Protein 7RZM (pdb70)

CATH classification: 3.10.150.10

Structure (mmCIF, N/CA/C/O backbone):
data_7RZM
#
_entry.id   7RZM
#
_cell.length_a   160.960
_cell.length_b   160.960
_cell.length_c   36.150
_cell.angle_alpha   90.000
_cell.angle_beta   90.000
_cell.angle_gamma   120.000
#
_symmetry.space_group_name_H-M   'P 62'
#
loop_
_entity.id
_entity.type
_entity.pdbx_description
1 polymer 'DNA polymerase III subunit beta'
2 water water
#
loop_
_atom_site.group_PDB
_atom_site.id
_atom_site.type_symbol
_atom_site.label_atom_id
_atom_site.label_alt_id
_atom_site.label_comp_id
_atom_site.label_asym_id
_atom_site.label_entity_id
_atom_site.label_seq_id
_atom_site.pdbx_PDB_ins_code
_atom_site.Cartn_x
_atom_site.Cartn_y
_atom_site.Cartn_z
_atom_site.occupancy
_atom_site.B_iso_or_equiv
_atom_site.auth_seq_id
_atom_site.auth_comp_id
_atom_site.auth_asym_id
_atom_site.auth_atom_id
_atom_site.pdbx_PDB_model_num
ATOM 1 N N . HIS A 1 8 ? -48.581 -28.406 2.788 1.00 41.29 0 HIS A N 1
ATOM 2 C CA . HIS A 1 8 ? -48.970 -27.972 1.438 1.00 39.84 0 HIS A CA 1
ATOM 3 C C . HIS A 1 8 ? -48.367 -28.817 0.291 1.00 34.98 0 HIS A C 1
ATOM 4 O O . HIS A 1 8 ? -48.600 -28.534 -0.880 1.00 34.45 0 HIS A O 1
ATOM 6 N N . MET A 1 9 ? -47.604 -29.853 0.627 1.00 29.33 1 MET A N 1
ATOM 7 C CA . MET A 1 9 ? -46.936 -30.654 -0.391 1.00 27.17 1 MET A CA 1
ATOM 8 C C . MET A 1 9 ? -47.954 -31.316 -1.314 1.00 31.02 1 MET A C 1
ATOM 9 O O . MET A 1 9 ? -48.982 -31.819 -0.864 1.00 28.19 1 MET A O 1
ATOM 14 N N . ARG A 1 10 ? -47.646 -31.348 -2.613 1.00 26.63 2 ARG A N 1
ATOM 15 C CA . ARG A 1 10 ? -48.566 -31.895 -3.606 1.00 24.06 2 ARG A CA 1
ATOM 16 C C . ARG A 1 10 ? -47.810 -32.257 -4.881 1.00 27.11 2 ARG A C 1
ATOM 17 O O . ARG A 1 10 ? -47.065 -31.428 -5.412 1.00 28.18 2 ARG A O 1
ATOM 25 N N . PHE A 1 11 ? -48.020 -33.472 -5.390 1.00 22.13 3 PHE A N 1
ATOM 26 C CA . PHE A 1 11 ? -47.463 -33.845 -6.688 1.00 27.07 3 PHE A CA 1
ATOM 27 C C . PHE A 1 11 ? -48.304 -34.933 -7.347 1.00 24.44 3 PHE A C 1
ATOM 28 O O . PHE A 1 11 ? -49.019 -35.690 -6.685 1.00 24.89 3 PHE A O 1
ATOM 36 N N . THR A 1 12 ? -48.182 -35.015 -8.669 1.00 22.60 4 THR A N 1
ATOM 37 C CA . THR A 1 12 ? -48.906 -35.966 -9.503 1.00 21.81 4 THR A CA 1
ATOM 38 C C . THR A 1 12 ? -47.912 -36.673 -10.403 1.00 32.52 4 THR A C 1
ATOM 39 O O . THR A 1 12 ? -47.021 -36.029 -10.964 1.00 20.76 4 THR A O 1
ATOM 43 N N . LEU A 1 13 ? -48.057 -37.991 -10.544 1.00 18.60 5 LEU A N 1
ATOM 44 C CA . LEU A 1 13 ? -47.193 -38.744 -11.448 1.00 28.91 5 LEU A CA 1
ATOM 45 C C . LEU A 1 13 ? -47.819 -40.101 -11.747 1.00 24.77 5 LEU A C 1
ATOM 46 O O . LEU A 1 13 ? -48.795 -40.516 -11.113 1.00 24.57 5 LEU A O 1
ATOM 51 N N . GLN A 1 14 ? -47.235 -40.786 -12.729 1.00 20.98 6 GLN A N 1
ATOM 52 C CA . GLN A 1 14 ? -47.682 -42.114 -13.131 1.00 24.14 6 GLN A CA 1
ATOM 53 C C . GLN A 1 14 ? -47.173 -43.171 -12.158 1.00 25.68 6 GLN A C 1
ATOM 54 O O . GLN A 1 14 ? -46.065 -43.074 -11.622 1.00 24.21 6 GLN A O 1
ATOM 60 N N . ARG A 1 15 ? -47.998 -44.199 -11.953 1.00 21.21 7 ARG A N 1
ATOM 61 C CA . ARG A 1 15 ? -47.649 -45.291 -11.049 1.00 23.69 7 ARG A CA 1
ATOM 62 C C . ARG A 1 15 ? -46.242 -45.828 -11.299 1.00 22.57 7 ARG A C 1
ATOM 63 O O . ARG A 1 15 ? -45.434 -45.927 -10.370 1.00 25.22 7 ARG A O 1
ATOM 71 N N . GLU A 1 16 ? -45.942 -46.213 -12.542 1.00 21.16 8 GLU A N 1
ATOM 72 C CA . GLU A 1 16 ? -44.662 -46.870 -12.804 1.00 21.99 8 GLU A CA 1
ATOM 73 C C . GLU A 1 16 ? -43.489 -45.936 -12.512 1.00 26.43 8 GLU A C 1
ATOM 74 O O . GLU A 1 16 ? -42.445 -46.386 -12.030 1.00 27.41 8 GLU A O 1
ATOM 80 N N . ALA A 1 17 ? -43.657 -44.632 -12.765 1.00 25.93 9 ALA A N 1
ATOM 81 C CA . ALA A 1 17 ? -42.622 -43.656 -12.429 1.00 28.10 9 ALA A CA 1
ATOM 82 C C . ALA A 1 17 ? -42.422 -43.553 -10.923 1.00 27.92 9 ALA A C 1
ATOM 83 O O . ALA A 1 17 ? -41.281 -43.467 -10.450 1.00 23.76 9 ALA A O 1
ATOM 85 N N . PHE A 1 18 ? -43.524 -43.542 -10.163 1.00 23.48 10 PHE A N 1
ATOM 86 C CA . PHE A 1 18 ? -43.469 -43.472 -8.701 1.00 23.31 10 PHE A CA 1
ATOM 87 C C . PHE A 1 18 ? -42.845 -44.731 -8.114 1.00 33.75 10 PHE A C 1
ATOM 88 O O . PHE A 1 18 ? -42.128 -44.676 -7.105 1.00 24.51 10 PHE A O 1
ATOM 96 N N . LEU A 1 19 ? -43.132 -45.875 -8.730 1.00 25.75 11 LEU A N 1
ATOM 97 C CA . LEU A 1 19 ? -42.725 -47.148 -8.176 1.00 22.59 11 LEU A CA 1
ATOM 98 C C . LEU A 1 19 ? -41.210 -47.305 -8.174 1.00 30.21 11 LEU A C 1
ATOM 99 O O . LEU A 1 19 ? -40.674 -48.003 -7.308 1.00 31.05 11 LEU A O 1
ATOM 104 N N . LYS A 1 20 ? -40.507 -46.667 -9.120 1.00 23.31 12 LYS A N 1
ATOM 105 C CA . LYS A 1 20 ? -39.053 -46.873 -9.194 1.00 23.19 12 LYS A CA 1
ATOM 106 C C . LYS A 1 20 ? -38.347 -46.352 -7.960 1.00 24.70 12 LYS A C 1
ATOM 107 O O . LYS A 1 20 ? -37.621 -47.139 -7.315 1.00 29.31 12 LYS A O 1
ATOM 113 N N . PRO A 1 21 ? -38.489 -45.086 -7.544 1.00 25.85 13 PRO A N 1
ATOM 114 C CA . PRO A 1 21 ? -37.833 -44.673 -6.293 1.00 25.93 13 PRO A CA 1
ATOM 115 C C . PRO A 1 21 ? -38.398 -45.366 -5.063 1.00 26.43 13 PRO A C 1
ATOM 116 O O . PRO A 1 21 ? -37.645 -45.624 -4.119 1.00 26.07 13 PRO A O 1
ATOM 120 N N . LEU A 1 22 ? -39.699 -45.670 -5.033 1.00 28.13 14 LEU A N 1
ATOM 121 C CA . LEU A 1 22 ? -40.260 -46.371 -3.880 1.00 24.37 14 LEU A CA 1
ATOM 122 C C . LEU A 1 22 ? -39.586 -47.724 -3.681 1.00 26.71 14 LEU A C 1
ATOM 123 O O . LEU A 1 22 ? -39.184 -48.070 -2.565 1.00 29.19 14 LEU A O 1
ATOM 128 N N . ALA A 1 23 ? -39.465 -48.505 -4.763 1.00 24.30 15 ALA A N 1
ATOM 129 C CA . ALA A 1 23 ? -38.835 -49.817 -4.682 1.00 27.24 15 ALA A CA 1
ATOM 130 C C . ALA A 1 23 ? -37.367 -49.701 -4.300 1.00 28.39 15 ALA A C 1
ATOM 131 O O . ALA A 1 23 ? -36.840 -50.550 -3.574 1.00 33.88 15 ALA A O 1
ATOM 133 N N . GLN A 1 24 ? -36.687 -48.667 -4.807 1.00 28.90 16 GLN A N 1
ATOM 134 C CA . GLN A 1 24 ? -35.273 -48.467 -4.499 1.00 28.31 16 GLN A CA 1
ATOM 135 C C . GLN A 1 24 ? -35.059 -48.205 -3.012 1.00 30.48 16 GLN A C 1
ATOM 136 O O . GLN A 1 24 ? -34.080 -48.668 -2.426 1.00 32.92 16 GLN A O 1
ATOM 142 N N . VAL A 1 25 ? -35.964 -47.461 -2.385 1.00 31.04 17 VAL A N 1
ATOM 143 C CA . VAL A 1 25 ? -35.739 -47.001 -1.020 1.00 28.64 17 VAL A CA 1
ATOM 144 C C . VAL A 1 25 ? -36.484 -47.832 0.033 1.00 27.49 17 VAL A C 1
ATOM 145 O O . VAL A 1 25 ? -36.094 -47.813 1.211 1.00 23.15 17 VAL A O 1
ATOM 149 N N . VAL A 1 26 ? -37.511 -48.590 -0.352 1.00 26.29 18 VAL A N 1
ATOM 150 C CA . VAL A 1 26 ? -38.332 -49.218 0.681 1.00 21.82 18 VAL A CA 1
ATOM 151 C C . VAL A 1 26 ? -37.555 -50.296 1.405 1.00 23.44 18 VAL A C 1
ATOM 152 O O . VAL A 1 26 ? -37.786 -50.547 2.595 1.00 24.14 18 VAL A O 1
ATOM 156 N N . ASN A 1 27 ? -36.604 -50.931 0.718 1.00 25.51 19 ASN A N 1
ATOM 157 C CA . ASN A 1 27 ? -35.968 -52.123 1.251 1.00 25.02 19 ASN A CA 1
ATOM 158 C C . ASN A 1 27 ? -35.132 -51.847 2.494 1.00 29.60 19 ASN A C 1
ATOM 159 O O . ASN A 1 27 ? -34.891 -52.765 3.280 1.00 26.86 19 ASN A O 1
ATOM 164 N N . VAL A 1 28 ? -34.680 -50.613 2.705 1.00 26.09 20 VAL A N 1
ATOM 165 C CA . VAL A 1 28 ? -33.856 -50.378 3.883 1.00 26.75 20 VAL A CA 1
ATOM 166 C C . VAL A 1 28 ? -34.707 -50.198 5.132 1.00 30.05 20 VAL A C 1
ATOM 167 O O . VAL A 1 28 ? -34.197 -50.354 6.246 1.00 33.76 20 VAL A O 1
ATOM 171 N N . VAL A 1 29 ? -35.995 -49.872 4.985 1.00 27.18 21 VAL A N 1
ATOM 172 C CA . VAL A 1 29 ? -36.841 -49.661 6.157 1.00 26.41 21 VAL A CA 1
ATOM 173 C C . VAL A 1 29 ? -36.967 -50.976 6.913 1.00 33.52 21 VAL A C 1
ATOM 174 O O . VAL A 1 29 ? -37.341 -52.006 6.339 1.00 37.39 21 VAL A O 1
ATOM 178 N N . GLU A 1 30 ? -36.638 -50.955 8.203 1.00 35.23 22 GLU A N 1
ATOM 179 C CA . GLU A 1 30 ? -36.700 -52.170 9.002 1.00 47.36 22 GLU A CA 1
ATOM 180 C C . GLU A 1 30 ? -38.120 -52.374 9.500 1.00 52.24 22 GLU A C 1
ATOM 181 O O . GLU A 1 30 ? -38.750 -51.435 9.999 1.00 55.63 22 GLU A O 1
ATOM 187 N N . ARG A 1 31 ? -38.630 -53.600 9.350 1.00 52.16 23 ARG A N 1
ATOM 188 C CA . ARG A 1 31 ? -39.995 -53.879 9.782 1.00 57.46 23 ARG A CA 1
ATOM 189 C C . ARG A 1 31 ? -40.144 -53.807 11.298 1.00 61.26 23 ARG A C 1
ATOM 190 O O . ARG A 1 31 ? -41.267 -53.635 11.784 1.00 64.86 23 ARG A O 1
ATOM 192 N N . ARG A 1 32 ? -39.040 -53.906 12.042 1.00 62.40 24 ARG A N 1
ATOM 193 C CA . ARG A 1 32 ? -39.078 -53.841 13.498 1.00 70.34 24 ARG A CA 1
ATOM 194 C C . ARG A 1 32 ? -39.514 -52.461 13.979 1.00 79.60 24 ARG A C 1
ATOM 195 O O . ARG A 1 32 ? -39.175 -51.437 13.377 1.00 78.65 24 ARG A O 1
ATOM 197 N N . GLN A 1 33 ? -40.255 -52.442 15.089 1.00 91.12 25 GLN A N 1
ATOM 198 C CA . GLN A 1 33 ? -40.812 -51.215 15.664 1.00 92.81 25 GLN A CA 1
ATOM 199 C C . GLN A 1 33 ? -39.760 -50.559 16.553 1.00 89.87 25 GLN A C 1
ATOM 200 O O . GLN A 1 33 ? -39.672 -50.814 17.756 1.00 96.21 25 GLN A O 1
ATOM 202 N N . THR A 1 34 ? -38.951 -49.696 15.944 1.00 77.81 26 THR A N 1
ATOM 203 C CA . THR A 1 34 ? -37.935 -48.940 16.663 1.00 77.63 26 THR A CA 1
ATOM 204 C C . THR A 1 34 ? -38.473 -47.554 17.009 1.00 69.15 26 THR A C 1
ATOM 205 O O . THR A 1 34 ? -39.448 -47.429 17.759 1.00 73.30 26 THR A O 1
ATOM 209 N N . LEU A 1 35 ? -37.838 -46.513 16.476 1.00 54.47 27 LEU A N 1
ATOM 210 C CA . LEU A 1 35 ? -38.427 -45.180 16.507 1.00 48.72 27 LEU A CA 1
ATOM 211 C C . LEU A 1 35 ? -39.642 -45.140 15.588 1.00 40.54 27 LEU A C 1
ATOM 212 O O . LEU A 1 35 ? -39.568 -45.625 14.455 1.00 38.77 27 LEU A O 1
ATOM 217 N N . PRO A 1 36 ? -40.766 -44.572 16.028 1.00 40.85 28 PRO A N 1
ATOM 218 C CA . PRO A 1 36 ? -41.937 -44.484 15.141 1.00 34.53 28 PRO A CA 1
ATOM 219 C C . PRO A 1 36 ? -41.638 -43.900 13.769 1.00 33.69 28 PRO A C 1
ATOM 220 O O . PRO A 1 36 ? -42.149 -44.415 12.762 1.00 29.21 28 PRO A O 1
ATOM 224 N N . VAL A 1 37 ? -40.819 -42.845 13.688 1.00 34.34 29 VAL A N 1
ATOM 225 C CA . VAL A 1 37 ? -40.601 -42.175 12.401 1.00 23.81 29 VAL A CA 1
ATOM 226 C C . VAL A 1 37 ? -39.811 -43.058 11.435 1.00 22.44 29 VAL A C 1
ATOM 227 O O . VAL A 1 37 ? -39.920 -42.894 10.216 1.00 27.11 29 VAL A O 1
ATOM 231 N N . LEU A 1 38 ? -39.009 -43.994 11.949 1.00 30.32 30 LEU A N 1
ATOM 232 C CA . LEU A 1 38 ? -38.170 -44.837 11.106 1.00 22.81 30 LEU A CA 1
ATOM 233 C C . LEU A 1 38 ? -38.971 -45.795 10.237 1.00 29.06 30 LEU A C 1
ATOM 234 O O . LEU A 1 38 ? -38.410 -46.368 9.299 1.00 23.37 30 LEU A O 1
ATOM 239 N N . ALA A 1 39 ? -40.255 -45.992 10.529 1.00 22.39 31 ALA A N 1
ATOM 240 C CA . ALA A 1 39 ? -41.136 -46.751 9.656 1.00 23.82 31 ALA A CA 1
ATOM 241 C C . ALA A 1 39 ? -41.569 -45.963 8.424 1.00 24.84 31 ALA A C 1
ATOM 242 O O . ALA A 1 39 ? -42.218 -46.538 7.544 1.00 27.94 31 ALA A O 1
ATOM 244 N N . ASN A 1 40 ? -41.218 -44.679 8.334 1.00 20.20 32 ASN A N 1
ATOM 245 C CA . ASN A 1 40 ? -41.689 -43.783 7.285 1.00 22.51 32 ASN A CA 1
ATOM 246 C C . ASN A 1 40 ? -40.575 -43.402 6.312 1.00 22.67 32 ASN A C 1
ATOM 247 O O . ASN A 1 40 ? -39.395 -43.423 6.664 1.00 21.58 32 ASN A O 1
ATOM 252 N N . PHE A 1 41 ? -40.957 -43.049 5.079 1.00 23.37 33 PHE A N 1
ATOM 253 C CA . PHE A 1 41 ? -40.063 -42.298 4.197 1.00 21.63 33 PHE A CA 1
ATOM 254 C C . PHE A 1 41 ? -40.051 -40.832 4.605 1.00 25.93 33 PHE A C 1
ATOM 255 O O . PHE A 1 41 ? -41.092 -40.266 4.945 1.00 23.82 33 PHE A O 1
ATOM 263 N N . LEU A 1 42 ? -38.890 -40.198 4.518 1.00 20.48 34 LEU A N 1
ATOM 264 C CA . LEU A 1 42 ? -38.875 -38.750 4.414 1.00 24.99 34 LEU A CA 1
ATOM 265 C C . LEU A 1 42 ? -39.202 -38.394 2.970 1.00 27.44 34 LEU A C 1
ATOM 266 O O . LEU A 1 42 ? -38.561 -38.896 2.044 1.00 25.45 34 LEU A O 1
ATOM 271 N N . VAL A 1 43 ? -40.217 -37.555 2.774 1.00 21.05 35 VAL A N 1
ATOM 272 C CA . VAL A 1 43 ? -40.707 -37.225 1.440 1.00 21.06 35 VAL A CA 1
ATOM 273 C C . VAL A 1 43 ? -40.586 -35.721 1.268 1.00 25.40 35 VAL A C 1
ATOM 274 O O . VAL A 1 43 ? -41.106 -34.954 2.085 1.00 26.96 35 VAL A O 1
ATOM 278 N N . GLN A 1 44 ? -39.892 -35.293 0.225 1.00 27.27 36 GLN A N 1
ATOM 279 C CA . GLN A 1 44 ? -39.642 -33.875 0.034 1.00 24.73 36 GLN A CA 1
ATOM 280 C C . GLN A 1 44 ? -39.930 -33.492 -1.402 1.00 26.30 36 GLN A C 1
ATOM 281 O O . GLN A 1 44 ? -39.544 -34.199 -2.336 1.00 22.34 36 GLN A O 1
ATOM 287 N N . VAL A 1 45 ? -40.612 -32.368 -1.575 1.00 23.55 37 VAL A N 1
ATOM 288 C CA . VAL A 1 45 ? -40.811 -31.793 -2.893 1.00 22.00 37 VAL A CA 1
ATOM 289 C C . VAL A 1 45 ? -40.132 -30.437 -2.895 1.00 29.21 37 VAL A C 1
ATOM 290 O O . VAL A 1 45 ? -40.420 -29.595 -2.034 1.00 36.66 37 VAL A O 1
ATOM 294 N N . GLN A 1 46 ? -39.213 -30.232 -3.840 1.00 28.54 38 GLN A N 1
ATOM 295 C CA . GLN A 1 46 ? -38.555 -28.933 -3.982 1.00 37.66 38 GLN A CA 1
ATOM 296 C C . GLN A 1 46 ? -38.223 -28.681 -5.444 1.00 42.15 38 GLN A C 1
ATOM 297 O O . GLN A 1 46 ? -37.487 -29.462 -6.055 1.00 41.04 38 GLN A O 1
ATOM 303 N N . ASN A 1 47 ? -38.761 -27.588 -5.987 1.00 48.38 39 ASN A N 1
ATOM 304 C CA . ASN A 1 47 ? -38.457 -27.120 -7.343 1.00 51.53 39 ASN A CA 1
ATOM 305 C C . ASN A 1 47 ? -38.593 -28.243 -8.372 1.00 49.42 39 ASN A C 1
ATOM 306 O O . ASN A 1 47 ? -37.682 -28.520 -9.154 1.00 53.50 39 ASN A O 1
ATOM 311 N N . GLY A 1 48 ? -39.747 -28.905 -8.357 1.00 42.07 40 GLY A N 1
ATOM 312 C CA . GLY A 1 48 ? -40.029 -29.958 -9.305 1.00 46.66 40 GLY A CA 1
ATOM 313 C C . GLY A 1 48 ? -39.383 -31.298 -9.026 1.00 44.08 40 GLY A C 1
ATOM 314 O O . GLY A 1 48 ? -39.623 -32.244 -9.788 1.00 50.93 40 GLY A O 1
ATOM 315 N N . GLN A 1 49 ? -38.598 -31.431 -7.958 1.00 38.43 41 GLN A N 1
ATOM 316 C CA . GLN A 1 49 ? -37.929 -32.687 -7.634 1.00 32.43 41 GLN A CA 1
ATOM 317 C C . GLN A 1 49 ? -38.519 -33.323 -6.380 1.00 29.80 41 GLN A C 1
ATOM 318 O O . GLN A 1 49 ? -38.582 -32.693 -5.318 1.00 32.76 41 GLN A O 1
ATOM 324 N N . LEU A 1 50 ? -38.929 -34.577 -6.508 1.00 24.53 42 LEU A N 1
ATOM 325 C CA . LEU A 1 50 ? -39.379 -35.396 -5.393 1.00 23.54 42 LEU A CA 1
ATOM 326 C C . LEU A 1 50 ? -38.212 -36.232 -4.871 1.00 26.03 42 LEU A C 1
ATOM 327 O O . LEU A 1 50 ? -37.560 -36.944 -5.639 1.00 24.61 42 LEU A O 1
ATOM 332 N N . SER A 1 51 ? -37.957 -36.149 -3.573 1.00 25.74 43 SER A N 1
ATOM 333 C CA . SER A 1 51 ? -36.942 -36.962 -2.924 1.00 23.91 43 SER A CA 1
ATOM 334 C C . SER A 1 51 ? -37.614 -37.908 -1.942 1.00 29.01 43 SER A C 1
ATOM 335 O O . SER A 1 51 ? -38.496 -37.504 -1.176 1.00 20.41 43 SER A O 1
ATOM 338 N N . LEU A 1 52 ? -37.206 -39.167 -1.975 1.00 22.10 44 LEU A N 1
ATOM 339 C CA . LEU A 1 52 ? -37.645 -40.155 -0.999 1.00 22.29 44 LEU A CA 1
ATOM 340 C C . LEU A 1 52 ? -36.415 -40.653 -0.254 1.00 22.13 44 LEU A C 1
ATOM 341 O O . LEU A 1 52 ? -35.435 -41.063 -0.886 1.00 22.61 44 LEU A O 1
ATOM 346 N N . THR A 1 53 ? -36.471 -40.634 1.076 1.00 21.74 45 THR A N 1
ATOM 347 C CA . THR A 1 53 ? -35.362 -41.097 1.910 1.00 18.12 45 THR A CA 1
ATOM 348 C C . THR A 1 53 ? -35.867 -42.137 2.896 1.00 27.12 45 THR A C 1
ATOM 349 O O . THR A 1 53 ? -36.903 -41.928 3.537 1.00 23.41 45 THR A O 1
ATOM 353 N N . GLY A 1 54 ? -35.142 -43.246 3.015 1.00 26.25 46 GLY A N 1
ATOM 354 C CA . GLY A 1 54 ? -35.397 -44.216 4.062 1.00 20.35 46 GLY A CA 1
ATOM 355 C C . GLY A 1 54 ? -34.114 -44.545 4.792 1.00 26.34 46 GLY A C 1
ATOM 356 O O . GLY A 1 54 ? -33.023 -44.498 4.221 1.00 19.19 46 GLY A O 1
ATOM 357 N N . THR A 1 55 ? -34.250 -44.870 6.076 1.00 21.65 47 THR A N 1
ATOM 358 C CA . THR A 1 55 ? -33.066 -45.219 6.853 1.00 23.94 47 THR A CA 1
ATOM 359 C C . THR A 1 55 ? -33.433 -46.157 7.996 1.00 27.57 47 THR A C 1
ATOM 360 O O . THR A 1 55 ? -34.576 -46.204 8.452 1.00 27.67 47 THR A O 1
ATOM 364 N N . ASP A 1 56 ? -32.434 -46.921 8.445 1.00 25.91 48 ASP A N 1
ATOM 365 C CA . ASP A 1 56 ? -32.517 -47.659 9.696 1.00 25.91 48 ASP A CA 1
ATOM 366 C C . ASP A 1 56 ? -31.447 -47.195 10.674 1.00 27.80 48 ASP A C 1
ATOM 367 O O . ASP A 1 56 ? -31.066 -47.952 11.568 1.00 29.94 48 ASP A O 1
ATOM 372 N N . LEU A 1 57 ? -30.939 -45.970 10.485 1.00 29.72 49 LEU A N 1
ATOM 373 C CA . LEU A 1 57 ? -29.858 -45.347 11.256 1.00 29.24 49 LEU A CA 1
ATOM 374 C C . LEU A 1 57 ? -28.483 -45.858 10.842 1.00 35.59 49 LEU A C 1
ATOM 375 O O . LEU A 1 57 ? -27.491 -45.135 10.974 1.00 39.40 49 LEU A O 1
ATOM 380 N N . GLU A 1 58 ? -28.395 -47.096 10.352 1.00 30.78 50 GLU A N 1
ATOM 381 C CA . GLU A 1 58 ? -27.101 -47.578 9.881 1.00 38.20 50 GLU A CA 1
ATOM 382 C C . GLU A 1 58 ? -26.902 -47.290 8.397 1.00 30.87 50 GLU A C 1
ATOM 383 O O . GLU A 1 58 ? -25.840 -46.813 7.996 1.00 31.86 50 GLU A O 1
ATOM 389 N N . VAL A 1 59 ? -27.919 -47.542 7.582 1.00 28.86 51 VAL A N 1
ATOM 390 C CA . VAL A 1 59 ? -27.875 -47.309 6.146 1.00 32.18 51 VAL A CA 1
ATOM 391 C C . VAL A 1 59 ? -28.956 -46.301 5.783 1.00 31.99 51 VAL A C 1
ATOM 392 O O . VAL A 1 59 ? -30.076 -46.365 6.301 1.00 29.65 51 VAL A O 1
ATOM 396 N N . GLU A 1 60 ? -28.628 -45.382 4.879 1.00 26.07 52 GLU A N 1
ATOM 397 C CA . GLU A 1 60 ? -29.594 -44.422 4.358 1.00 28.78 52 GLU A CA 1
ATOM 398 C C . GLU A 1 60 ? -29.645 -44.513 2.837 1.00 25.11 52 GLU A C 1
ATOM 399 O O . GLU A 1 60 ? -28.605 -44.457 2.179 1.00 27.69 52 GLU A O 1
ATOM 405 N N . MET A 1 61 ? -30.853 -44.641 2.284 1.00 23.06 53 MET A N 1
ATOM 406 C CA . MET A 1 61 ? -31.085 -44.657 0.842 1.00 24.28 53 MET A CA 1
ATOM 407 C C . MET A 1 61 ? -31.933 -43.452 0.455 1.00 20.15 53 MET A C 1
ATOM 408 O O . MET A 1 61 ? -32.989 -43.214 1.053 1.00 20.87 53 MET A O 1
ATOM 413 N N . VAL A 1 62 ? -31.471 -42.698 -0.540 1.00 22.91 54 VAL A N 1
ATOM 414 C CA . VAL A 1 62 ? -32.208 -41.573 -1.105 1.00 23.39 54 VAL A CA 1
ATOM 415 C C . VAL A 1 62 ? -32.402 -41.834 -2.588 1.00 22.73 54 VAL A C 1
ATOM 416 O O . VAL A 1 62 ? -31.467 -42.257 -3.272 1.00 24.71 54 VAL A O 1
ATOM 420 N N . SER A 1 63 ? -33.602 -41.564 -3.095 1.00 20.26 55 SER A N 1
ATOM 421 C CA . SER A 1 63 ? -33.818 -41.558 -4.534 1.00 23.67 55 SER A CA 1
ATOM 422 C C . SER A 1 63 ? -34.667 -40.351 -4.919 1.00 23.02 55 SER A C 1
ATOM 423 O O . SER A 1 63 ? -35.676 -40.063 -4.268 1.00 20.79 55 SER A O 1
ATOM 426 N N . ARG A 1 64 ? -34.267 -39.657 -5.987 1.00 23.60 56 ARG A N 1
ATOM 427 C CA . ARG A 1 64 ? -34.911 -38.413 -6.396 1.00 26.96 56 ARG A CA 1
ATOM 428 C C . ARG A 1 64 ? -35.380 -38.500 -7.842 1.00 28.97 56 ARG A C 1
ATOM 429 O O . ARG A 1 64 ? -34.669 -39.043 -8.690 1.00 28.56 56 ARG A O 1
ATOM 437 N N . ILE A 1 65 ? -36.565 -37.935 -8.127 1.00 23.94 57 ILE A N 1
ATOM 438 C CA . ILE A 1 65 ? -37.115 -37.867 -9.482 1.00 32.05 57 ILE A CA 1
ATOM 439 C C . ILE A 1 65 ? -37.866 -36.550 -9.694 1.00 36.21 57 ILE A C 1
ATOM 440 O O . ILE A 1 65 ? -38.321 -35.899 -8.749 1.00 25.28 57 ILE A O 1
ATOM 445 N N . ALA A 1 66 ? -38.021 -36.182 -10.965 1.00 44.48 58 ALA A N 1
ATOM 446 C CA . ALA A 1 66 ? -38.843 -35.037 -11.342 1.00 48.82 58 ALA A CA 1
ATOM 447 C C . ALA A 1 66 ? -40.322 -35.414 -11.327 1.00 48.98 58 ALA A C 1
ATOM 448 O O . ALA A 1 66 ? -40.691 -36.547 -11.655 1.00 52.16 58 ALA A O 1
ATOM 450 N N . VAL A 1 67 ? -41.178 -34.459 -10.940 1.00 46.84 59 VAL A N 1
ATOM 451 C CA . VAL A 1 67 ? -42.603 -34.753 -10.770 1.00 40.52 59 VAL A CA 1
ATOM 452 C C . VAL A 1 67 ? -43.511 -33.731 -11.447 1.00 51.39 59 VAL A C 1
ATOM 453 O O . VAL A 1 67 ? -44.734 -33.932 -11.488 1.00 58.72 59 VAL A O 1
ATOM 457 N N . GLU A 1 68 ? -42.928 -32.650 -11.987 1.00 39.69 60 GLU A N 1
ATOM 458 C CA . GLU A 1 68 ? -43.602 -31.593 -12.768 1.00 60.24 60 GLU A CA 1
ATOM 459 C C . GLU A 1 68 ? -44.843 -30.963 -12.117 1.00 55.76 60 GLU A C 1
ATOM 460 O O . GLU A 1 68 ? -45.809 -31.657 -11.770 1.00 50.70 60 GLU A O 1
ATOM 466 N N . ASP A 1 69 ? -44.833 -29.625 -11.990 1.00 47.25 61 ASP A N 1
ATOM 467 C CA . ASP A 1 69 ? -45.951 -28.865 -11.404 1.00 55.25 61 ASP A CA 1
ATOM 468 C C . ASP A 1 69 ? -46.305 -29.381 -10.009 1.00 54.35 61 ASP A C 1
ATOM 469 O O . ASP A 1 69 ? -47.475 -29.501 -9.637 1.00 49.56 61 ASP A O 1
ATOM 474 N N . ALA A 1 70 ? -45.278 -29.723 -9.244 1.00 49.20 62 ALA A N 1
ATOM 475 C CA . ALA A 1 70 ? -45.468 -30.092 -7.858 1.00 35.34 62 ALA A CA 1
ATOM 476 C C . ALA A 1 70 ? -45.537 -28.833 -6.993 1.00 42.76 62 ALA A C 1
ATOM 477 O O . ALA A 1 70 ? -45.214 -27.726 -7.429 1.00 44.14 62 ALA A O 1
ATOM 479 N N . GLN A 1 71 ? -45.986 -28.995 -5.757 1.00 32.63 63 GLN A N 1
ATOM 480 C CA . GLN A 1 71 ? -45.953 -27.907 -4.792 1.00 31.76 63 GLN A CA 1
ATOM 481 C C . GLN A 1 71 ? -44.993 -28.296 -3.675 1.00 27.81 63 GLN A C 1
ATOM 482 O O . GLN A 1 71 ? -45.052 -29.420 -3.167 1.00 25.34 63 GLN A O 1
ATOM 488 N N . ASP A 1 72 ? -44.103 -27.373 -3.320 1.00 29.82 64 ASP A N 1
ATOM 489 C CA . ASP A 1 72 ? -43.067 -27.632 -2.325 1.00 29.15 64 ASP A CA 1
ATOM 490 C C . ASP A 1 72 ? -43.670 -28.057 -0.990 1.00 36.98 64 ASP A C 1
ATOM 491 O O . ASP A 1 72 ? -44.786 -27.671 -0.625 1.00 34.16 64 ASP A O 1
ATOM 496 N N . GLY A 1 73 ? -42.902 -28.835 -0.248 1.00 29.89 65 GLY A N 1
ATOM 497 C CA . GLY A 1 73 ? -43.346 -29.324 1.039 1.00 30.60 65 GLY A CA 1
ATOM 498 C C . GLY A 1 73 ? -42.512 -30.505 1.469 1.00 29.96 65 GLY A C 1
ATOM 499 O O . GLY A 1 73 ? -41.726 -31.062 0.702 1.00 29.67 65 GLY A O 1
ATOM 500 N N . GLU A 1 74 ? -42.722 -30.898 2.719 1.00 28.99 66 GLU A N 1
ATOM 501 C CA . GLU A 1 74 ? -41.900 -31.916 3.349 1.00 33.67 66 GLU A CA 1
ATOM 502 C C . GLU A 1 74 ? -42.722 -32.616 4.419 1.00 29.14 66 GLU A C 1
ATOM 503 O O . GLU A 1 74 ? -43.368 -31.942 5.228 1.00 34.02 66 GLU A O 1
ATOM 509 N N . THR A 1 75 ? -42.709 -33.948 4.420 1.00 24.50 67 THR A N 1
ATOM 510 C CA . THR A 1 75 ? -43.355 -34.715 5.483 1.00 25.79 67 THR A CA 1
ATOM 511 C C . THR A 1 75 ? -42.736 -36.110 5.513 1.00 25.92 67 THR A C 1
ATOM 512 O O . THR A 1 75 ? -41.805 -36.403 4.760 1.00 29.78 67 THR A O 1
ATOM 516 N N . THR A 1 76 ? -43.230 -36.967 6.416 1.00 25.23 68 THR A N 1
ATOM 517 C CA . THR A 1 76 ? -42.863 -38.380 6.414 1.00 23.94 68 THR A CA 1
ATOM 518 C C . THR A 1 76 ? -44.120 -39.230 6.284 1.00 25.22 68 THR A C 1
ATOM 519 O O . THR A 1 76 ? -45.165 -38.894 6.842 1.00 25.27 68 THR A O 1
ATOM 523 N N . ILE A 1 77 ? -44.005 -40.321 5.532 1.00 20.69 69 ILE A N 1
ATOM 524 C CA . ILE A 1 77 ? -45.131 -41.133 5.076 1.00 21.18 69 ILE A CA 1
ATOM 525 C C . ILE A 1 77 ? -44.821 -42.608 5.338 1.00 27.22 69 ILE A C 1
ATOM 526 O O . ILE A 1 77 ? -43.729 -43.074 4.986 1.00 19.94 69 ILE A O 1
ATOM 531 N N . PRO A 1 78 ? -45.752 -43.382 5.916 1.00 25.17 70 PRO A N 1
ATOM 532 C CA . PRO A 1 78 ? -45.511 -44.821 6.138 1.00 21.55 70 PRO A CA 1
ATOM 533 C C . PRO A 1 78 ? -45.009 -45.532 4.890 1.00 22.28 70 PRO A C 1
ATOM 534 O O . PRO A 1 78 ? -45.663 -45.507 3.841 1.00 23.17 70 PRO A O 1
ATOM 538 N N . ALA A 1 79 ? -43.815 -46.132 4.984 1.00 21.97 71 ALA A N 1
ATOM 539 C CA . ALA A 1 79 ? -43.089 -46.515 3.778 1.00 23.04 71 ALA A CA 1
ATOM 540 C C . ALA A 1 79 ? -43.668 -47.772 3.143 1.00 20.02 71 ALA A C 1
ATOM 541 O O . ALA A 1 79 ? -43.978 -47.777 1.948 1.00 22.18 71 ALA A O 1
ATOM 543 N N . ARG A 1 80 ? -43.806 -48.851 3.920 1.00 25.91 72 ARG A N 1
ATOM 544 C CA A ARG A 1 80 ? -44.320 -50.100 3.361 0.56 28.86 72 ARG A CA 1
ATOM 545 C CA B ARG A 1 80 ? -44.308 -50.095 3.350 0.44 28.48 72 ARG A CA 1
ATOM 546 C C . ARG A 1 80 ? -45.750 -49.939 2.867 1.00 24.56 72 ARG A C 1
ATOM 547 O O . ARG A 1 80 ? -46.112 -50.461 1.807 1.00 29.60 72 ARG A O 1
ATOM 562 N N . LYS A 1 81 ? -46.586 -49.220 3.627 1.00 26.76 73 LYS A N 1
ATOM 563 C CA . LYS A 1 81 ? -47.970 -48.985 3.200 1.00 24.70 73 LYS A CA 1
ATOM 564 C C . LYS A 1 81 ? -48.022 -48.211 1.887 1.00 24.05 73 LYS A C 1
ATOM 565 O O . LYS A 1 81 ? -48.722 -48.611 0.950 1.00 23.67 73 LYS A O 1
ATOM 571 N N . LEU A 1 82 ? -47.283 -47.094 1.795 1.00 18.26 74 LEU A N 1
ATOM 572 C CA . LEU A 1 82 ? -47.242 -46.330 0.548 1.00 17.46 74 LEU A CA 1
ATOM 573 C C . LEU A 1 82 ? -46.779 -47.205 -0.615 1.00 24.24 74 LEU A C 1
ATOM 574 O O . LEU A 1 82 ? -47.408 -47.232 -1.682 1.00 23.05 74 LEU A O 1
ATOM 579 N N . PHE A 1 83 ? -45.681 -47.941 -0.420 1.00 26.90 75 PHE A N 1
ATOM 580 C CA . PHE A 1 83 ? -45.160 -48.802 -1.477 1.00 21.80 75 PHE A CA 1
ATOM 581 C C . PHE A 1 83 ? -46.200 -49.822 -1.915 1.00 21.62 75 PHE A C 1
ATOM 582 O O . PHE A 1 83 ? -46.431 -50.012 -3.116 1.00 25.15 75 PHE A O 1
ATOM 590 N N . GLU A 1 84 ? -46.854 -50.482 -0.954 1.00 19.93 76 GLU A N 1
ATOM 591 C CA . GLU A 1 84 ? -47.848 -51.491 -1.312 1.00 23.53 76 GLU A CA 1
ATOM 592 C C . GLU A 1 84 ? -49.031 -50.872 -2.044 1.00 28.89 76 GLU A C 1
ATOM 593 O O . GLU A 1 84 ? -49.540 -51.452 -3.012 1.00 26.59 76 GLU A O 1
ATOM 599 N N . ILE A 1 85 ? -49.485 -49.697 -1.597 1.00 25.36 77 ILE A N 1
ATOM 600 C CA . ILE A 1 85 ? -50.629 -49.044 -2.233 1.00 20.78 77 ILE A CA 1
ATOM 601 C C . ILE A 1 85 ? -50.319 -48.743 -3.693 1.00 21.88 77 ILE A C 1
ATOM 602 O O . ILE A 1 85 ? -51.113 -49.050 -4.594 1.00 23.16 77 ILE A O 1
ATOM 607 N N . ILE A 1 86 ? -49.163 -48.126 -3.944 1.00 19.05 78 ILE A N 1
ATOM 608 C CA . ILE A 1 86 ? -48.814 -47.718 -5.301 1.00 18.51 78 ILE A CA 1
ATOM 609 C C . ILE A 1 86 ? -48.626 -48.938 -6.193 1.00 23.11 78 ILE A C 1
ATOM 610 O O . ILE A 1 86 ? -49.054 -48.949 -7.352 1.00 25.39 78 ILE A O 1
ATOM 615 N N . ARG A 1 87 ? -47.980 -49.984 -5.668 1.00 18.88 79 ARG A N 1
ATOM 616 C CA . ARG A 1 87 ? -47.759 -51.199 -6.444 1.00 23.14 79 ARG A CA 1
ATOM 617 C C . ARG A 1 87 ? -49.070 -51.888 -6.801 1.00 25.67 79 ARG A C 1
ATOM 618 O O . ARG A 1 87 ? -49.191 -52.457 -7.894 1.00 23.80 79 ARG A O 1
ATOM 626 N N . ALA A 1 88 ? -50.064 -51.838 -5.910 1.00 21.37 80 ALA A N 1
ATOM 627 C CA . ALA A 1 88 ? -51.313 -52.552 -6.134 1.00 27.15 80 ALA A CA 1
ATOM 628 C C . ALA A 1 88 ? -52.324 -51.756 -6.956 1.00 28.32 80 ALA A C 1
ATOM 629 O O . ALA A 1 88 ? -53.327 -52.327 -7.404 1.00 29.14 80 ALA A O 1
ATOM 631 N N . LEU A 1 89 ? -52.101 -50.464 -7.161 1.00 20.10 81 LEU A N 1
ATOM 632 C CA . LEU A 1 89 ? -53.001 -49.690 -8.009 1.00 24.06 81 LEU A CA 1
ATOM 633 C C . LEU A 1 89 ? -52.904 -50.182 -9.454 1.00 24.57 81 LEU A C 1
ATOM 634 O O . LEU A 1 89 ? -51.888 -50.749 -9.851 1.00 22.36 81 LEU A O 1
ATOM 639 N N . PRO A 1 90 ? -53.952 -49.987 -10.260 1.00 22.81 82 PRO A N 1
ATOM 640 C CA . PRO A 1 90 ? -53.902 -50.474 -11.647 1.00 28.02 82 PRO A CA 1
ATOM 641 C C . PRO A 1 90 ? -52.712 -49.894 -12.416 1.00 33.65 82 PRO A C 1
ATOM 642 O O . PRO A 1 90 ? -52.300 -48.748 -12.204 1.00 22.20 82 PRO A O 1
ATOM 646 N N . ASP A 1 91 ? -52.146 -50.723 -13.295 1.00 25.17 83 ASP A N 1
ATOM 647 C CA . ASP A 1 91 ? -51.092 -50.284 -14.202 1.00 29.93 83 ASP A CA 1
ATOM 648 C C . ASP A 1 91 ? -51.490 -48.989 -14.900 1.00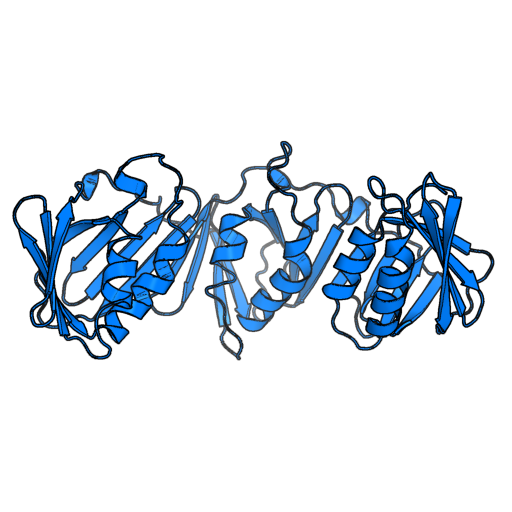 31.71 83 ASP A C 1
ATOM 649 O O . ASP A 1 91 ? -52.631 -48.832 -15.331 1.00 29.42 83 ASP A O 1
ATOM 654 N N . GLY A 1 92 ? -50.543 -48.059 -15.010 1.00 32.80 84 GLY A N 1
ATOM 655 C CA . GLY A 1 92 ? -50.817 -46.807 -15.698 1.00 29.93 84 GLY A CA 1
ATOM 656 C C . GLY A 1 92 ? -51.613 -45.792 -14.909 1.00 29.37 84 GLY A C 1
ATOM 657 O O . GLY A 1 92 ? -52.010 -44.765 -15.472 1.00 29.33 84 GLY A O 1
ATOM 658 N N . SER A 1 93 ? -51.857 -46.046 -13.625 1.00 21.91 85 SER A N 1
ATOM 659 C CA . SER A 1 93 ? -52.609 -45.120 -12.792 1.00 26.01 85 SER A CA 1
ATOM 660 C C . SER A 1 93 ? -51.903 -43.771 -12.715 1.00 27.22 85 SER A C 1
ATOM 661 O O . SER A 1 93 ? -50.681 -43.699 -12.555 1.00 22.95 85 SER A O 1
ATOM 664 N N . ARG A 1 94 ? -52.690 -42.700 -12.812 1.00 20.86 86 ARG A N 1
ATOM 665 C CA . ARG A 1 94 ? -52.216 -41.345 -12.564 1.00 26.17 86 ARG A CA 1
ATOM 666 C C . ARG A 1 94 ? -52.504 -41.013 -11.107 1.00 24.74 86 ARG A C 1
ATOM 667 O O . ARG A 1 94 ? -53.665 -41.000 -10.684 1.00 25.54 86 ARG A O 1
ATOM 675 N N . ILE A 1 95 ? -51.453 -40.754 -10.341 1.00 21.50 87 ILE A N 1
ATOM 676 C CA . ILE A 1 95 ? -51.530 -40.723 -8.887 1.00 20.72 87 ILE A CA 1
ATOM 677 C C . ILE A 1 95 ? -51.264 -39.305 -8.404 1.00 25.48 87 ILE A C 1
ATOM 678 O O . ILE A 1 95 ? -50.253 -38.699 -8.780 1.00 22.89 87 ILE A O 1
ATOM 683 N N . THR A 1 96 ? -52.144 -38.796 -7.542 1.00 20.56 88 THR A N 1
ATOM 684 C CA . THR A 1 96 ? -51.954 -37.502 -6.896 1.00 22.83 88 THR A CA 1
ATOM 685 C C . THR A 1 96 ? -51.756 -37.711 -5.402 1.00 27.34 88 THR A C 1
ATOM 686 O O . THR A 1 96 ? -52.542 -38.418 -4.756 1.00 22.29 88 THR A O 1
ATOM 690 N N . VAL A 1 97 ? -50.686 -37.121 -4.872 1.00 20.47 89 VAL A N 1
ATOM 691 C CA . VAL A 1 97 ? -50.346 -37.160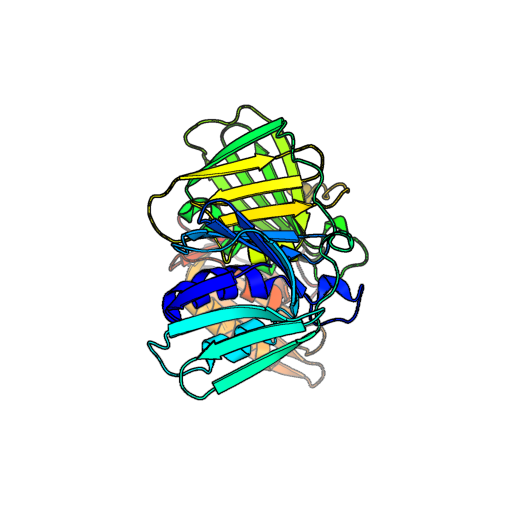 -3.454 1.00 19.34 89 VAL A CA 1
ATOM 692 C C . VAL A 1 97 ? -50.421 -35.740 -2.908 1.00 21.15 89 VAL A C 1
ATOM 693 O O . VAL A 1 97 ? -49.941 -34.798 -3.550 1.00 25.20 89 VAL A O 1
ATOM 697 N N . SER A 1 98 ? -51.028 -35.583 -1.734 1.00 22.27 90 SER A N 1
ATOM 698 C CA . SER A 1 98 ? -51.230 -34.262 -1.157 1.00 24.29 90 SER A CA 1
ATOM 699 C C . SER A 1 98 ? -51.370 -34.400 0.353 1.00 28.60 90 SER A C 1
ATOM 700 O O . SER A 1 98 ? -51.648 -35.483 0.868 1.00 24.18 90 SER A O 1
ATOM 703 N N . GLN A 1 99 ? -51.177 -33.281 1.051 1.00 27.72 91 GLN A N 1
ATOM 704 C CA . GLN A 1 99 ? -51.265 -33.212 2.506 1.00 29.90 91 GLN A CA 1
ATOM 705 C C . GLN A 1 99 ? -52.613 -32.649 2.925 1.00 40.09 91 GLN A C 1
ATOM 706 O O . GLN A 1 99 ? -53.034 -31.601 2.430 1.00 50.92 91 GLN A O 1
ATOM 712 N N . THR A 1 100 ? -53.263 -33.328 3.864 1.00 38.48 92 THR A N 1
ATOM 713 C CA . THR A 1 100 ? -54.576 -32.951 4.386 1.00 43.30 92 THR A CA 1
ATOM 714 C C . THR A 1 100 ? -54.436 -32.945 5.905 1.00 48.70 92 THR A C 1
ATOM 715 O O . THR A 1 100 ? -54.511 -34.004 6.536 1.00 46.42 92 THR A O 1
ATOM 719 N N . GLY A 1 101 ? -54.214 -31.770 6.487 1.00 52.22 93 GLY A N 1
ATOM 720 C CA . GLY A 1 101 ? -53.936 -31.709 7.914 1.00 48.36 93 GLY A CA 1
ATOM 721 C C . GLY A 1 101 ? -52.667 -32.479 8.225 1.00 49.52 93 GLY A C 1
ATOM 722 O O . GLY A 1 101 ? -51.656 -32.362 7.527 1.00 60.01 93 GLY A O 1
ATOM 723 N N . ASP A 1 102 ? -52.714 -33.304 9.271 1.00 45.75 94 ASP A N 1
ATOM 724 C CA . ASP A 1 102 ? -51.609 -34.189 9.615 1.00 37.43 94 ASP A CA 1
ATOM 725 C C . ASP A 1 102 ? -51.684 -35.536 8.892 1.00 35.60 94 ASP A C 1
ATOM 726 O O . ASP A 1 102 ? -51.028 -36.497 9.318 1.00 36.29 94 ASP A O 1
ATOM 731 N N . LYS A 1 103 ? -52.473 -35.628 7.822 1.00 30.36 95 LYS A N 1
ATOM 732 C CA . LYS A 1 103 ? -52.580 -36.822 6.994 1.00 28.16 95 LYS A CA 1
ATOM 733 C C . LYS A 1 103 ? -51.986 -36.569 5.619 1.00 26.18 95 LYS A C 1
ATOM 734 O O . LYS A 1 103 ? -51.872 -35.427 5.166 1.00 31.58 95 LYS A O 1
ATOM 740 N N . ILE A 1 104 ? -51.627 -37.660 4.953 1.00 19.79 96 ILE A N 1
ATOM 741 C CA . ILE A 1 104 ? -51.314 -37.673 3.531 1.00 19.25 96 ILE A CA 1
ATOM 742 C C . ILE A 1 104 ? -52.472 -38.343 2.803 1.00 25.52 96 ILE A C 1
ATOM 743 O O . ILE A 1 104 ? -53.003 -39.355 3.276 1.00 25.47 96 ILE A O 1
ATOM 748 N N . THR A 1 105 ? -52.864 -37.780 1.657 1.00 23.96 97 THR A N 1
ATOM 749 C CA . THR A 1 105 ? -53.895 -38.343 0.788 1.00 21.73 97 THR A CA 1
ATOM 750 C C . THR A 1 105 ? -53.272 -38.829 -0.518 1.00 22.63 97 THR A C 1
ATOM 751 O O . THR A 1 105 ? -52.430 -38.142 -1.109 1.00 24.56 97 THR A O 1
ATOM 755 N N . VAL A 1 106 ? -53.672 -40.024 -0.951 1.00 20.78 98 VAL A N 1
ATOM 756 C CA . VAL A 1 106 ? -53.251 -40.611 -2.220 1.00 18.55 98 VAL A CA 1
ATOM 757 C C . VAL A 1 106 ? -54.508 -40.862 -3.038 1.00 22.03 98 VAL A C 1
ATOM 758 O O . VAL A 1 106 ? -55.404 -41.592 -2.595 1.00 23.67 98 VAL A O 1
ATOM 762 N N . GLN A 1 107 ? -54.589 -40.252 -4.219 1.00 18.78 99 GLN A N 1
ATOM 763 C CA . GLN A 1 107 ? -55.762 -40.368 -5.071 1.00 22.23 99 GLN A CA 1
ATOM 764 C C . GLN A 1 107 ? -55.364 -40.928 -6.425 1.00 28.48 99 GLN A C 1
ATOM 765 O O . GLN A 1 107 ? -54.349 -40.526 -7.000 1.00 24.17 99 GLN A O 1
ATOM 771 N N . ALA A 1 108 ? -56.173 -41.858 -6.927 1.00 19.31 100 ALA A N 1
ATOM 772 C CA . ALA A 1 108 ? -55.933 -42.460 -8.235 1.00 19.62 100 ALA A CA 1
ATOM 773 C C . ALA A 1 108 ? -57.271 -42.998 -8.729 1.00 27.04 100 ALA A C 1
ATOM 774 O O . ALA A 1 108 ? -57.818 -43.924 -8.125 1.00 26.84 100 ALA A O 1
ATOM 776 N N . GLY A 1 109 ? -57.794 -42.409 -9.803 1.00 27.34 101 GLY A N 1
ATOM 777 C CA . GLY A 1 109 ? -59.097 -42.816 -10.307 1.00 32.61 101 GLY A CA 1
ATOM 778 C C . GLY A 1 109 ? -60.153 -42.628 -9.242 1.00 26.77 101 GLY A C 1
ATOM 779 O O . GLY A 1 109 ? -60.270 -41.556 -8.634 1.00 23.19 101 GLY A O 1
ATOM 780 N N . ARG A 1 110 ? -60.915 -43.699 -8.976 1.00 23.48 102 ARG A N 1
ATOM 781 C CA . ARG A 1 110 ? -61.899 -43.685 -7.901 1.00 20.94 102 ARG A CA 1
ATOM 782 C C . ARG A 1 110 ? -61.293 -43.960 -6.538 1.00 26.63 102 ARG A C 1
ATOM 783 O O . ARG A 1 110 ? -61.988 -43.804 -5.528 1.00 34.04 102 ARG A O 1
ATOM 791 N N . SER A 1 111 ? -60.029 -44.353 -6.476 1.00 19.20 103 SER A N 1
ATOM 792 C CA . SER A 1 111 ? -59.439 -44.771 -5.212 1.00 18.76 103 SER A CA 1
ATOM 793 C C . SER A 1 111 ? -58.926 -43.579 -4.408 1.00 23.21 103 SER A C 1
ATOM 79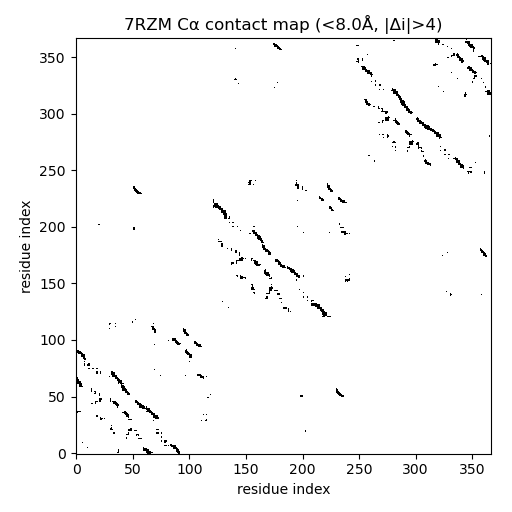4 O O . SER A 1 111 ? -58.442 -42.585 -4.959 1.00 19.35 103 SER A O 1
ATOM 797 N N . ARG A 1 112 ? -58.999 -43.712 -3.088 1.00 19.36 104 ARG A N 1
ATOM 798 C CA . ARG A 1 112 ? -58.465 -42.692 -2.200 1.00 19.66 104 ARG A CA 1
ATOM 799 C C . ARG A 1 112 ? -57.953 -43.366 -0.937 1.00 24.59 104 ARG A C 1
ATOM 800 O O . ARG A 1 112 ? -58.662 -44.168 -0.319 1.00 25.75 104 ARG A O 1
ATOM 808 N N . PHE A 1 113 ? -56.724 -43.032 -0.558 1.00 18.95 105 PHE A N 1
ATOM 809 C CA . PHE A 1 113 ? -56.085 -43.555 0.640 1.00 22.72 105 PHE A CA 1
ATOM 810 C C . PHE A 1 113 ? -55.612 -42.398 1.499 1.00 23.74 105 PHE A C 1
ATOM 811 O O . PHE A 1 113 ? -55.058 -41.425 0.984 1.00 24.03 105 PHE A O 1
ATOM 819 N N . THR A 1 114 ? -55.805 -42.526 2.806 1.00 23.28 106 THR A N 1
ATOM 820 C CA . THR A 1 114 ? -55.324 -41.562 3.786 1.00 25.44 106 THR A CA 1
ATOM 821 C C . THR A 1 114 ? -54.339 -42.261 4.715 1.00 28.59 106 THR A C 1
ATOM 822 O O . THR A 1 114 ? -54.649 -43.327 5.257 1.00 24.14 106 THR A O 1
ATOM 826 N N . LEU A 1 115 ? -53.152 -41.674 4.887 1.00 28.12 107 LEU A N 1
ATOM 827 C CA . LEU A 1 115 ? -52.111 -42.222 5.752 1.00 24.83 107 LEU A CA 1
ATOM 828 C C . LEU A 1 115 ? -51.734 -41.205 6.827 1.00 23.67 107 LEU A C 1
ATOM 829 O O . LEU A 1 115 ? -51.723 -40.000 6.568 1.00 22.29 107 LEU A O 1
ATOM 834 N N . ALA A 1 116 ? -51.414 -41.690 8.031 1.00 23.74 108 ALA A N 1
ATOM 835 C CA . ALA A 1 116 ? -50.938 -40.817 9.100 1.00 24.58 108 ALA A CA 1
ATOM 836 C C . ALA A 1 116 ? -49.492 -40.409 8.833 1.00 31.38 108 ALA A C 1
ATOM 837 O O . ALA A 1 116 ? -48.701 -41.208 8.336 1.00 25.81 108 ALA A O 1
ATOM 839 N N . THR A 1 117 ? -49.143 -39.170 9.171 1.00 24.35 109 THR A N 1
ATOM 840 C CA . THR A 1 117 ? -47.775 -38.695 9.006 1.00 29.18 109 THR A CA 1
ATOM 841 C C . THR A 1 117 ? -47.135 -38.418 10.359 1.00 29.82 109 THR A C 1
ATOM 842 O O . THR A 1 117 ? -47.809 -38.303 11.385 1.00 31.45 109 THR A O 1
ATOM 846 N N . LEU A 1 118 ? -45.813 -38.304 10.342 1.00 25.99 110 LEU A N 1
ATOM 847 C CA . LEU A 1 118 ? -45.055 -37.791 11.466 1.00 30.76 110 LEU A CA 1
ATOM 848 C C . LEU A 1 118 ? -44.202 -36.636 10.972 1.00 32.35 110 LEU A C 1
ATOM 849 O O . LEU A 1 118 ? -43.837 -36.596 9.792 1.00 31.30 110 LEU A O 1
ATOM 854 N N . PRO A 1 119 ? -43.906 -35.660 11.831 1.00 35.66 111 PRO A N 1
ATOM 855 C CA . PRO A 1 119 ? -43.219 -34.452 11.350 1.00 37.62 111 PRO A CA 1
ATOM 856 C C . PRO A 1 119 ? -41.836 -34.768 10.800 1.00 38.14 111 PRO A C 1
ATOM 857 O O . PRO A 1 119 ? -41.105 -35.610 11.329 1.00 39.76 111 PRO A O 1
ATOM 861 N N . SER A 1 120 ? -41.497 -34.087 9.707 1.00 34.94 112 SER A N 1
ATOM 862 C CA . SER A 1 120 ? -40.207 -34.279 9.063 1.00 40.10 112 SER A CA 1
ATOM 863 C C . SER A 1 120 ? -39.042 -33.937 9.985 1.00 44.83 112 SER A C 1
ATOM 864 O O . SER A 1 120 ? -37.937 -34.442 9.771 1.00 41.53 112 SER A O 1
ATOM 867 N N . ASN A 1 121 ? -39.264 -33.090 11.000 1.00 42.10 113 ASN A N 1
ATOM 868 C CA . ASN A 1 121 ? -38.224 -32.777 11.978 1.00 50.97 113 ASN A CA 1
ATOM 869 C C . ASN A 1 121 ? -37.861 -33.967 12.855 1.00 44.78 113 ASN A C 1
ATOM 870 O O . ASN A 1 121 ? -36.768 -33.977 13.431 1.00 47.53 113 ASN A O 1
ATOM 875 N N . ASP A 1 122 ? -38.754 -34.953 12.985 1.00 47.61 114 ASP A N 1
ATOM 876 C CA . ASP A 1 122 ? -38.448 -36.179 13.716 1.00 49.86 114 ASP A CA 1
ATOM 877 C C . ASP A 1 122 ? -37.486 -37.091 12.963 1.00 50.13 114 ASP A C 1
ATOM 878 O O . ASP A 1 122 ? -36.966 -38.040 13.559 1.00 52.05 114 ASP A O 1
ATOM 883 N N . PHE A 1 123 ? -37.239 -36.832 11.685 1.00 45.53 115 PHE A N 1
ATOM 884 C CA . PHE A 1 123 ? -36.499 -37.775 10.856 1.00 42.07 115 PHE A CA 1
ATOM 885 C C . PHE A 1 123 ? -34.999 -37.557 11.016 1.00 42.32 115 PHE A C 1
ATOM 886 O O . PHE A 1 123 ? -34.522 -36.427 10.862 1.00 48.57 115 PHE A O 1
ATOM 894 N N . PRO A 1 124 ? -34.232 -38.603 11.311 1.00 40.00 116 PRO A N 1
ATOM 895 C CA . PRO A 1 124 ? -32.795 -38.416 11.552 1.00 47.80 116 PRO A CA 1
ATOM 896 C C . PRO A 1 124 ? -32.043 -38.052 10.279 1.00 58.57 116 PRO A C 1
ATOM 897 O O . PRO A 1 124 ? -32.282 -38.614 9.209 1.00 58.51 116 PRO A O 1
ATOM 901 N N . SER A 1 125 ? -31.115 -37.110 10.411 1.00 75.09 117 SER A N 1
ATOM 902 C CA . SER A 1 125 ? -30.272 -36.661 9.310 1.00 78.77 117 SER A CA 1
ATOM 903 C C . SER A 1 125 ? -28.902 -37.325 9.396 1.00 74.41 117 SER A C 1
ATOM 904 O O . SER A 1 125 ? -28.381 -37.550 10.493 1.00 76.17 117 SER A O 1
ATOM 907 N N . VAL A 1 126 ? -28.317 -37.637 8.234 1.00 70.38 118 VAL A N 1
ATOM 908 C CA . VAL A 1 126 ? -26.951 -38.153 8.189 1.00 74.03 118 VAL A CA 1
ATOM 909 C C . VAL A 1 126 ? -25.973 -36.996 8.294 1.00 81.10 118 VAL A C 1
ATOM 910 O O . VAL A 1 126 ? -26.137 -35.963 7.634 1.00 80.62 118 VAL A O 1
ATOM 914 N N . ASP A 1 127 ? -24.951 -37.166 9.132 1.00 92.23 119 ASP A N 1
ATOM 915 C CA . ASP A 1 127 ? -23.844 -36.221 9.149 1.00 102.40 119 ASP A CA 1
ATOM 916 C C . ASP A 1 127 ? -23.127 -36.267 7.806 1.00 105.75 119 ASP A C 1
ATOM 917 O O . ASP A 1 127 ? -22.748 -37.343 7.332 1.00 108.61 119 ASP A O 1
ATOM 919 N N . GLU A 1 128 ? -22.960 -35.098 7.190 1.00 102.56 120 GLU A N 1
ATOM 920 C CA . GLU A 1 128 ? -22.422 -35.011 5.836 1.00 99.10 120 GLU A CA 1
ATOM 921 C C . GLU A 1 128 ? -21.089 -35.743 5.719 1.00 97.57 120 GLU A C 1
ATOM 922 O O . GLU A 1 128 ? -20.128 -35.430 6.430 1.00 98.85 120 GLU A O 1
ATOM 924 N N . VAL A 1 129 ? -21.043 -36.728 4.824 1.00 91.11 121 VAL A N 1
ATOM 925 C CA . VAL A 1 129 ? -19.840 -37.529 4.609 1.00 86.66 121 VAL A CA 1
ATOM 926 C C . VAL A 1 129 ? -18.781 -36.628 3.978 1.00 84.12 121 VAL A C 1
ATOM 927 O O . VAL A 1 129 ? -18.878 -36.274 2.799 1.00 87.30 121 VAL A O 1
ATOM 931 N N . GLU A 1 130 ? -17.777 -36.237 4.763 1.00 72.58 122 GLU A N 1
ATOM 932 C CA . GLU A 1 130 ? -16.619 -35.522 4.229 1.00 69.62 122 GLU A CA 1
ATOM 933 C C . GLU A 1 130 ? -15.618 -36.581 3.784 1.00 70.03 122 GLU A C 1
ATOM 934 O O . GLU A 1 130 ? -14.784 -37.050 4.562 1.00 73.84 122 GLU A O 1
ATOM 936 N N . ALA A 1 131 ? -15.712 -36.963 2.511 1.00 62.51 123 ALA A N 1
ATOM 937 C CA . ALA A 1 131 ? -14.892 -38.042 1.978 1.00 56.40 123 ALA A CA 1
ATOM 938 C C . ALA A 1 131 ? -13.412 -37.719 2.105 1.00 59.43 123 ALA A C 1
ATOM 939 O O . ALA A 1 131 ? -12.950 -36.667 1.654 1.00 68.27 123 ALA A O 1
ATOM 941 N N . THR A 1 132 ? -12.671 -38.625 2.735 1.00 62.71 124 THR A N 1
ATOM 942 C CA . THR A 1 132 ? -11.217 -38.550 2.779 1.00 65.77 124 THR A CA 1
ATOM 943 C C . THR A 1 132 ? -10.558 -39.459 1.750 1.00 72.36 124 THR A C 1
ATOM 944 O O . THR A 1 132 ? -9.325 -39.482 1.661 1.00 73.09 124 THR A O 1
ATOM 948 N N . GLU A 1 133 ? -11.350 -40.202 0.976 1.00 58.76 125 GLU A N 1
ATOM 949 C CA . GLU A 1 133 ? -10.852 -41.121 -0.043 1.00 62.05 125 GLU A CA 1
ATOM 950 C C . GLU A 1 133 ? -11.949 -41.321 -1.078 1.00 54.79 125 GLU A C 1
ATOM 951 O O . GLU A 1 133 ? -13.106 -41.542 -0.709 1.00 46.45 125 GLU A O 1
ATOM 957 N N . ARG A 1 134 ? -11.590 -41.239 -2.359 1.00 49.65 126 ARG A N 1
ATOM 958 C CA . ARG A 1 134 ? -12.494 -41.555 -3.459 1.00 48.02 126 ARG A CA 1
ATOM 959 C C . ARG A 1 134 ? -11.891 -42.694 -4.266 1.00 51.12 126 ARG A C 1
ATOM 960 O O . ARG A 1 134 ? -10.796 -42.554 -4.821 1.00 60.69 126 ARG A O 1
ATOM 968 N N . VAL A 1 135 ? -12.607 -43.809 -4.339 1.00 37.15 127 VAL A N 1
ATOM 969 C CA . VAL A 1 135 ? -12.158 -44.997 -5.048 1.00 40.36 127 VAL A CA 1
ATOM 970 C C . VAL A 1 135 ? -13.021 -45.157 -6.294 1.00 39.42 127 VAL A C 1
ATOM 971 O O . VAL A 1 135 ? -14.207 -45.495 -6.199 1.00 35.06 127 VAL A O 1
ATOM 975 N N . ALA A 1 136 ? -12.426 -44.918 -7.460 1.00 37.83 128 ALA A N 1
ATOM 976 C CA . ALA A 1 136 ? -13.072 -45.214 -8.732 1.00 31.71 128 ALA A CA 1
ATOM 977 C C . ALA A 1 136 ? -12.949 -46.703 -9.018 1.00 33.85 128 ALA A C 1
ATOM 978 O O . ALA A 1 136 ? -11.837 -47.243 -9.072 1.00 33.53 128 ALA A O 1
ATOM 980 N N . ILE A 1 137 ? -14.083 -47.372 -9.187 1.00 32.11 129 ILE A N 1
ATOM 981 C CA . ILE A 1 137 ? -14.106 -48.804 -9.458 1.00 29.33 129 ILE A CA 1
ATOM 982 C C . ILE A 1 137 ? -15.270 -49.101 -10.391 1.00 31.74 129 ILE A C 1
ATOM 983 O O . ILE A 1 137 ? -16.321 -48.458 -10.313 1.00 28.51 129 ILE A O 1
ATOM 988 N N . GLY A 1 138 ? -15.063 -50.051 -11.301 1.00 34.74 130 GLY A N 1
ATOM 989 C CA . GLY A 1 138 ? -16.126 -50.520 -12.164 1.00 23.84 130 GLY A CA 1
ATOM 990 C C . GLY A 1 138 ? -17.267 -51.077 -11.343 1.00 33.25 130 GLY A C 1
ATOM 991 O O . GLY A 1 138 ? -17.045 -51.810 -10.373 1.00 27.33 130 GLY A O 1
ATOM 992 N N . GLU A 1 139 ? -18.490 -50.689 -11.703 1.00 26.95 131 GLU A N 1
ATOM 993 C CA . GLU A 1 139 ? -19.676 -51.158 -10.995 1.00 27.04 131 GLU A CA 1
ATOM 994 C C . GLU A 1 139 ? -19.781 -52.685 -11.045 1.00 26.56 131 GLU A C 1
ATOM 995 O O . GLU A 1 139 ? -20.075 -53.338 -10.037 1.00 28.68 131 GLU A O 1
ATOM 1001 N N . ALA A 1 140 ? -19.547 -53.272 -12.217 1.00 27.53 132 ALA A N 1
ATOM 1002 C CA . ALA A 1 140 ? -19.629 -54.724 -12.345 1.00 33.03 132 ALA A CA 1
ATOM 1003 C C . ALA A 1 140 ? -18.539 -55.410 -11.531 1.00 35.57 132 ALA A C 1
ATOM 1004 O O . ALA A 1 140 ? -18.766 -56.476 -10.940 1.00 33.67 132 ALA A O 1
ATOM 1006 N N . THR A 1 141 ? -17.341 -54.822 -11.509 1.00 32.70 133 THR A N 1
ATOM 1007 C CA . THR A 1 141 ? -16.232 -55.399 -10.754 1.00 35.73 133 THR A CA 1
ATOM 1008 C C . THR A 1 141 ? -16.547 -55.431 -9.266 1.00 33.08 133 THR A C 1
ATOM 1009 O O . THR A 1 141 ? -16.427 -56.476 -8.614 1.00 26.29 133 THR A O 1
ATOM 1013 N N . LEU A 1 142 ? -16.955 -54.282 -8.714 1.00 30.21 134 LEU A N 1
ATOM 1014 C CA . LEU A 1 142 ? -17.364 -54.215 -7.316 1.00 25.98 134 LEU A CA 1
ATOM 1015 C C . LEU A 1 142 ? -18.483 -55.209 -7.022 1.00 27.13 134 LEU A C 1
ATOM 1016 O O . LEU A 1 142 ? -18.505 -55.842 -5.959 1.00 24.07 134 LEU A O 1
ATOM 1021 N N . LYS A 1 143 ? -19.425 -55.344 -7.949 1.00 23.43 135 LYS A N 1
ATOM 1022 C CA . LYS A 1 143 ? -20.515 -56.296 -7.775 1.00 24.80 135 LYS A CA 1
ATOM 1023 C C . LYS A 1 143 ? -19.976 -57.716 -7.633 1.00 24.68 135 LYS A C 1
ATOM 1024 O O . LYS A 1 143 ? -20.439 -58.486 -6.782 1.00 24.41 135 LYS A O 1
ATOM 1030 N N . GLU A 1 144 ? -18.987 -58.074 -8.454 1.00 24.24 136 GLU A N 1
ATOM 1031 C CA . GLU A 1 144 ? -18.429 -59.423 -8.395 1.00 28.67 136 GLU A CA 1
ATOM 1032 C C . GLU A 1 144 ? -17.635 -59.646 -7.113 1.00 26.04 136 GLU A C 1
ATOM 1033 O O . GLU A 1 144 ? -17.721 -60.725 -6.509 1.00 29.96 136 GLU A O 1
ATOM 1039 N N . LEU A 1 145 ? -16.844 -58.647 -6.691 1.00 22.10 137 LEU A N 1
ATOM 1040 C CA . LEU A 1 145 ? -16.082 -58.774 -5.447 1.00 25.42 137 LEU A CA 1
ATOM 1041 C C . LEU A 1 145 ? -16.990 -59.111 -4.281 1.00 26.22 137 LEU A C 1
ATOM 1042 O O . LEU A 1 145 ? -16.618 -59.880 -3.384 1.00 26.06 137 LEU A O 1
ATOM 1047 N N . ILE A 1 146 ? -18.171 -58.512 -4.257 1.00 25.98 138 ILE A N 1
ATOM 1048 C CA . ILE A 1 146 ? -19.080 -58.729 -3.146 1.00 22.02 138 ILE A CA 1
ATOM 1049 C C . ILE A 1 146 ? -19.738 -60.098 -3.254 1.00 20.34 138 ILE A C 1
ATOM 1050 O O . ILE A 1 146 ? -19.757 -60.863 -2.284 1.00 23.04 138 ILE A O 1
ATOM 1055 N N . GLU A 1 147 ? -20.262 -60.432 -4.445 1.00 21.76 139 GLU A N 1
ATOM 1056 C CA . GLU A 1 147 ? -20.864 -61.745 -4.668 1.00 23.54 139 GLU A CA 1
ATOM 1057 C C . GLU A 1 147 ? -19.921 -62.872 -4.281 1.00 26.12 139 GLU A C 1
ATOM 1058 O O . GLU A 1 147 ? -20.354 -63.893 -3.739 1.00 23.42 139 GLU A O 1
ATOM 1064 N N . ARG A 1 148 ? -18.633 -62.715 -4.569 1.00 21.62 140 ARG A N 1
ATOM 1065 C CA . ARG A 1 148 ? -17.684 -63.791 -4.336 1.00 23.21 140 ARG A CA 1
ATOM 1066 C C . ARG A 1 148 ? -17.297 -63.924 -2.866 1.00 27.22 140 ARG A C 1
ATOM 1067 O O . ARG A 1 148 ? -16.544 -64.842 -2.524 1.00 26.16 140 ARG A O 1
ATOM 1075 N N . THR A 1 149 ? -17.799 -63.050 -1.983 1.00 21.56 141 THR A N 1
ATOM 1076 C CA . THR A 1 149 ? -17.333 -63.046 -0.595 1.00 28.13 141 THR A CA 1
ATOM 1077 C C . THR A 1 149 ? -18.434 -62.914 0.448 1.00 26.64 141 THR A C 1
ATOM 1078 O O . THR A 1 149 ? -18.245 -63.424 1.557 1.00 26.17 141 THR A O 1
ATOM 1082 N N . ALA A 1 150 ? -19.560 -62.250 0.149 1.00 21.25 142 ALA A N 1
ATOM 1083 C CA . ALA A 1 150 ? -20.492 -61.823 1.194 1.00 23.71 142 ALA A CA 1
ATOM 1084 C C . ALA A 1 150 ? -21.065 -62.997 1.976 1.00 22.79 142 ALA A C 1
ATOM 1085 O O . ALA A 1 150 ? -21.408 -62.843 3.157 1.00 26.51 142 ALA A O 1
ATOM 1087 N N . PHE A 1 151 ? -21.200 -64.167 1.340 1.00 25.90 143 PHE A N 1
ATOM 1088 C CA . PHE A 1 151 ? -21.793 -65.327 2.006 1.00 19.60 143 PHE A CA 1
ATOM 1089 C C . PHE A 1 151 ? -21.040 -65.709 3.274 1.00 22.33 143 PHE A C 1
ATOM 1090 O O . PHE A 1 151 ? -21.610 -66.370 4.147 1.00 27.40 143 PHE A O 1
ATOM 1098 N N . ALA A 1 152 ? -19.765 -65.347 3.381 1.00 20.22 144 ALA A N 1
ATOM 1099 C CA . ALA A 1 152 ? -18.937 -65.776 4.501 1.00 26.52 144 ALA A CA 1
ATOM 1100 C C . ALA A 1 152 ? -18.937 -64.794 5.674 1.00 28.09 144 ALA A C 1
ATOM 1101 O O . ALA A 1 152 ? -18.229 -65.033 6.656 1.00 24.52 144 ALA A O 1
ATOM 1103 N N . MET A 1 153 ? -19.695 -63.701 5.599 1.00 25.40 145 MET A N 1
ATOM 1104 C CA . MET A 1 153 ? -19.768 -62.765 6.717 1.00 25.10 145 MET A CA 1
ATOM 1105 C C . MET A 1 153 ? -20.427 -63.423 7.921 1.00 27.49 145 MET A C 1
ATOM 1106 O O . MET A 1 153 ? -21.320 -64.262 7.785 1.00 26.37 145 MET A O 1
ATOM 1111 N N . ALA A 1 154 ? -19.981 -63.034 9.114 1.00 25.19 146 ALA A N 1
ATOM 1112 C CA . ALA A 1 154 ? -20.625 -63.546 10.313 1.00 23.11 146 ALA A CA 1
ATOM 1113 C C . ALA A 1 154 ? -22.057 -63.026 10.393 1.00 29.02 146 ALA A C 1
ATOM 1114 O O . ALA A 1 154 ? -22.421 -62.027 9.765 1.00 29.90 146 ALA A O 1
ATOM 1116 N N . GLN A 1 155 ? -22.882 -63.733 11.159 1.00 36.31 147 GLN A N 1
ATOM 1117 C CA A GLN A 1 155 ? -24.314 -63.445 11.271 0.63 42.32 147 GLN A CA 1
ATOM 1118 C CA B GLN A 1 155 ? -24.309 -63.441 11.270 0.37 42.44 147 GLN A CA 1
ATOM 1119 C C . GLN A 1 155 ? -24.623 -63.113 12.727 1.00 41.68 147 GLN A C 1
ATOM 1120 O O . GLN A 1 155 ? -24.718 -64.016 13.566 1.00 42.40 147 GLN A O 1
ATOM 1131 N N . GLN A 1 156 ? -24.777 -61.818 13.019 1.00 32.44 148 GLN A N 1
ATOM 1132 C CA . GLN A 1 156 ? -25.116 -61.333 14.361 1.00 35.23 148 GLN A CA 1
ATOM 1133 C C . GLN A 1 156 ? -24.177 -61.899 15.427 1.00 37.62 148 GLN A C 1
ATOM 1134 O O . GLN A 1 156 ? -24.579 -62.171 16.558 1.00 39.41 148 GLN A O 1
ATOM 1136 N N . ASP A 1 157 ? -22.908 -62.084 15.058 1.00 33.75 149 ASP A N 1
ATOM 1137 C CA . ASP A 1 157 ? -21.884 -62.523 16.001 1.00 36.02 149 ASP A CA 1
ATOM 1138 C C . ASP A 1 157 ? -21.617 -61.433 17.044 1.00 40.21 149 ASP A C 1
ATOM 1139 O O . ASP A 1 157 ? -21.665 -60.238 16.745 1.00 36.63 149 ASP A O 1
ATOM 1144 N N . VAL A 1 158 ? -21.326 -61.848 18.283 1.00 46.21 150 VAL A N 1
ATOM 1145 C CA . VAL A 1 158 ? -20.984 -60.863 19.313 1.00 46.48 150 VAL A CA 1
ATOM 1146 C C . VAL A 1 158 ? -19.696 -60.130 18.969 1.00 44.07 150 VAL A C 1
ATOM 1147 O O . VAL A 1 158 ? -19.482 -59.006 19.437 1.00 51.35 150 VAL A O 1
ATOM 1151 N N . ARG A 1 159 ? -18.826 -60.743 18.166 1.00 35.28 151 ARG A N 1
ATOM 1152 C CA . ARG A 1 159 ? -17.672 -60.059 17.585 1.00 37.93 151 ARG A CA 1
ATOM 1153 C C . ARG A 1 159 ? -18.187 -59.191 16.446 1.00 34.70 151 ARG A C 1
ATOM 1154 O O . ARG A 1 159 ? -18.194 -59.591 15.279 1.00 32.48 151 ARG A O 1
ATOM 1162 N N . TYR A 1 160 ? -18.615 -57.979 16.805 1.00 38.85 152 TYR A N 1
ATOM 1163 C CA . TYR A 1 160 ? -19.367 -57.128 15.890 1.00 31.23 152 TYR A CA 1
ATOM 1164 C C . TYR A 1 160 ? -18.592 -56.834 14.619 1.00 26.63 152 TYR A C 1
ATOM 1165 O O . TYR A 1 160 ? -19.193 -56.691 13.548 1.00 29.95 152 TYR A O 1
ATOM 1174 N N . TYR A 1 161 ? -17.259 -56.770 14.704 1.00 30.83 153 TYR A N 1
ATOM 1175 C CA . TYR A 1 161 ? -16.456 -56.444 13.530 1.00 26.87 153 TYR A CA 1
ATOM 1176 C C . TYR A 1 161 ? -16.497 -57.514 12.446 1.00 27.06 153 TYR A C 1
ATOM 1177 O O . TYR A 1 161 ? -16.050 -57.241 11.323 1.00 27.91 153 TYR A O 1
ATOM 1186 N N . LEU A 1 162 ? -17.015 -58.716 12.733 1.00 29.65 154 LEU A N 1
ATOM 1187 C CA . LEU A 1 162 ? -17.165 -59.730 11.690 1.00 26.86 154 LEU A CA 1
ATOM 1188 C C . LEU A 1 162 ? -18.499 -59.639 10.955 1.00 31.10 154 LEU A C 1
ATOM 1189 O O . LEU A 1 162 ? -18.656 -60.280 9.911 1.00 25.56 154 LEU A O 1
ATOM 1194 N N . ASN A 1 163 ? -19.453 -58.856 11.462 1.00 31.36 155 ASN A N 1
ATOM 1195 C CA . ASN A 1 163 ? -20.788 -58.795 10.877 1.00 28.91 155 ASN A CA 1
ATOM 1196 C C . ASN A 1 163 ? -20.825 -57.854 9.677 1.00 27.05 155 ASN A C 1
ATOM 1197 O O . ASN A 1 163 ? -21.701 -56.988 9.582 1.00 28.78 155 ASN A O 1
ATOM 1202 N N . GLY A 1 164 ? -19.879 -58.012 8.764 1.00 23.58 156 GLY A N 1
ATOM 1203 C CA . GLY A 1 164 ? -19.785 -57.125 7.621 1.00 22.30 156 GLY A CA 1
ATOM 1204 C C . GLY A 1 164 ? -18.634 -57.556 6.742 1.00 26.77 156 GLY A C 1
ATOM 1205 O O . GLY A 1 164 ? -17.978 -58.572 6.990 1.00 26.30 156 GLY A O 1
ATOM 1206 N N . LEU A 1 165 ? -18.394 -56.763 5.705 1.00 21.99 157 LEU A N 1
ATOM 1207 C CA . LEU A 1 165 ? -17.404 -57.076 4.686 1.00 17.94 157 LEU A CA 1
ATOM 1208 C C . LEU A 1 165 ? -16.233 -56.106 4.791 1.00 23.14 157 LEU A C 1
ATOM 1209 O O . LEU A 1 165 ? -16.437 -54.889 4.804 1.00 23.36 157 LEU A O 1
ATOM 1214 N N . LEU A 1 166 ? -15.012 -56.638 4.869 1.00 23.41 158 LEU A N 1
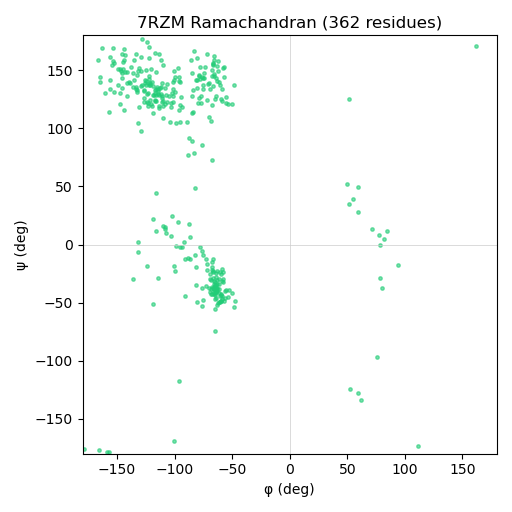ATOM 1215 C CA . LEU A 1 166 ? -13.826 -55.789 4.854 1.00 21.76 158 LEU A CA 1
ATOM 1216 C C . LEU A 1 166 ? -13.548 -55.333 3.429 1.00 22.58 158 LEU A C 1
ATOM 1217 O O . LEU A 1 166 ? -13.507 -56.155 2.505 1.00 20.78 158 LEU A O 1
ATOM 1222 N N . PHE A 1 167 ? -13.405 -54.019 3.249 1.00 19.24 159 PHE A N 1
ATOM 1223 C CA . PHE A 1 167 ? -12.891 -53.432 2.015 1.00 24.98 159 PHE A CA 1
ATOM 1224 C C . PHE A 1 167 ? -11.466 -53.015 2.342 1.00 29.07 159 PHE A C 1
ATOM 1225 O O . PHE A 1 167 ? -11.245 -52.033 3.050 1.00 30.92 159 PHE A O 1
ATOM 1233 N N . ASP A 1 168 ? -10.505 -53.780 1.843 1.00 24.99 160 ASP A N 1
ATOM 1234 C CA . ASP A 1 168 ? -9.093 -53.542 2.086 1.00 19.91 160 ASP A CA 1
ATOM 1235 C C . ASP A 1 168 ? -8.548 -52.801 0.870 1.00 28.54 160 ASP A C 1
ATOM 1236 O O . ASP A 1 168 ? -8.381 -53.394 -0.200 1.00 32.43 160 ASP A O 1
ATOM 1241 N N . LEU A 1 169 ? -8.319 -51.495 1.019 1.00 30.46 161 LEU A N 1
ATOM 1242 C CA . LEU A 1 169 ? -7.751 -50.679 -0.054 1.00 31.82 161 LEU A CA 1
ATOM 1243 C C . LEU A 1 169 ? -6.235 -50.814 -0.007 1.00 34.26 161 LEU A C 1
ATOM 1244 O O . LEU A 1 169 ? -5.598 -50.371 0.955 1.00 43.34 161 LEU A O 1
ATOM 1249 N N . ARG A 1 170 ? -5.656 -51.414 -1.044 1.00 41.08 162 ARG A N 1
ATOM 1250 C CA . ARG A 1 170 ? -4.235 -51.753 -1.088 1.00 38.24 162 ARG A CA 1
ATOM 1251 C C . ARG A 1 170 ? -3.508 -50.985 -2.190 1.00 47.60 162 ARG A C 1
ATOM 1252 O O . ARG A 1 170 ? -2.693 -51.547 -2.927 1.00 53.99 162 ARG A O 1
ATOM 1260 N N . GLY A 1 171 ? -3.789 -49.689 -2.314 1.00 45.61 163 GLY A N 1
ATOM 1261 C CA . GLY A 1 171 ? -3.123 -48.862 -3.305 1.00 46.62 163 GLY A CA 1
ATOM 1262 C C . GLY A 1 171 ? -3.622 -49.087 -4.720 1.00 44.28 163 GLY A C 1
ATOM 1263 O O . GLY A 1 171 ? -4.638 -48.518 -5.126 1.00 44.33 163 GLY A O 1
ATOM 1264 N N . ASP A 1 172 ? -2.908 -49.922 -5.478 1.00 45.91 164 ASP A N 1
ATOM 1265 C CA . ASP A 1 172 ? -3.301 -50.301 -6.832 1.00 51.10 164 ASP A CA 1
ATOM 1266 C C . ASP A 1 172 ? -4.446 -51.309 -6.865 1.00 45.96 164 ASP A C 1
ATOM 1267 O O . ASP A 1 172 ? -4.975 -51.582 -7.947 1.00 39.77 164 ASP A O 1
ATOM 1272 N N . ALA A 1 173 ? -4.842 -51.866 -5.724 1.00 43.38 165 ALA A N 1
ATOM 1273 C CA . ALA A 1 173 ? -5.819 -52.943 -5.704 1.00 41.29 165 ALA A CA 1
ATOM 1274 C C . ALA A 1 173 ? -6.845 -52.705 -4.609 1.00 34.43 165 ALA A C 1
ATOM 1275 O O . ALA A 1 173 ? -6.616 -51.952 -3.658 1.00 34.76 165 ALA A O 1
ATOM 1277 N N . LEU A 1 174 ? -7.994 -53.351 -4.773 1.00 32.02 166 LEU A N 1
ATOM 1278 C CA . LEU A 1 174 ? -9.018 -53.431 -3.746 1.00 33.30 166 LEU A CA 1
ATOM 1279 C C . LEU A 1 174 ? -9.334 -54.897 -3.489 1.00 32.34 166 LEU A C 1
ATOM 1280 O O . LEU A 1 174 ? -9.447 -55.686 -4.427 1.00 28.84 166 LEU A O 1
ATOM 1285 N N . ARG A 1 175 ? -9.477 -55.247 -2.217 1.00 28.99 167 ARG A N 1
ATOM 1286 C CA . ARG A 1 175 ? -9.767 -56.604 -1.779 1.00 27.87 167 ARG A CA 1
ATOM 1287 C C . ARG A 1 175 ? -11.003 -56.564 -0.890 1.00 25.18 167 ARG A C 1
ATOM 1288 O O . ARG A 1 175 ? -11.109 -55.695 -0.019 1.00 29.27 167 ARG A O 1
ATOM 1296 N N . THR A 1 176 ? -11.956 -57.455 -1.140 1.00 21.73 168 THR A N 1
ATOM 1297 C CA . THR A 1 176 ? -13.022 -57.713 -0.187 1.00 25.08 168 THR A CA 1
ATOM 1298 C C . THR A 1 176 ? -12.688 -58.994 0.557 1.00 29.83 168 THR A C 1
ATOM 1299 O O . THR A 1 176 ? -12.146 -59.938 -0.026 1.00 24.91 168 THR A O 1
ATOM 1303 N N . VAL A 1 177 ? -12.985 -59.002 1.854 1.00 25.31 169 VAL A N 1
ATOM 1304 C CA . VAL A 1 177 ? -12.644 -60.104 2.742 1.00 23.06 169 VAL A CA 1
ATOM 1305 C C . VAL A 1 177 ? -13.801 -60.291 3.706 1.00 23.96 169 VAL A C 1
ATOM 1306 O O . VAL A 1 177 ? -14.237 -59.331 4.351 1.00 20.00 169 VAL A O 1
ATOM 1310 N N . ALA A 1 178 ? -14.299 -61.521 3.800 1.00 21.60 170 ALA A N 1
ATOM 1311 C CA . ALA A 1 178 ? -15.314 -61.882 4.776 1.00 23.05 170 ALA A CA 1
ATOM 1312 C C . ALA A 1 178 ? -14.859 -63.104 5.547 1.00 26.64 170 ALA A C 1
ATOM 1313 O O . ALA A 1 178 ? -14.338 -64.063 4.967 1.00 22.89 170 ALA A O 1
ATOM 1315 N N . THR A 1 179 ? -15.078 -63.072 6.854 1.00 25.90 171 THR A N 1
ATOM 1316 C CA . THR A 1 179 ? -14.869 -64.251 7.670 1.00 26.69 171 THR A CA 1
ATOM 1317 C C . THR A 1 179 ? -15.871 -64.243 8.808 1.00 30.03 171 THR A C 1
ATOM 1318 O O . THR A 1 179 ? -16.326 -63.186 9.258 1.00 25.63 171 THR A O 1
ATOM 1322 N N . ASP A 1 180 ? -16.226 -65.443 9.250 1.00 28.51 172 ASP A N 1
ATOM 1323 C CA . ASP A 1 180 ? -17.090 -65.628 10.402 1.00 29.64 172 ASP A CA 1
ATOM 1324 C C . ASP A 1 180 ? -16.354 -66.330 11.528 1.00 28.96 172 ASP A C 1
ATOM 1325 O O . ASP A 1 180 ? -16.983 -66.784 12.489 1.00 38.16 172 ASP A O 1
ATOM 1330 N N . GLY A 1 181 ? -15.036 -66.447 11.418 1.00 31.21 173 GLY A N 1
ATOM 1331 C CA . GLY A 1 181 ? -14.242 -67.161 12.383 1.00 39.35 173 GLY A CA 1
ATOM 1332 C C . GLY A 1 181 ? -13.967 -68.609 12.033 1.00 37.99 173 GLY A C 1
ATOM 1333 O O . GLY A 1 181 ? -13.034 -69.195 12.590 1.00 36.56 173 GLY A O 1
ATOM 1334 N N . HIS A 1 182 ? -14.739 -69.198 11.118 1.00 32.48 174 HIS A N 1
ATOM 1335 C CA . HIS A 1 182 ? -14.595 -70.607 10.769 1.00 33.70 174 HIS A CA 1
ATOM 1336 C C . HIS A 1 182 ? -14.133 -70.845 9.343 1.00 30.76 174 HIS A C 1
ATOM 1337 O O . HIS A 1 182 ? -13.510 -71.870 9.077 1.00 39.66 174 HIS A O 1
ATOM 1344 N N . ARG A 1 183 ? -14.452 -69.948 8.419 1.00 28.95 175 ARG A N 1
ATOM 1345 C CA . ARG A 1 183 ? -13.913 -69.986 7.073 1.00 29.29 175 ARG A CA 1
ATOM 1346 C C . ARG A 1 183 ? -13.708 -68.548 6.623 1.00 29.34 175 ARG A C 1
ATOM 1347 O O . ARG A 1 183 ? -14.164 -67.600 7.270 1.00 27.65 175 ARG A O 1
ATOM 1355 N N . LEU A 1 184 ? -13.003 -68.388 5.510 1.00 30.19 176 LEU A N 1
ATOM 1356 C CA . LEU A 1 184 ? -12.679 -67.071 4.998 1.00 26.75 176 LEU A CA 1
ATOM 1357 C C . LEU A 1 184 ? -12.818 -67.079 3.489 1.00 27.04 176 LEU A C 1
ATOM 1358 O O . LEU A 1 184 ? -12.432 -68.045 2.827 1.00 20.60 176 LEU A O 1
ATOM 1363 N N . ALA A 1 185 ? -13.366 -65.997 2.955 1.00 21.81 177 ALA A N 1
ATOM 1364 C CA . ALA A 1 185 ? -13.433 -65.778 1.522 1.00 19.83 177 ALA A CA 1
ATOM 1365 C C . ALA A 1 185 ? -12.796 -64.428 1.225 1.00 28.57 177 ALA A C 1
ATOM 1366 O O . ALA A 1 185 ? -12.950 -63.475 1.994 1.00 26.81 177 ALA A O 1
ATOM 1368 N N . LEU A 1 186 ? -12.059 -64.352 0.125 1.00 26.69 178 LEU A N 1
ATOM 1369 C CA . LEU A 1 186 ? -11.494 -63.073 -0.263 1.00 27.97 178 LEU A CA 1
ATOM 1370 C C . LEU A 1 186 ? -11.443 -63.005 -1.780 1.00 25.17 178 LEU A C 1
ATOM 1371 O O . LEU A 1 186 ? -11.319 -64.028 -2.462 1.00 24.36 178 LEU A O 1
ATOM 1376 N N . CYS A 1 187 ? -11.565 -61.790 -2.299 1.00 21.20 179 CYS A N 1
ATOM 1377 C CA . CYS A 1 187 ? -11.447 -61.546 -3.725 1.00 18.53 179 CYS A CA 1
ATOM 1378 C C . CYS A 1 187 ? -10.734 -60.221 -3.923 1.00 29.40 179 CYS A C 1
ATOM 1379 O O . CYS A 1 187 ? -10.875 -59.299 -3.113 1.00 27.01 179 CYS A O 1
ATOM 1382 N N . GLU A 1 188 ? -9.976 -60.126 -5.015 1.00 33.46 180 GLU A N 1
ATOM 1383 C CA . GLU A 1 188 ? -9.136 -58.966 -5.267 1.00 35.06 180 GLU A CA 1
ATOM 1384 C C . GLU A 1 188 ? -9.264 -58.527 -6.722 1.00 35.04 180 GLU A C 1
ATOM 1385 O O . GLU A 1 188 ? -9.471 -59.346 -7.619 1.00 36.03 180 GLU A O 1
ATOM 1391 N N . THR A 1 189 ? -9.144 -57.219 -6.949 1.00 38.34 181 THR A N 1
ATOM 1392 C CA . THR A 1 189 ? -9.103 -56.659 -8.294 1.00 37.90 181 THR A CA 1
ATOM 1393 C C . THR A 1 189 ? -8.096 -55.521 -8.323 1.00 37.33 181 THR A C 1
ATOM 1394 O O . THR A 1 189 ? -7.893 -54.836 -7.320 1.00 35.85 181 THR A O 1
ATOM 1398 N N . ASP A 1 190 ? -7.449 -55.336 -9.472 1.00 42.47 182 ASP A N 1
ATOM 1399 C CA . ASP A 1 190 ? -6.648 -54.138 -9.691 1.00 47.70 182 ASP A CA 1
ATOM 1400 C C . ASP A 1 190 ? -7.568 -52.989 -10.083 1.00 44.20 182 ASP A C 1
ATOM 1401 O O . ASP A 1 190 ? -8.548 -53.186 -10.803 1.00 50.42 182 ASP A O 1
ATOM 1406 N N . LEU A 1 191 ? -7.271 -51.794 -9.584 1.00 40.96 183 LEU A N 1
ATOM 1407 C CA . LEU A 1 191 ? -8.068 -50.611 -9.885 1.00 51.65 183 LEU A CA 1
ATOM 1408 C C . LEU A 1 191 ? -7.433 -49.845 -11.036 1.00 57.52 183 LEU A C 1
ATOM 1409 O O . LEU A 1 191 ? -6.204 -49.724 -11.106 1.00 52.09 183 LEU A O 1
ATOM 1414 N N . ALA A 1 192 ? -8.278 -49.323 -11.931 1.00 65.84 184 ALA A N 1
ATOM 1415 C CA . ALA A 1 192 ? -7.806 -48.546 -13.074 1.00 72.38 184 ALA A CA 1
ATOM 1416 C C . ALA A 1 192 ? -7.136 -47.261 -12.607 1.00 78.13 184 ALA A C 1
ATOM 1417 O O . ALA A 1 192 ? -5.906 -47.145 -12.651 1.00 81.17 184 ALA A O 1
ATOM 1419 N N . LYS A 1 193 ? -7.927 -46.291 -12.174 1.00 80.50 185 LYS A N 1
ATOM 1420 C CA . LYS A 1 193 ? -7.365 -45.121 -11.519 1.00 83.31 185 LYS A CA 1
ATOM 1421 C C . LYS A 1 193 ? -6.835 -45.553 -10.160 1.00 87.05 185 LYS A C 1
ATOM 1422 O O . LYS A 1 193 ? -7.638 -45.889 -9.279 1.00 91.48 185 LYS A O 1
ATOM 1424 N N . PRO A 1 194 ? -5.519 -45.590 -9.947 1.00 85.66 186 PRO A N 1
ATOM 1425 C CA . PRO A 1 194 ? -4.999 -46.070 -8.662 1.00 80.56 186 PRO A CA 1
ATOM 1426 C C . PRO A 1 194 ? -5.379 -45.105 -7.551 1.00 77.93 186 PRO A C 1
ATOM 1427 O O . PRO A 1 194 ? -5.294 -43.886 -7.712 1.00 76.68 186 PRO A O 1
ATOM 1431 N N . SER A 1 195 ? -5.824 -45.657 -6.423 1.00 78.70 187 SER A N 1
ATOM 1432 C CA . SER A 1 195 ? -6.258 -44.799 -5.327 1.00 79.85 187 SER A CA 1
ATOM 1433 C C . SER A 1 195 ? -5.068 -44.135 -4.640 1.00 81.31 187 SER A C 1
ATOM 1434 O O . SER A 1 195 ? -5.156 -42.977 -4.215 1.00 82.17 187 SER A O 1
ATOM 1437 N N . GLY A 1 196 ? -3.943 -44.843 -4.538 1.00 80.30 188 GLY A N 1
ATOM 1438 C CA . GLY A 1 196 ? -2.805 -44.366 -3.777 1.00 79.03 188 GLY A CA 1
ATOM 1439 C C . GLY A 1 196 ? -2.979 -44.607 -2.291 1.00 82.84 188 GLY A C 1
ATOM 1440 O O . GLY A 1 196 ? -2.025 -44.953 -1.587 1.00 86.95 188 GLY A O 1
ATOM 1441 N N . SER A 1 197 ? -4.210 -44.444 -1.814 1.00 82.23 189 SER A N 1
ATOM 1442 C CA . SER A 1 197 ? -4.530 -44.590 -0.402 1.00 80.22 189 SER A CA 1
ATOM 1443 C C . SER A 1 197 ? -4.549 -46.055 0.021 1.00 63.52 189 SER A C 1
ATOM 1444 O O . SER A 1 197 ? -4.980 -46.936 -0.731 1.00 49.46 189 SER A O 1
ATOM 1447 N N . LYS A 1 198 ? -4.082 -46.306 1.239 1.00 60.59 190 LYS A N 1
ATOM 1448 C CA . LYS A 1 198 ? -4.190 -47.605 1.886 1.00 54.64 190 LYS A CA 1
ATOM 1449 C C . LYS A 1 198 ? -5.062 -47.433 3.123 1.00 57.11 190 LYS A C 1
ATOM 1450 O O . LYS A 1 198 ? -4.756 -46.601 3.984 1.00 64.56 190 LYS A O 1
ATOM 1452 N N . ARG A 1 199 ? -6.147 -48.204 3.203 1.00 51.02 191 ARG A N 1
ATOM 1453 C CA . ARG A 1 199 ? -7.123 -48.050 4.276 1.00 43.90 191 ARG A CA 1
ATOM 1454 C C . ARG A 1 199 ? -8.022 -49.276 4.316 1.00 36.31 191 ARG A C 1
ATOM 1455 O O . ARG A 1 199 ? -8.401 -49.803 3.269 1.00 33.73 191 ARG A O 1
ATOM 1463 N N . GLN A 1 200 ? -8.343 -49.729 5.527 1.00 28.22 192 GLN A N 1
ATOM 1464 C CA . GLN A 1 200 ? -9.287 -50.816 5.756 1.00 33.11 192 GLN A CA 1
ATOM 1465 C C . GLN A 1 200 ? -10.581 -50.259 6.338 1.00 32.51 192 GLN A C 1
ATOM 1466 O O . GLN A 1 200 ? -10.556 -49.518 7.328 1.00 30.59 192 GLN A O 1
ATOM 1472 N N . ILE A 1 201 ? -11.710 -50.621 5.732 1.00 32.35 193 ILE A N 1
ATOM 1473 C CA . ILE A 1 201 ? -13.017 -50.243 6.253 1.00 25.29 193 ILE A CA 1
ATOM 1474 C C . ILE A 1 201 ? -13.901 -51.477 6.261 1.00 26.47 193 ILE A C 1
ATOM 1475 O O . ILE A 1 201 ? -13.807 -52.347 5.388 1.00 23.02 193 ILE A O 1
ATOM 1480 N N . ILE A 1 202 ? -14.771 -51.549 7.259 1.00 21.60 194 ILE A N 1
ATOM 1481 C CA . ILE A 1 202 ? -15.733 -52.635 7.372 1.00 21.69 194 ILE A CA 1
ATOM 1482 C C . ILE A 1 202 ? -17.117 -52.062 7.107 1.00 26.00 194 ILE A C 1
ATOM 1483 O O . ILE A 1 202 ? -17.589 -51.186 7.843 1.00 22.52 194 ILE A O 1
ATOM 1488 N N . VAL A 1 203 ? -17.771 -52.566 6.068 1.00 23.96 195 VAL A N 1
ATOM 1489 C CA . VAL A 1 203 ? -19.128 -52.164 5.715 1.00 23.38 195 VAL A CA 1
ATOM 1490 C C . VAL A 1 203 ? -20.091 -53.175 6.339 1.00 26.70 195 VAL A C 1
ATOM 1491 O O . VAL A 1 203 ? -20.012 -54.367 6.007 1.00 26.12 195 VAL A O 1
ATOM 1495 N N . PRO A 1 204 ? -21.000 -52.748 7.215 1.00 21.08 196 PRO A N 1
ATOM 1496 C CA . PRO A 1 204 ? -21.873 -53.707 7.895 1.00 23.90 196 PRO A CA 1
ATOM 1497 C C . PRO A 1 204 ? -22.759 -54.449 6.907 1.00 21.72 196 PRO A C 1
ATOM 1498 O O . PRO A 1 204 ? -22.995 -54.000 5.784 1.00 23.23 196 PRO A O 1
ATOM 1502 N N . ARG A 1 205 ? -23.234 -55.618 7.346 1.00 24.88 197 ARG A N 1
ATOM 1503 C CA . ARG A 1 205 ? -24.018 -56.506 6.488 1.00 21.22 197 ARG A CA 1
ATOM 1504 C C . ARG A 1 205 ? -25.126 -55.752 5.742 1.00 25.45 197 ARG A C 1
ATOM 1505 O O . ARG A 1 205 ? -25.275 -55.895 4.524 1.00 24.09 197 ARG A O 1
ATOM 1513 N N . LYS A 1 206 ? -25.919 -54.935 6.454 1.00 27.40 198 LYS A N 1
ATOM 1514 C CA . LYS A 1 206 ? -27.033 -54.258 5.781 1.00 23.77 198 LYS A CA 1
ATOM 1515 C C . LYS A 1 206 ? -26.534 -53.277 4.727 1.00 20.87 198 LYS A C 1
ATOM 1516 O O . LYS A 1 206 ? -27.172 -53.105 3.681 1.00 24.99 198 LYS A O 1
ATOM 1522 N N . GLY A 1 207 ? -25.393 -52.630 4.973 1.00 25.60 199 GLY A N 1
ATOM 1523 C CA . GLY A 1 207 ? -24.815 -51.775 3.946 1.00 19.74 199 GLY A CA 1
ATOM 1524 C C . GLY A 1 207 ? -24.359 -52.559 2.730 1.00 24.35 199 GLY A C 1
ATOM 1525 O O . GLY A 1 207 ? -24.503 -52.100 1.591 1.00 21.32 199 GLY A O 1
ATOM 1526 N N . VAL A 1 208 ? -23.800 -53.753 2.953 1.00 23.00 200 VAL A N 1
ATOM 1527 C CA . VAL A 1 208 ? -23.348 -54.574 1.831 1.00 23.05 200 VAL A CA 1
ATOM 1528 C C . VAL A 1 208 ? -24.524 -54.944 0.940 1.00 24.10 200 VAL A C 1
ATOM 1529 O O . VAL A 1 208 ? -24.474 -54.791 -0.288 1.00 21.74 200 VAL A O 1
ATOM 1533 N N . THR A 1 209 ? -25.597 -55.456 1.545 1.00 21.16 201 THR A N 1
ATOM 1534 C CA . THR A 1 209 ? -26.726 -55.920 0.744 1.00 25.45 201 THR A CA 1
ATOM 1535 C C . THR A 1 209 ? -27.418 -54.759 0.036 1.00 24.73 201 THR A C 1
ATOM 1536 O O . THR A 1 209 ? -27.841 -54.898 -1.117 1.00 25.99 201 THR A O 1
ATOM 1540 N N . GLU A 1 210 ? -27.522 -53.599 0.688 1.00 20.17 202 GLU A N 1
ATOM 1541 C CA . GLU A 1 210 ? -28.136 -52.458 0.011 1.00 24.58 202 GLU A CA 1
ATOM 1542 C C . GLU A 1 210 ? -27.254 -51.953 -1.124 1.00 24.33 202 GLU A C 1
ATOM 1543 O O . GLU A 1 210 ? -27.757 -51.580 -2.190 1.00 25.08 202 GLU A O 1
ATOM 1549 N N . LEU A 1 211 ? -25.935 -51.956 -0.930 1.00 25.80 203 LEU A N 1
ATOM 1550 C CA . LEU A 1 211 ? -25.047 -51.575 -2.026 1.00 23.37 203 LEU A CA 1
ATOM 1551 C C . LEU A 1 211 ? -25.172 -52.550 -3.190 1.00 26.76 203 LEU A C 1
ATOM 1552 O O . LEU A 1 211 ? -25.192 -52.142 -4.361 1.00 26.78 203 LEU A O 1
ATOM 1557 N N . GLN A 1 212 ? -25.282 -53.847 -2.879 1.00 27.74 204 GLN A N 1
ATOM 1558 C CA A GLN A 1 212 ? -25.426 -54.874 -3.910 0.59 29.09 204 GLN A CA 1
ATOM 1559 C CA B GLN A 1 212 ? -25.397 -54.841 -3.936 0.41 29.01 204 GLN A CA 1
ATOM 1560 C C . GLN A 1 212 ? -26.651 -54.620 -4.773 1.00 33.65 204 GLN A C 1
ATOM 1561 O O . GLN A 1 212 ? -26.617 -54.808 -5.995 1.00 34.05 204 GLN A O 1
ATOM 1572 N N . ARG A 1 213 ? -27.766 -54.219 -4.141 1.00 28.11 205 ARG A N 1
ATOM 1573 C CA . ARG A 1 213 ? -28.994 -53.964 -4.889 1.00 24.80 205 ARG A CA 1
ATOM 1574 C C . ARG A 1 213 ? -28.808 -52.825 -5.874 1.00 22.87 205 ARG A C 1
ATOM 1575 O O . ARG A 1 213 ? -29.448 -52.802 -6.927 1.00 27.05 205 ARG A O 1
ATOM 1583 N N . LEU A 1 214 ? -27.939 -51.873 -5.544 1.00 22.48 206 LEU A N 1
ATOM 1584 C CA . LEU A 1 214 ? -27.796 -50.671 -6.349 1.00 24.95 206 LEU A CA 1
ATOM 1585 C C . LEU A 1 214 ? -26.908 -50.913 -7.569 1.00 34.56 206 LEU A C 1
ATOM 1586 O O . LEU A 1 214 ? -27.154 -50.349 -8.642 1.00 31.06 206 LEU A O 1
ATOM 1591 N N . LEU A 1 215 ? -25.888 -51.758 -7.431 1.00 29.65 207 LEU A N 1
ATOM 1592 C CA . LEU A 1 215 ? -24.929 -51.977 -8.506 1.00 32.97 207 LEU A CA 1
ATOM 1593 C C . LEU A 1 215 ? -25.520 -52.865 -9.584 1.00 35.69 207 LEU A C 1
ATOM 1594 O O . LEU A 1 215 ? -26.260 -53.810 -9.300 1.00 35.77 207 LEU A O 1
ATOM 1599 N N . GLU A 1 216 ? -25.160 -52.575 -10.825 1.00 31.14 208 GLU A N 1
ATOM 1600 C CA . GLU A 1 216 ? -25.665 -53.303 -11.969 1.00 33.20 208 GLU A CA 1
ATOM 1601 C C . GLU A 1 216 ? -24.517 -53.903 -12.759 1.00 37.90 208 GLU A C 1
ATOM 1602 O O . GLU A 1 216 ? -23.342 -53.624 -12.517 1.00 31.18 208 GLU A O 1
ATOM 1608 N N . SER A 1 217 ? -24.890 -54.756 -13.702 1.00 41.99 209 SER A N 1
ATOM 1609 C CA . SER A 1 217 ? -23.973 -55.234 -14.717 1.00 49.21 209 SER A CA 1
ATOM 1610 C C . SER A 1 217 ? -23.672 -54.113 -15.708 1.00 52.27 209 SER A C 1
ATOM 1611 O O . SER A 1 217 ? -24.378 -53.100 -15.776 1.00 56.66 209 SER A O 1
ATOM 1614 N N . GLY A 1 218 ? -22.619 -54.299 -16.486 1.00 41.30 210 GLY A N 1
ATOM 1615 C CA . GLY A 1 218 ? -22.282 -53.343 -17.521 1.00 35.98 210 GLY A CA 1
ATOM 1616 C C . GLY A 1 218 ? -21.005 -52.586 -17.206 1.00 29.07 210 GLY A C 1
ATOM 1617 O O . GLY A 1 218 ? -20.306 -52.848 -16.221 1.00 29.18 210 GLY A O 1
ATOM 1618 N N . ASP A 1 219 ? -20.724 -51.600 -18.056 1.00 31.82 211 ASP A N 1
ATOM 1619 C CA . ASP A 1 219 ? -19.408 -50.983 -18.116 1.00 31.25 211 ASP A CA 1
ATOM 1620 C C . ASP A 1 219 ? -19.307 -49.684 -17.318 1.00 34.52 211 ASP A C 1
ATOM 1621 O O . ASP A 1 219 ? -18.393 -48.894 -17.574 1.00 33.72 211 ASP A O 1
ATOM 1626 N N . ARG A 1 220 ? -20.217 -49.438 -16.369 1.00 30.45 212 ARG A N 1
ATOM 1627 C CA . ARG A 1 220 ? -20.227 -48.158 -15.658 1.00 31.93 212 ARG A CA 1
ATOM 1628 C C . ARG A 1 220 ? -19.207 -48.134 -14.533 1.00 28.07 212 ARG A C 1
ATOM 1629 O O . ARG A 1 220 ? -19.012 -49.119 -13.818 1.00 31.94 212 ARG A O 1
ATOM 1637 N N . GLU A 1 221 ? -18.575 -46.986 -14.374 1.00 28.98 213 GLU A N 1
ATOM 1638 C CA . GLU A 1 221 ? -17.701 -46.729 -13.249 1.00 29.20 213 GLU A CA 1
ATOM 1639 C C . GLU A 1 221 ? -18.495 -46.012 -12.172 1.00 34.20 213 GLU A C 1
ATOM 1640 O O . GLU A 1 221 ? -19.328 -45.154 -12.472 1.00 38.57 213 GLU A O 1
ATOM 1646 N N . ILE A 1 222 ? -18.265 -46.389 -10.917 1.00 32.10 214 ILE A N 1
ATOM 1647 C CA . ILE A 1 222 ? -18.823 -45.613 -9.820 1.00 36.03 214 ILE A CA 1
ATOM 1648 C C . ILE A 1 222 ? -17.687 -45.178 -8.904 1.00 38.69 214 ILE A C 1
ATOM 1649 O O . ILE A 1 222 ? -16.531 -45.579 -9.085 1.00 33.30 214 ILE A O 1
ATOM 1654 N N . GLU A 1 223 ? -18.018 -44.364 -7.911 1.00 27.37 215 GLU A N 1
ATOM 1655 C CA . GLU A 1 223 ? -17.042 -43.815 -6.985 1.00 33.15 215 GLU A CA 1
ATOM 1656 C C . GLU A 1 223 ? -17.470 -44.183 -5.574 1.00 32.13 215 GLU A C 1
ATOM 1657 O O . GLU A 1 223 ? -18.594 -43.875 -5.168 1.00 30.70 215 GLU A O 1
ATOM 1663 N N . LEU A 1 224 ? -16.591 -44.863 -4.845 1.00 32.55 216 LEU A N 1
ATOM 1664 C CA . LEU A 1 224 ? -16.766 -45.084 -3.412 1.00 30.62 216 LEU A CA 1
ATOM 1665 C C . LEU A 1 224 ? -16.218 -43.873 -2.666 1.00 34.12 216 LEU A C 1
ATOM 1666 O O . LEU A 1 224 ? -15.010 -43.613 -2.695 1.00 36.70 216 LEU A O 1
ATOM 1671 N N . GLU A 1 225 ? -17.088 -43.118 -2.007 1.00 25.32 217 GLU A N 1
ATOM 1672 C CA . GLU A 1 225 ? -16.650 -41.991 -1.200 1.00 30.65 217 GLU A CA 1
ATOM 1673 C C . GLU A 1 225 ? -16.541 -42.467 0.239 1.00 34.74 217 GLU A C 1
ATOM 1674 O O . GLU A 1 225 ? -17.542 -42.862 0.844 1.00 38.13 217 GLU A O 1
ATOM 1680 N N . VAL A 1 226 ? -15.326 -42.455 0.770 1.00 27.25 218 VAL A N 1
ATOM 1681 C CA . VAL A 1 226 ? -15.026 -43.044 2.067 1.00 34.54 218 VAL A CA 1
ATOM 1682 C C . VAL A 1 226 ? -14.650 -41.920 3.020 1.00 35.26 218 VAL A C 1
ATOM 1683 O O . VAL A 1 226 ? -13.658 -41.215 2.797 1.00 37.46 218 VAL A O 1
ATOM 1687 N N . GLY A 1 227 ? -15.447 -41.742 4.074 1.00 34.97 219 GLY A N 1
ATOM 1688 C CA . GLY A 1 227 ? -15.139 -40.803 5.130 1.00 34.89 219 GLY A CA 1
ATOM 1689 C C . GLY A 1 227 ? -14.558 -41.499 6.352 1.00 36.03 219 GLY A C 1
ATOM 1690 O O . GLY A 1 227 ? -14.219 -42.684 6.332 1.00 31.04 219 GLY A O 1
ATOM 1691 N N . ARG A 1 228 ? -14.456 -40.739 7.445 1.00 35.68 220 ARG A N 1
ATOM 1692 C CA . ARG A 1 228 ? -13.966 -41.333 8.687 1.00 41.08 220 ARG A CA 1
ATOM 1693 C C . ARG A 1 228 ? -14.886 -42.457 9.158 1.00 40.00 220 ARG A C 1
ATOM 1694 O O . ARG A 1 228 ? -14.420 -43.504 9.624 1.00 42.40 220 ARG A O 1
ATOM 1696 N N . SER A 1 229 ? -16.197 -42.275 9.003 1.00 36.46 221 SER A N 1
ATOM 1697 C CA . SER A 1 229 ? -17.177 -43.143 9.634 1.00 33.91 221 SER A CA 1
ATOM 1698 C C . SER A 1 229 ? -18.261 -43.632 8.689 1.00 31.98 221 SER A C 1
ATOM 1699 O O . SER A 1 229 ? -19.167 -44.342 9.135 1.00 31.71 221 SER A O 1
ATOM 1702 N N . HIS A 1 230 ? -18.197 -43.276 7.408 1.00 30.76 222 HIS A N 1
ATOM 1703 C CA . HIS A 1 230 ? -19.255 -43.583 6.461 1.00 27.68 222 HIS A CA 1
ATOM 1704 C C . HIS A 1 230 ? -18.651 -43.870 5.097 1.00 32.07 222 HIS A C 1
ATOM 1705 O O . HIS A 1 230 ? -17.590 -43.349 4.743 1.00 30.69 222 HIS A O 1
ATOM 1712 N N . VAL A 1 231 ? -19.338 -44.709 4.339 1.00 26.13 223 VAL A N 1
ATOM 1713 C CA . VAL A 1 231 ? -19.096 -44.842 2.914 1.00 27.57 223 VAL A CA 1
ATOM 1714 C C . VAL A 1 231 ? -20.356 -44.395 2.179 1.00 30.73 223 VAL A C 1
ATOM 1715 O O . VAL A 1 231 ? -21.475 -44.562 2.677 1.00 27.04 223 VAL A O 1
ATOM 1719 N N . ARG A 1 232 ? -20.170 -43.824 0.985 1.00 29.96 224 ARG A N 1
ATOM 1720 C CA . ARG A 1 232 ? -21.278 -43.313 0.190 1.00 27.38 224 ARG A CA 1
ATOM 1721 C C . ARG A 1 232 ? -21.053 -43.594 -1.292 1.00 27.35 224 ARG A C 1
ATOM 1722 O O . ARG A 1 232 ? -19.939 -43.442 -1.801 1.00 26.99 224 ARG A O 1
ATOM 1730 N N . VAL A 1 233 ? -22.122 -43.996 -1.981 1.00 26.94 225 VAL A N 1
ATOM 1731 C CA . VAL A 1 233 ? -22.124 -44.158 -3.437 1.00 28.37 225 VAL A CA 1
ATOM 1732 C C . VAL A 1 233 ? -23.287 -43.353 -4.015 1.00 28.52 225 VAL A C 1
ATOM 1733 O O . VAL A 1 233 ? -24.444 -43.568 -3.632 1.00 27.03 225 VAL A O 1
ATOM 1737 N N . LYS A 1 234 ? -22.983 -42.432 -4.929 1.00 29.94 226 LYS A N 1
ATOM 1738 C CA . LYS A 1 234 ? -23.992 -41.728 -5.715 1.00 32.59 226 LYS A CA 1
ATOM 1739 C C . LYS A 1 234 ? -24.053 -42.343 -7.107 1.00 32.69 226 LYS A C 1
ATOM 1740 O O . LYS A 1 234 ? -23.043 -42.376 -7.819 1.00 34.61 226 LYS A O 1
ATOM 1746 N N . ARG A 1 235 ? -25.233 -42.808 -7.503 1.00 29.27 227 ARG A N 1
ATOM 1747 C CA . ARG A 1 235 ? -25.434 -43.425 -8.810 1.00 27.44 227 ARG A CA 1
ATOM 1748 C C . ARG A 1 235 ? -26.667 -42.789 -9.439 1.00 30.54 227 ARG A C 1
ATOM 1749 O O . ARG A 1 235 ? -27.795 -43.104 -9.047 1.00 31.04 227 ARG A O 1
ATOM 1757 N N . ASP A 1 236 ? -26.449 -41.908 -10.413 1.00 28.87 228 ASP A N 1
ATOM 1758 C CA . ASP A 1 236 ? -27.487 -41.036 -10.974 1.00 32.95 228 ASP A CA 1
ATOM 1759 C C . ASP A 1 236 ? -28.146 -40.329 -9.790 1.00 32.96 228 ASP A C 1
ATOM 1760 O O . ASP A 1 236 ? -27.436 -39.704 -8.993 1.00 31.25 228 ASP A O 1
ATOM 1765 N N . ASP A 1 237 ? -29.466 -40.415 -9.618 1.00 23.64 229 ASP A N 1
ATOM 1766 C CA . ASP A 1 237 ? -30.132 -39.688 -8.546 1.00 23.66 229 ASP A CA 1
ATOM 1767 C C . ASP A 1 237 ? -30.485 -40.578 -7.362 1.00 24.48 229 ASP A C 1
ATOM 1768 O O . ASP A 1 237 ? -31.407 -40.257 -6.606 1.00 27.55 229 ASP A O 1
ATOM 1773 N N . VAL A 1 238 ? -29.764 -41.683 -7.188 1.00 24.95 230 VAL A N 1
ATOM 1774 C CA . VAL A 1 238 ? -29.853 -42.522 -6.002 1.00 23.75 230 VAL A CA 1
ATOM 1775 C C . VAL A 1 238 ? -28.577 -42.332 -5.196 1.00 27.52 230 VAL A C 1
ATOM 1776 O O . VAL A 1 238 ? -27.475 -42.319 -5.761 1.00 25.15 230 VAL A O 1
ATOM 1780 N N . THR A 1 239 ? -28.721 -42.167 -3.883 1.00 22.45 231 THR A N 1
ATOM 1781 C CA . THR A 1 239 ? -27.577 -42.035 -2.987 1.00 27.73 231 THR A CA 1
ATOM 1782 C C . THR A 1 239 ? -27.650 -43.110 -1.915 1.00 25.47 231 THR A C 1
ATOM 1783 O O . THR A 1 239 ? -28.641 -43.191 -1.181 1.00 28.35 231 THR A O 1
ATOM 1787 N N . PHE A 1 240 ? -26.606 -43.937 -1.844 1.00 25.83 232 PHE A N 1
ATOM 1788 C CA . PHE A 1 240 ? -26.407 -44.925 -0.782 1.00 23.86 232 PHE A CA 1
ATOM 1789 C C . PHE A 1 240 ? -25.387 -44.382 0.209 1.00 20.30 232 PHE A C 1
ATOM 1790 O O . PHE A 1 240 ? -24.297 -43.969 -0.193 1.00 26.56 232 PHE A O 1
ATOM 1798 N N . THR A 1 241 ? -25.742 -44.381 1.493 1.00 23.19 233 THR A N 1
ATOM 1799 C CA . THR A 1 241 ? -24.828 -44.025 2.573 1.00 22.74 233 THR A CA 1
ATOM 1800 C C . THR A 1 241 ? -24.934 -45.083 3.662 1.00 29.48 233 THR A C 1
ATOM 1801 O O . THR A 1 241 ? -26.042 -45.449 4.065 1.00 27.15 233 THR A O 1
ATOM 1805 N N . SER A 1 242 ? -23.788 -45.587 4.123 1.00 24.58 234 SER A N 1
ATOM 1806 C CA . SER A 1 242 ? -23.742 -46.548 5.217 1.00 22.43 234 SER A CA 1
ATOM 1807 C C . SER A 1 242 ? -22.677 -46.137 6.225 1.00 19.20 234 SER A C 1
ATOM 1808 O O . SER A 1 242 ? -21.559 -45.774 5.837 1.00 25.02 234 SER A O 1
ATOM 1811 N N . LYS A 1 243 ? -23.031 -46.182 7.516 1.00 20.58 235 LYS A N 1
ATOM 1812 C CA . LYS A 1 243 ? -22.026 -46.157 8.574 1.00 23.62 235 LYS A CA 1
ATOM 1813 C C . LYS A 1 243 ? -21.054 -47.311 8.387 1.00 26.87 235 LYS A C 1
ATOM 1814 O O . LYS A 1 243 ? -21.409 -48.364 7.851 1.00 23.51 235 LYS A O 1
ATOM 1820 N N . LEU A 1 244 ? -19.831 -47.128 8.876 1.00 25.66 236 LEU A N 1
ATOM 1821 C CA . LEU A 1 244 ? -18.838 -48.196 8.919 1.00 26.81 236 LEU A CA 1
ATOM 1822 C C . LEU A 1 244 ? -18.842 -48.833 10.304 1.00 24.90 236 LEU A C 1
ATOM 1823 O O . LEU A 1 244 ? -19.166 -48.184 11.299 1.00 25.90 236 LEU A O 1
ATOM 1828 N N . ILE A 1 245 ? -18.480 -50.115 10.371 1.00 25.79 237 ILE A N 1
ATOM 1829 C CA . ILE A 1 245 ? -18.297 -50.726 11.683 1.00 28.10 237 ILE A CA 1
ATOM 1830 C C . ILE A 1 245 ? -17.020 -50.181 12.307 1.00 32.13 237 ILE A C 1
ATOM 1831 O O . ILE A 1 245 ? -15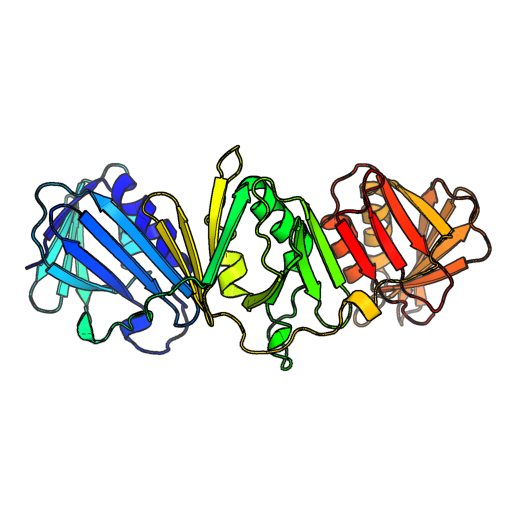.930 -50.284 11.728 1.00 30.02 237 ILE A O 1
ATOM 1836 N N . ASP A 1 246 ? -17.149 -49.614 13.505 1.00 25.84 238 ASP A N 1
ATOM 1837 C CA . ASP A 1 246 ? -16.036 -48.980 14.207 1.00 31.49 238 ASP A CA 1
ATOM 1838 C C . ASP A 1 246 ? -15.328 -50.051 15.028 1.00 37.74 238 ASP A C 1
ATOM 1839 O O . ASP A 1 246 ? -15.489 -50.167 16.242 1.00 39.36 238 ASP A O 1
ATOM 1844 N N . GLY A 1 247 ? -14.546 -50.864 14.330 1.00 35.98 239 GLY A N 1
ATOM 1845 C CA . GLY A 1 247 ? -13.737 -51.874 14.977 1.00 40.17 239 GLY A CA 1
ATOM 1846 C C . GLY A 1 247 ? -12.590 -52.233 14.062 1.00 38.71 239 GLY A C 1
ATOM 1847 O O . GLY A 1 247 ? -12.446 -51.684 12.966 1.00 36.05 239 GLY A O 1
ATOM 1848 N N . ARG A 1 248 ? -11.784 -53.183 14.518 1.00 38.37 240 ARG A N 1
ATOM 1849 C CA . ARG A 1 248 ? -10.609 -53.638 13.789 1.00 43.22 240 ARG A CA 1
ATOM 1850 C C . ARG A 1 248 ? -10.851 -55.058 13.291 1.00 35.64 240 ARG A C 1
ATOM 1851 O O . ARG A 1 248 ? -11.140 -55.962 14.085 1.00 35.16 240 ARG A O 1
ATOM 1859 N N . PHE A 1 249 ? -10.751 -55.245 11.981 1.00 24.25 241 PHE A N 1
ATOM 1860 C CA . PHE A 1 249 ? -10.862 -56.577 11.411 1.00 31.38 241 PHE A CA 1
ATOM 1861 C C . PHE A 1 249 ? -9.651 -57.416 11.834 1.00 32.76 241 PHE A C 1
ATOM 1862 O O . PHE A 1 249 ? -8.568 -56.879 12.075 1.00 35.34 241 PHE A O 1
ATOM 1870 N N . PRO A 1 250 ? -9.812 -58.730 11.963 1.00 36.46 242 PRO A N 1
ATOM 1871 C CA . PRO A 1 250 ? -8.678 -59.572 12.366 1.00 41.20 242 PRO A CA 1
ATOM 1872 C C . PRO A 1 250 ? -7.567 -59.594 11.315 1.00 42.89 242 PRO A C 1
ATOM 1873 O O . PRO A 1 250 ? -7.762 -59.226 10.155 1.00 34.91 242 PRO A O 1
ATOM 1877 N N . ASP A 1 251 ? -6.370 -60.019 11.748 1.00 37.94 243 ASP A N 1
ATOM 1878 C CA . ASP A 1 251 ? -5.232 -60.226 10.850 1.00 36.88 243 ASP A CA 1
ATOM 1879 C C . ASP A 1 251 ? -5.548 -61.407 9.942 1.00 33.13 243 ASP A C 1
ATOM 1880 O O . ASP A 1 251 ? -4.981 -62.494 10.107 1.00 39.89 243 ASP A O 1
ATOM 1885 N N . TYR A 1 252 ? -6.458 -61.206 8.984 1.00 27.77 244 TYR A N 1
ATOM 1886 C CA . TYR A 1 252 ? -7.024 -62.338 8.257 1.00 30.73 244 TYR A CA 1
ATOM 1887 C C . TYR A 1 252 ? -5.963 -63.079 7.450 1.00 28.50 244 TYR A C 1
ATOM 1888 O O . TYR A 1 252 ? -6.099 -64.282 7.207 1.00 22.42 244 TYR A O 1
ATOM 1897 N N . GLU A 1 253 ? -4.902 -62.384 7.031 1.00 26.25 245 GLU A N 1
ATOM 1898 C CA . GLU A 1 253 ? -3.848 -63.038 6.267 1.00 36.33 245 GLU A CA 1
ATOM 1899 C C . GLU A 1 253 ? -3.198 -64.174 7.046 1.00 30.51 245 GLU A C 1
ATOM 1900 O O . GLU A 1 253 ? -2.668 -65.101 6.432 1.00 30.27 245 GLU A O 1
ATOM 1906 N N . ALA A 1 254 ? -3.242 -64.124 8.380 1.00 31.03 246 ALA A N 1
ATOM 1907 C CA . ALA A 1 254 ? -2.616 -65.159 9.200 1.00 28.74 246 ALA A CA 1
ATOM 1908 C C . ALA A 1 254 ? -3.164 -66.547 8.901 1.00 26.98 246 ALA A C 1
ATOM 1909 O O . ALA A 1 254 ? -2.446 -67.534 9.064 1.00 28.90 246 ALA A O 1
ATOM 1911 N N . VAL A 1 255 ? -4.429 -66.652 8.473 1.00 24.14 247 VAL A N 1
ATOM 1912 C CA . VAL A 1 255 ? -5.035 -67.961 8.256 1.00 28.11 247 VAL A CA 1
ATOM 1913 C C . VAL A 1 255 ? -4.906 -68.432 6.815 1.00 31.06 247 VAL A C 1
ATOM 1914 O O . VAL A 1 255 ? -5.324 -69.553 6.500 1.00 38.21 247 VAL A O 1
ATOM 1918 N N . ILE A 1 256 ? -4.330 -67.624 5.933 1.00 26.86 248 ILE A N 1
ATOM 1919 C CA . ILE A 1 256 ? -4.096 -68.058 4.558 1.00 23.28 248 ILE A CA 1
ATOM 1920 C C . ILE A 1 256 ? -2.884 -68.983 4.547 1.00 27.15 248 ILE A C 1
ATOM 1921 O O . ILE A 1 256 ? -1.794 -68.575 4.983 1.00 29.54 248 ILE A O 1
ATOM 1926 N N . PRO A 1 257 ? -3.022 -70.227 4.083 1.00 28.13 249 PRO A N 1
ATOM 1927 C CA . PRO A 1 257 ? -1.892 -71.164 4.147 1.00 31.34 249 PRO A CA 1
ATOM 1928 C C . PRO A 1 257 ? -0.731 -70.701 3.283 1.00 24.59 249 PRO A C 1
ATOM 1929 O O . PRO A 1 257 ? -0.913 -70.137 2.203 1.00 33.81 249 PRO A O 1
ATOM 1933 N N . ILE A 1 258 ? 0.471 -70.945 3.779 1.00 25.93 250 ILE A N 1
ATOM 1934 C CA . ILE A 1 258 ? 1.693 -70.812 3.006 1.00 27.21 250 ILE A CA 1
ATOM 1935 C C . ILE A 1 258 ? 2.348 -72.182 2.951 1.00 31.18 250 ILE A C 1
ATOM 1936 O O . ILE A 1 258 ? 2.411 -72.886 3.964 1.00 28.38 250 ILE A O 1
ATOM 1941 N N . GLY A 1 259 ? 2.839 -72.556 1.772 1.00 28.77 251 GLY A N 1
ATOM 1942 C CA . GLY A 1 259 ? 3.405 -73.867 1.587 1.00 29.69 251 GLY A CA 1
ATOM 1943 C C . GLY A 1 259 ? 2.390 -74.943 1.278 1.00 34.31 251 GLY A C 1
ATOM 1944 O O . GLY A 1 259 ? 2.736 -76.130 1.313 1.00 29.54 251 GLY A O 1
ATOM 1945 N N . ALA A 1 260 ? 1.152 -74.566 0.979 1.00 27.40 252 ALA A N 1
ATOM 1946 C CA . ALA A 1 260 ? 0.130 -75.505 0.521 1.00 26.80 252 ALA A CA 1
ATOM 1947 C C . ALA A 1 260 ? 0.303 -75.713 -0.983 1.00 27.46 252 ALA A C 1
ATOM 1948 O O . ALA A 1 260 ? -0.414 -75.153 -1.814 1.00 27.78 252 ALA A O 1
ATOM 1950 N N . ASP A 1 261 ? 1.284 -76.537 -1.341 1.00 28.89 253 ASP A N 1
ATOM 1951 C CA . ASP A 1 261 ? 1.659 -76.722 -2.739 1.00 35.53 253 ASP A CA 1
ATOM 1952 C C . ASP A 1 261 ? 1.286 -78.105 -3.270 1.00 30.59 253 ASP A C 1
ATOM 1953 O O . ASP A 1 261 ? 1.811 -78.533 -4.301 1.00 32.01 253 ASP A O 1
ATOM 1958 N N . ARG A 1 262 ? 0.417 -78.828 -2.568 1.00 28.20 254 ARG A N 1
ATOM 1959 C CA . ARG A 1 262 ? -0.119 -80.102 -3.044 1.00 27.60 254 ARG A CA 1
ATOM 1960 C C . ARG A 1 262 ? -1.454 -79.798 -3.711 1.00 27.29 254 ARG A C 1
ATOM 1961 O O . ARG A 1 262 ? -2.445 -79.524 -3.029 1.00 27.03 254 ARG A O 1
ATOM 1969 N N . GLU A 1 263 ? -1.485 -79.839 -5.039 1.00 28.26 255 GLU A N 1
ATOM 1970 C CA . GLU A 1 263 ? -2.619 -79.307 -5.782 1.00 29.77 255 GLU A CA 1
ATOM 1971 C C . GLU A 1 263 ? -3.554 -80.406 -6.261 1.00 24.00 255 GLU A C 1
ATOM 1972 O O . GLU A 1 263 ? -3.112 -81.461 -6.728 1.00 24.86 255 GLU A O 1
ATOM 1978 N N . VAL A 1 264 ? -4.852 -80.127 -6.161 1.00 23.05 256 VAL A N 1
ATOM 1979 C CA . VAL A 1 264 ? -5.912 -80.944 -6.735 1.00 23.84 256 VAL A CA 1
ATOM 1980 C C . VAL A 1 264 ? -6.719 -80.047 -7.665 1.00 26.66 256 VAL A C 1
ATOM 1981 O O . VAL A 1 264 ? -7.264 -79.026 -7.232 1.00 25.55 256 VAL A O 1
ATOM 1985 N N . LYS A 1 265 ? -6.757 -80.399 -8.945 1.00 28.13 257 LYS A N 1
ATOM 1986 C CA . LYS A 1 265 ? -7.564 -79.692 -9.929 1.00 31.96 257 LYS A CA 1
ATOM 1987 C C . LYS A 1 265 ? -8.755 -80.575 -10.261 1.00 29.22 257 LYS A C 1
ATOM 1988 O O . LYS A 1 265 ? -8.581 -81.727 -10.679 1.00 26.98 257 LYS A O 1
ATOM 1994 N N . VAL A 1 266 ? -9.961 -80.048 -10.060 1.00 25.08 258 VAL A N 1
ATOM 1995 C CA . VAL A 1 266 ? -11.156 -80.878 -10.107 1.00 26.99 258 VAL A CA 1
ATOM 1996 C C . VAL A 1 266 ? -12.317 -80.073 -10.686 1.00 27.85 258 VAL A C 1
ATOM 1997 O O . VAL A 1 266 ? -12.384 -78.849 -10.538 1.00 25.81 258 VAL A O 1
ATOM 2001 N N . ASP A 1 267 ? -13.207 -80.776 -11.395 1.00 26.53 259 ASP A N 1
ATOM 2002 C CA . ASP A 1 267 ? -14.445 -80.195 -11.916 1.00 26.86 259 ASP A CA 1
ATOM 2003 C C . ASP A 1 267 ? -15.290 -79.634 -10.776 1.00 26.73 259 ASP A C 1
ATOM 2004 O O . ASP A 1 267 ? -15.656 -80.360 -9.848 1.00 23.95 259 ASP A O 1
ATOM 2009 N N . ARG A 1 268 ? -15.616 -78.342 -10.863 1.00 29.06 260 ARG A N 1
ATOM 2010 C CA . ARG A 1 268 ? -16.255 -77.648 -9.745 1.00 26.07 260 ARG A CA 1
ATOM 2011 C C . ARG A 1 268 ? -17.640 -78.21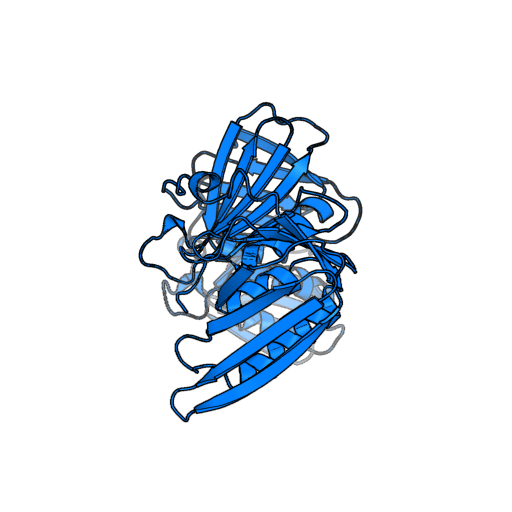7 -9.452 1.00 25.67 260 ARG A C 1
ATOM 2012 O O . ARG A 1 268 ? -17.985 -78.471 -8.291 1.00 25.77 260 ARG A O 1
ATOM 2020 N N . GLU A 1 269 ? -18.453 -78.414 -10.495 1.00 26.38 261 GLU A N 1
ATOM 2021 C CA . GLU A 1 269 ? -19.839 -78.838 -10.302 1.00 30.75 261 GLU A CA 1
ATOM 2022 C C . GLU A 1 269 ? -19.934 -80.313 -9.948 1.00 29.68 261 GLU A C 1
ATOM 2023 O O . GLU A 1 269 ? -20.786 -80.708 -9.144 1.00 28.44 261 GLU A O 1
ATOM 2029 N N . ALA A 1 270 ? -19.077 -81.141 -10.544 1.00 30.63 262 ALA A N 1
ATOM 2030 C CA . ALA A 1 270 ? -19.039 -82.547 -10.165 1.00 30.84 262 ALA A CA 1
ATOM 2031 C C . ALA A 1 270 ? -18.628 -82.703 -8.708 1.00 28.35 262 ALA A C 1
ATOM 2032 O O . ALA A 1 270 ? -19.153 -83.565 -7.992 1.00 29.14 262 ALA A O 1
ATOM 2034 N N . LEU A 1 271 ? -17.708 -81.863 -8.236 1.00 18.90 263 LEU A N 1
ATOM 2035 C CA . LEU A 1 271 ? -17.321 -81.965 -6.832 1.00 19.95 263 LEU A CA 1
ATOM 2036 C C . LEU A 1 271 ? -18.459 -81.532 -5.918 1.00 23.20 263 LEU A C 1
ATOM 2037 O O . LEU A 1 271 ? -18.721 -82.182 -4.899 1.00 22.71 263 LEU A O 1
ATOM 2042 N N . ARG A 1 272 ? -19.146 -80.438 -6.260 1.00 22.96 264 ARG A N 1
ATOM 2043 C CA . ARG A 1 272 ? -20.333 -80.034 -5.504 1.00 27.16 264 ARG A CA 1
ATOM 2044 C C . ARG A 1 272 ? -21.348 -81.167 -5.409 1.00 24.90 264 ARG A C 1
ATOM 2045 O O . ARG A 1 272 ? -21.884 -81.444 -4.332 1.00 23.49 264 ARG A O 1
ATOM 2053 N N . ALA A 1 273 ? -21.611 -81.844 -6.534 1.00 22.44 265 ALA A N 1
ATOM 2054 C CA . ALA A 1 273 ? -22.622 -82.901 -6.547 1.00 27.24 265 ALA A CA 1
ATOM 2055 C C . ALA A 1 273 ? -22.221 -84.079 -5.665 1.00 27.26 265 ALA A C 1
ATOM 2056 O O . ALA A 1 273 ? -23.059 -84.621 -4.933 1.00 28.71 265 ALA A O 1
ATOM 2058 N N . SER A 1 274 ? -20.946 -84.488 -5.708 1.00 22.40 266 SER A N 1
ATOM 2059 C CA . SER A 1 274 ? -20.498 -85.585 -4.850 1.00 24.03 266 SER A CA 1
ATOM 2060 C C . SER A 1 274 ? -20.580 -85.208 -3.379 1.00 24.32 266 SER A C 1
ATOM 2061 O O . SER A 1 274 ? -21.005 -86.014 -2.546 1.00 31.56 266 SER A O 1
ATOM 2064 N N . LEU A 1 275 ? -20.147 -83.996 -3.040 1.00 24.50 267 LEU A N 1
ATOM 2065 C CA . LEU A 1 275 ? -20.197 -83.537 -1.658 1.00 21.72 267 LEU A CA 1
ATOM 2066 C C . LEU A 1 275 ? -21.638 -83.493 -1.146 1.00 21.93 267 LEU A C 1
ATOM 2067 O O . LEU A 1 275 ? -21.914 -83.878 -0.003 1.00 28.34 267 LEU A O 1
ATOM 2072 N N . GLN A 1 276 ? -22.566 -83.019 -1.975 1.00 20.91 268 GLN A N 1
ATOM 2073 C CA . GLN A 1 276 ? -23.967 -82.981 -1.569 1.00 24.20 268 GLN A CA 1
ATOM 2074 C C . GLN A 1 276 ? -24.519 -84.383 -1.335 1.00 26.05 268 GLN A C 1
ATOM 2075 O O . GLN A 1 276 ? -25.286 -84.600 -0.395 1.00 33.77 268 GLN A O 1
ATOM 2081 N N . ARG A 1 277 ? -24.145 -85.345 -2.182 1.00 26.33 269 ARG A N 1
ATOM 2082 C CA . ARG A 1 277 ? -24.577 -86.722 -1.966 1.00 27.67 269 ARG A CA 1
ATOM 2083 C C . ARG A 1 277 ? -24.004 -87.295 -0.672 1.00 27.71 269 ARG A C 1
ATOM 2084 O O . ARG A 1 277 ? -24.721 -87.929 0.112 1.00 28.31 269 ARG A O 1
ATOM 2092 N N . ALA A 1 278 ? -22.707 -87.098 -0.431 1.00 21.67 270 ALA A N 1
ATOM 2093 C CA . ALA A 1 278 ? -22.124 -87.614 0.800 1.00 26.16 270 ALA A CA 1
ATOM 2094 C C . ALA A 1 278 ? -22.715 -86.928 2.030 1.00 22.76 270 ALA A C 1
ATOM 2095 O O . ALA A 1 278 ? -22.865 -87.557 3.085 1.00 29.03 270 ALA A O 1
ATOM 2097 N N . ALA A 1 279 ? -23.079 -85.654 1.908 1.00 20.82 271 ALA A N 1
ATOM 2098 C CA . ALA A 1 279 ? -23.590 -84.904 3.051 1.00 22.37 271 ALA A CA 1
ATOM 2099 C C . ALA A 1 279 ? -24.895 -85.478 3.592 1.00 21.98 271 ALA A C 1
ATOM 2100 O O . ALA A 1 279 ? -25.226 -85.237 4.760 1.00 24.08 271 ALA A O 1
ATOM 2102 N N . ILE A 1 280 ? -25.642 -86.223 2.772 1.00 24.83 272 ILE A N 1
ATOM 2103 C CA . ILE A 1 280 ? -26.907 -86.798 3.224 1.00 25.86 272 ILE A CA 1
ATOM 2104 C C . ILE A 1 280 ? -26.689 -87.688 4.436 1.00 22.63 272 ILE A C 1
ATOM 2105 O O . ILE A 1 280 ? -27.546 -87.765 5.324 1.00 21.69 272 ILE A O 1
ATOM 2110 N N . LEU A 1 281 ? -25.532 -88.341 4.519 1.00 21.47 273 LEU A N 1
ATOM 2111 C CA . LEU A 1 281 ? -25.249 -89.262 5.614 1.00 24.93 273 LEU A CA 1
ATOM 2112 C C . LEU A 1 281 ? -24.225 -88.701 6.592 1.00 30.53 273 LEU A C 1
ATOM 2113 O O . LEU A 1 281 ? -23.717 -89.443 7.442 1.00 30.02 273 LEU A O 1
ATOM 2118 N N . SER A 1 282 ? -23.925 -87.405 6.504 1.00 23.27 274 SER A N 1
ATOM 2119 C CA . SER A 1 282 ? -23.028 -86.789 7.458 1.00 27.06 274 SER A CA 1
ATOM 2120 C C . SER A 1 282 ? -23.772 -86.453 8.751 1.00 29.80 274 SER A C 1
ATOM 2121 O O . SER A 1 282 ? -25.001 -86.372 8.795 1.00 30.04 274 SER A O 1
ATOM 2124 N N . ASN A 1 283 ? -22.995 -86.274 9.816 1.00 34.75 275 ASN A N 1
ATOM 2125 C CA . ASN A 1 283 ? -23.519 -85.822 11.098 1.00 31.54 275 ASN A CA 1
ATOM 2126 C C . ASN A 1 283 ? -24.280 -84.506 10.933 1.00 33.18 275 ASN A C 1
ATOM 2127 O O . ASN A 1 283 ? -23.758 -83.543 10.368 1.00 35.57 275 ASN A O 1
ATOM 2132 N N . GLU A 1 284 ? -25.528 -84.472 11.418 1.00 34.02 276 GLU A N 1
ATOM 2133 C CA . GLU A 1 284 ? -26.374 -83.289 11.231 1.00 37.92 276 GLU A CA 1
ATOM 2134 C C . GLU A 1 284 ? -25.838 -82.068 11.970 1.00 37.37 276 GLU A C 1
ATOM 2135 O O . GLU A 1 284 ? -26.043 -80.936 11.521 1.00 40.88 276 GLU A O 1
ATOM 2141 N N . LYS A 1 285 ? -25.170 -82.272 13.102 1.00 35.29 277 LYS A N 1
ATOM 2142 C CA . LYS A 1 285 ? -24.613 -81.155 13.854 1.00 39.93 277 LYS A CA 1
ATOM 2143 C C . LYS A 1 285 ? -23.287 -80.690 13.257 1.00 38.00 277 LYS A C 1
ATOM 2144 O O . LYS A 1 285 ? -23.101 -79.498 12.992 1.00 39.98 277 LYS A O 1
ATOM 2150 N N . TYR A 1 286 ? -22.365 -81.620 13.002 1.00 31.59 278 TYR A N 1
ATOM 2151 C CA . TYR A 1 286 ? -20.994 -81.259 12.656 1.00 27.33 278 TYR A CA 1
ATOM 2152 C C . TYR A 1 286 ? -20.709 -81.303 11.166 1.00 30.10 278 TYR A C 1
ATOM 2153 O O . TYR A 1 286 ? -19.757 -80.650 10.717 1.00 29.55 278 TYR A O 1
ATOM 2162 N N . ARG A 1 287 ? -21.488 -82.070 10.395 1.00 24.80 279 ARG A N 1
ATOM 2163 C CA . ARG A 1 287 ? -21.442 -82.021 8.933 1.00 27.09 279 ARG A CA 1
ATOM 2164 C C . ARG A 1 287 ? -20.048 -82.352 8.376 1.00 26.20 279 ARG A C 1
ATOM 2165 O O . ARG A 1 287 ? -19.679 -81.906 7.286 1.00 22.32 279 ARG A O 1
ATOM 2173 N N . GLY A 1 288 ? -19.269 -83.155 9.092 1.00 23.02 280 GLY A N 1
ATOM 2174 C CA . GLY A 1 288 ? -17.922 -83.469 8.629 1.00 23.41 280 GLY A CA 1
ATOM 2175 C C . GLY A 1 288 ? -17.943 -84.461 7.470 1.00 30.03 280 GLY A C 1
ATOM 2176 O O . GLY A 1 288 ? -18.662 -85.470 7.505 1.00 27.27 280 GLY A O 1
ATOM 2177 N N . ILE A 1 289 ? -17.170 -84.169 6.423 1.00 25.23 281 ILE A N 1
ATOM 2178 C CA . ILE A 1 289 ? -16.892 -85.122 5.358 1.00 26.69 281 ILE A CA 1
ATOM 2179 C C . ILE A 1 289 ? -15.378 -85.305 5.267 1.00 29.94 281 ILE A C 1
ATOM 2180 O O . ILE A 1 289 ? -14.601 -84.475 5.739 1.00 31.45 281 ILE A O 1
ATOM 2185 N N . ARG A 1 290 ? -14.968 -86.412 4.651 1.00 21.93 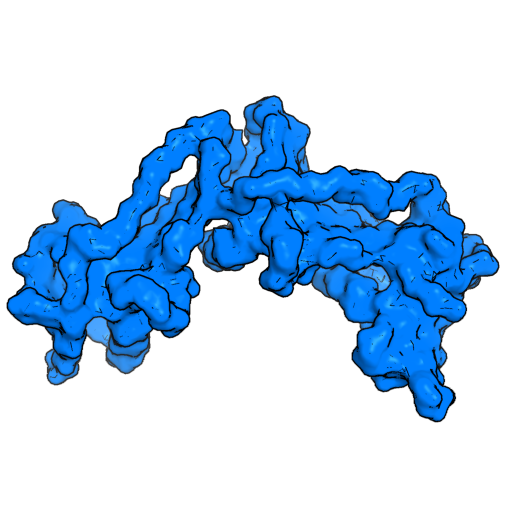282 ARG A N 1
ATOM 2186 C CA . ARG A 1 290 ? -13.572 -86.800 4.524 1.00 22.68 282 ARG A CA 1
ATOM 2187 C C . ARG A 1 290 ? -13.196 -86.829 3.050 1.00 28.37 282 ARG A C 1
ATOM 2188 O O . ARG A 1 290 ? -13.937 -87.384 2.237 1.00 24.61 282 ARG A O 1
ATOM 2196 N N . VAL A 1 291 ? -12.055 -86.234 2.702 1.00 29.81 283 VAL A N 1
ATOM 2197 C CA . VAL A 1 291 ? -11.543 -86.265 1.331 1.00 23.80 283 VAL A CA 1
ATOM 2198 C C . VAL A 1 291 ? -10.197 -86.966 1.355 1.00 26.25 283 VAL A C 1
ATOM 2199 O O . VAL A 1 291 ? -9.230 -86.446 1.921 1.00 26.00 283 VAL A O 1
ATOM 2203 N N . GLU A 1 292 ? -10.128 -88.134 0.733 1.00 23.63 284 GLU A N 1
ATOM 2204 C CA . GLU A 1 292 ? -8.895 -88.893 0.614 1.00 24.18 284 GLU A CA 1
ATOM 2205 C C . GLU A 1 292 ? -8.364 -88.721 -0.807 1.00 30.47 284 GLU A C 1
ATOM 2206 O O . GLU A 1 292 ? -9.060 -89.038 -1.778 1.00 29.05 284 GLU A O 1
ATOM 2212 N N . VAL A 1 293 ? -7.142 -88.207 -0.923 1.00 29.18 285 VAL A N 1
ATOM 2213 C CA . VAL A 1 293 ? -6.537 -87.868 -2.207 1.00 26.38 285 VAL A CA 1
ATOM 2214 C C . VAL A 1 293 ? -5.556 -88.957 -2.604 1.00 30.16 285 VAL A C 1
ATOM 2215 O O . VAL A 1 293 ? -4.719 -89.378 -1.792 1.00 32.79 285 VAL A O 1
ATOM 2219 N N . SER A 1 294 ? -5.635 -89.388 -3.856 1.00 25.07 286 SER A N 1
ATOM 2220 C CA . SER A 1 294 ? -4.660 -90.277 -4.465 1.00 29.39 286 SER A CA 1
ATOM 2221 C C . SER A 1 294 ? -4.491 -89.840 -5.913 1.00 29.55 286 SER A C 1
ATOM 2222 O O . SER A 1 294 ? -5.304 -89.058 -6.424 1.00 27.06 286 SER A O 1
ATOM 2225 N N . PRO A 1 295 ? -3.420 -90.272 -6.589 1.00 27.28 287 PRO A N 1
ATOM 2226 C CA . PRO A 1 295 ? -3.190 -89.784 -7.961 1.00 31.31 287 PRO A CA 1
ATOM 2227 C C . PRO A 1 295 ? -4.401 -90.051 -8.851 1.00 32.85 287 PRO A C 1
ATOM 2228 O O . PRO A 1 295 ? -4.850 -91.191 -8.998 1.00 34.21 287 PRO A O 1
ATOM 2232 N N . GLY A 1 296 ? -4.948 -88.979 -9.417 1.00 31.58 288 GLY A N 1
ATOM 2233 C CA . GLY A 1 296 ? -6.062 -89.068 -10.332 1.00 25.39 288 GLY A CA 1
ATOM 2234 C C . GLY A 1 296 ? -7.437 -89.202 -9.708 1.00 26.23 288 GLY A C 1
ATOM 2235 O O . GLY A 1 296 ? -8.417 -89.330 -10.455 1.00 28.97 288 GLY A O 1
ATOM 2236 N N . ASN A 1 297 ? -7.567 -89.143 -8.381 1.00 23.84 289 ASN A N 1
ATOM 2237 C CA . ASN A 1 297 ? -8.802 -89.631 -7.778 1.00 22.66 289 ASN A CA 1
ATOM 2238 C C . ASN A 1 297 ? -9.060 -88.988 -6.417 1.00 26.12 289 ASN A C 1
ATOM 2239 O O . ASN A 1 297 ? -8.124 -88.785 -5.641 1.00 26.77 289 ASN A O 1
ATOM 2244 N N . LEU A 1 298 ? -10.336 -88.684 -6.128 1.00 21.56 290 LEU A N 1
ATOM 2245 C CA . LEU A 1 298 ? -10.792 -88.314 -4.787 1.00 23.45 290 LEU A CA 1
ATOM 2246 C C . LEU A 1 298 ? -11.791 -89.343 -4.282 1.00 31.25 290 LEU A C 1
ATOM 2247 O O . LEU A 1 298 ? -12.730 -89.709 -5.001 1.00 28.77 290 LEU A O 1
ATOM 2252 N N . LYS A 1 299 ? -11.576 -89.821 -3.058 1.00 28.13 291 LYS A N 1
ATOM 2253 C CA . LYS A 1 299 ? -12.582 -90.598 -2.338 1.00 24.59 291 LYS A CA 1
ATOM 2254 C C . LYS A 1 299 ? -13.213 -89.693 -1.292 1.00 28.29 291 LYS A C 1
ATOM 2255 O O . LYS A 1 299 ? -12.526 -89.182 -0.400 1.00 27.63 291 LYS A O 1
ATOM 2261 N N . ILE A 1 300 ? -14.513 -89.480 -1.416 1.00 24.46 292 ILE A N 1
ATOM 2262 C CA . ILE A 1 300 ? -15.261 -88.610 -0.528 1.00 24.46 292 ILE A CA 1
ATOM 2263 C C . ILE A 1 300 ? -16.196 -89.487 0.292 1.00 28.07 292 ILE A C 1
ATOM 2264 O O . ILE A 1 300 ? -16.910 -90.331 -0.264 1.00 26.28 292 ILE A O 1
ATOM 2269 N N . SER A 1 301 ? -16.182 -89.310 1.609 1.00 27.71 293 SER A N 1
ATOM 2270 C CA . SER A 1 301 ? -17.023 -90.141 2.459 1.00 33.87 293 SER A CA 1
ATOM 2271 C C . SER A 1 301 ? -17.548 -89.336 3.640 1.00 33.60 293 SER A C 1
ATOM 2272 O O . SER A 1 301 ? -16.973 -88.319 4.042 1.00 28.15 293 SER A O 1
ATOM 2275 N N . ALA A 1 302 ? -18.665 -89.816 4.188 1.00 25.90 294 ALA A N 1
ATOM 2276 C CA . ALA A 1 302 ? -19.273 -89.231 5.369 1.00 26.11 294 ALA A CA 1
ATOM 2277 C C . ALA A 1 302 ? -19.962 -90.335 6.151 1.00 33.95 294 ALA A C 1
ATOM 2278 O O . ALA A 1 302 ? -20.414 -91.328 5.576 1.00 31.05 294 ALA A O 1
ATOM 2280 N N . HIS A 1 303 ? -20.040 -90.158 7.468 1.00 28.23 295 HIS A N 1
ATOM 2281 C CA . HIS A 1 303 ? -20.816 -91.076 8.287 1.00 28.37 295 HIS A CA 1
ATOM 2282 C C . HIS A 1 303 ? -21.453 -90.307 9.433 1.00 31.80 295 HIS A C 1
ATOM 2283 O O . HIS A 1 303 ? -21.060 -89.181 9.747 1.00 26.39 295 HIS A O 1
ATOM 2290 N N . ASN A 1 304 ? -22.444 -90.934 10.064 1.00 31.03 296 ASN A N 1
ATOM 2291 C CA . ASN A 1 304 ? -23.193 -90.235 11.101 1.00 32.88 296 ASN A CA 1
ATOM 2292 C C . ASN A 1 304 ? -23.235 -91.078 12.378 1.00 30.53 296 ASN A C 1
ATOM 2293 O O . ASN A 1 304 ? -22.712 -92.199 12.383 1.00 31.03 296 ASN A O 1
ATOM 2298 N N . PRO A 1 305 ? -23.823 -90.586 13.478 1.00 30.88 297 PRO A N 1
ATOM 2299 C CA . PRO A 1 305 ? -23.830 -91.384 14.722 1.00 32.45 297 PRO A CA 1
ATOM 2300 C C . PRO A 1 305 ? -24.495 -92.746 14.598 1.00 38.40 297 PRO A C 1
ATOM 2301 O O . PRO A 1 305 ? -24.217 -93.624 15.425 1.00 35.44 297 PRO A O 1
ATOM 2305 N N . GLU A 1 306 ? -25.361 -92.957 13.603 1.00 37.51 298 GLU A N 1
ATOM 2306 C CA . GLU A 1 306 ? -26.057 -94.224 13.431 1.00 37.49 298 GLU A CA 1
ATOM 2307 C C . GLU A 1 306 ? -25.258 -95.226 12.610 1.00 30.41 298 GLU A C 1
ATOM 2308 O O . GLU A 1 306 ? -25.784 -96.293 12.281 1.00 31.09 298 GLU A O 1
ATOM 2314 N N . GLN A 1 307 ? -24.009 -94.901 12.269 1.00 33.39 299 GLN A N 1
ATOM 2315 C CA . GLN A 1 307 ? -23.099 -95.729 11.477 1.00 43.57 299 GLN A CA 1
ATOM 2316 C C . GLN A 1 307 ? -23.500 -95.809 10.011 1.00 39.30 299 GLN A C 1
ATOM 2317 O O . GLN A 1 307 ? -22.987 -96.658 9.277 1.00 40.11 299 GLN A O 1
ATOM 2323 N N . GLU A 1 308 ? -24.409 -94.961 9.563 1.00 35.57 300 GLU A N 1
ATOM 2324 C CA . GLU A 1 308 ? -24.698 -94.887 8.143 1.00 34.37 300 GLU A CA 1
ATOM 2325 C C . GLU A 1 308 ? -23.561 -94.163 7.436 1.00 32.99 300 GLU A C 1
ATOM 2326 O O . GLU A 1 308 ? -22.926 -93.270 7.996 1.00 26.75 300 GLU A O 1
ATOM 2332 N N . GLU A 1 309 ? -23.295 -94.555 6.198 1.00 23.05 301 GLU A N 1
ATOM 2333 C CA . GLU A 1 309 ? -22.064 -94.127 5.555 1.00 26.73 301 GLU A CA 1
ATOM 2334 C C . GLU A 1 309 ? -22.276 -93.925 4.063 1.00 25.89 301 GLU A C 1
ATOM 2335 O O . GLU A 1 309 ? -22.876 -94.770 3.393 1.00 27.92 301 GLU A O 1
ATOM 2341 N N . ALA A 1 310 ? -21.757 -92.814 3.549 1.00 24.87 302 ALA A N 1
ATOM 2342 C CA . ALA A 1 310 ? -21.763 -92.525 2.122 1.00 27.27 302 ALA A CA 1
ATOM 2343 C C . ALA A 1 310 ? -20.337 -92.589 1.596 1.00 30.81 302 ALA A C 1
ATOM 2344 O O . ALA A 1 310 ? -19.400 -92.136 2.263 1.00 26.60 302 ALA A O 1
ATOM 2346 N N . GLN A 1 311 ? -20.170 -93.175 0.411 1.00 23.38 303 GLN A N 1
ATOM 2347 C CA . GLN A 1 311 ? -18.873 -93.243 -0.252 1.00 23.41 303 GLN A CA 1
ATOM 2348 C C . GLN A 1 311 ? -19.050 -92.789 -1.691 1.00 31.99 303 GLN A C 1
ATOM 2349 O O . GLN A 1 311 ? -19.805 -93.405 -2.453 1.00 30.34 303 GLN A O 1
ATOM 2355 N N . GLU A 1 312 ? -18.369 -91.707 -2.043 1.00 30.78 304 GLU A N 1
ATOM 2356 C CA . GLU A 1 312 ? -18.408 -91.095 -3.360 1.00 26.85 304 GLU A CA 1
ATOM 2357 C C . GLU A 1 312 ? -17.004 -91.078 -3.940 1.00 32.48 304 GLU A C 1
ATOM 2358 O O . GLU A 1 312 ? -16.013 -90.999 -3.203 1.00 25.16 304 GLU A O 1
ATOM 2364 N N . GLU A 1 313 ? -16.917 -91.135 -5.264 1.00 26.15 305 GLU A N 1
ATOM 2365 C CA . GLU A 1 313 ? -15.640 -90.954 -5.936 1.00 30.60 305 GLU A CA 1
ATOM 2366 C C . GLU A 1 313 ? -15.778 -89.953 -7.071 1.00 35.27 305 GLU A C 1
ATOM 2367 O O . GLU A 1 313 ? -16.838 -89.830 -7.692 1.00 32.18 305 GLU A O 1
ATOM 2373 N N . ILE A 1 314 ? -14.690 -89.232 -7.326 1.00 25.98 306 ILE A N 1
ATOM 2374 C CA . ILE A 1 314 ? -14.625 -88.304 -8.447 1.00 32.70 306 ILE A CA 1
ATOM 2375 C C . ILE A 1 314 ? -13.181 -88.236 -8.935 1.00 30.74 306 ILE A C 1
ATOM 2376 O O . ILE A 1 314 ? -12.236 -88.232 -8.141 1.00 29.27 306 ILE A O 1
ATOM 2381 N N . GLU A 1 315 ? -13.016 -88.241 -10.251 1.00 23.08 307 GLU A N 1
ATOM 2382 C CA . GLU A 1 315 ? -11.705 -88.044 -10.846 1.00 31.89 307 GLU A CA 1
ATOM 2383 C C . GLU A 1 315 ? -11.212 -86.627 -10.580 1.00 32.75 307 GLU A C 1
ATOM 2384 O O . GLU A 1 315 ? -11.998 -85.694 -10.393 1.00 31.44 307 GLU A O 1
ATOM 2390 N N . ALA A 1 316 ? -9.891 -86.476 -10.577 1.00 27.62 308 ALA A N 1
ATOM 2391 C CA . ALA A 1 316 ? -9.254 -85.185 -10.389 1.00 24.23 308 ALA A CA 1
ATOM 2392 C C . ALA A 1 316 ? -7.885 -85.244 -11.045 1.00 29.43 308 ALA A C 1
ATOM 2393 O O . ALA A 1 316 ? -7.313 -86.325 -11.212 1.00 26.98 308 ALA A O 1
ATOM 2395 N N . ASP A 1 317 ? -7.379 -84.077 -11.443 1.00 31.14 309 ASP A N 1
ATOM 2396 C CA . ASP A 1 317 ? -6.004 -83.954 -11.921 1.00 27.20 309 ASP A CA 1
ATOM 2397 C C . ASP A 1 317 ? -5.136 -83.665 -10.708 1.00 26.04 309 ASP A C 1
ATOM 2398 O O . ASP A 1 317 ? -5.168 -82.553 -10.174 1.00 23.56 309 ASP A O 1
ATOM 2403 N N . THR A 1 318 ? -4.380 -84.668 -10.263 1.00 26.12 310 THR A N 1
ATOM 2404 C CA . THR A 1 318 ? -3.534 -84.521 -9.086 1.00 29.93 310 THR A CA 1
ATOM 2405 C C . THR A 1 318 ? -2.532 -85.672 -9.040 1.00 29.95 310 THR A C 1
ATOM 2406 O O . THR A 1 318 ? -2.851 -86.804 -9.433 1.00 29.58 310 THR A O 1
ATOM 2410 N N . THR A 1 319 ? -1.317 -85.373 -8.584 1.00 28.97 311 THR A N 1
ATOM 2411 C CA . THR A 1 319 ? -0.327 -86.399 -8.278 1.00 29.94 311 THR A CA 1
ATOM 2412 C C . THR A 1 319 ? -0.203 -86.648 -6.778 1.00 30.96 311 THR A C 1
ATOM 2413 O O . THR A 1 319 ? 0.695 -87.377 -6.351 1.00 40.00 311 THR A O 1
ATOM 2417 N N . VAL A 1 320 ? -1.073 -86.039 -5.974 1.00 31.29 312 VAL A N 1
ATOM 2418 C CA . VAL A 1 320 ? -0.978 -86.132 -4.524 1.00 29.63 312 VAL A CA 1
ATOM 2419 C C . VAL A 1 320 ? -1.364 -87.535 -4.062 1.00 31.81 312 VAL A C 1
ATOM 2420 O O . VAL A 1 320 ? -2.328 -88.132 -4.562 1.00 30.64 312 VAL A O 1
ATOM 2424 N N . SER A 1 321 ? -0.607 -88.074 -3.105 1.00 34.47 313 SER A N 1
ATOM 2425 C CA . SER A 1 321 ? -0.951 -89.338 -2.472 1.00 39.03 313 SER A CA 1
ATOM 2426 C C . SER A 1 321 ? -0.820 -89.219 -0.957 1.00 40.73 313 SER A C 1
ATOM 2427 O O . SER A 1 321 ? -0.209 -88.281 -0.433 1.00 34.12 313 SER A O 1
ATOM 2430 N N . ASP A 1 322 ? -1.425 -90.189 -0.261 1.00 37.77 314 ASP A N 1
ATOM 2431 C CA . ASP A 1 322 ? -1.294 -90.348 1.190 1.00 35.75 314 ASP A CA 1
ATOM 2432 C C . ASP A 1 322 ? -1.784 -89.110 1.941 1.00 32.44 314 ASP A C 1
ATOM 2433 O O . ASP A 1 322 ? -1.100 -88.576 2.812 1.00 35.64 314 ASP A O 1
ATOM 2438 N N . LEU A 1 323 ? -2.979 -88.644 1.592 1.00 32.40 315 LEU A N 1
ATOM 2439 C CA . LEU A 1 323 ? -3.532 -87.442 2.206 1.00 29.97 315 LEU A CA 1
ATOM 2440 C C . LEU A 1 323 ? -5.035 -87.603 2.365 1.00 32.96 315 LEU A C 1
ATOM 2441 O O . LEU A 1 323 ? -5.760 -87.719 1.371 1.00 29.29 315 LEU A O 1
ATOM 2446 N N . ALA A 1 324 ? -5.497 -87.614 3.615 1.00 29.09 316 ALA A N 1
ATOM 2447 C CA . ALA A 1 324 ? -6.919 -87.657 3.943 1.00 30.56 316 ALA A CA 1
ATOM 2448 C C . ALA A 1 324 ? -7.215 -86.503 4.888 1.00 31.41 316 ALA A C 1
ATOM 2449 O O . ALA A 1 324 ? -6.556 -86.364 5.922 1.00 37.26 316 ALA A O 1
ATOM 2451 N N . ILE A 1 325 ? -8.185 -85.667 4.538 1.00 28.49 317 ILE A N 1
ATOM 2452 C CA . ILE A 1 325 ? -8.473 -84.475 5.326 1.00 32.57 317 ILE A CA 1
ATOM 2453 C C . ILE A 1 325 ? -9.980 -84.343 5.518 1.00 28.46 317 ILE A C 1
ATOM 2454 O O . ILE A 1 325 ? -10.758 -84.639 4.602 1.00 26.75 317 ILE A O 1
ATOM 2459 N N . GLY A 1 326 ? -10.393 -83.916 6.707 1.00 22.83 318 GLY A N 1
ATOM 2460 C CA . GLY A 1 326 ? -11.797 -83.651 7.001 1.00 18.63 318 GLY A CA 1
ATOM 2461 C C . GLY A 1 326 ? -12.147 -82.177 6.845 1.00 26.68 318 GLY A C 1
ATOM 2462 O O . GLY A 1 326 ? -11.340 -81.299 7.153 1.00 22.80 318 GLY A O 1
ATOM 2463 N N . PHE A 1 327 ? -13.366 -81.917 6.368 1.00 20.78 319 PHE A N 1
ATOM 2464 C CA . PHE A 1 327 ? -13.900 -80.567 6.244 1.00 21.83 319 PHE A CA 1
ATOM 2465 C C . PHE A 1 327 ? -15.355 -80.555 6.685 1.00 24.53 319 PHE A C 1
ATOM 2466 O O . PHE A 1 327 ? -16.059 -81.560 6.581 1.00 24.59 319 PHE A O 1
ATOM 2474 N N . ASN A 1 328 ? -15.804 -79.400 7.162 1.00 22.81 320 ASN A N 1
ATOM 2475 C CA . ASN A 1 328 ? -17.231 -79.130 7.247 1.00 30.32 320 ASN A CA 1
ATOM 2476 C C . ASN A 1 328 ? -17.779 -79.012 5.823 1.00 27.74 320 ASN A C 1
ATOM 2477 O O . ASN A 1 328 ? -17.337 -78.155 5.051 1.00 22.38 320 ASN A O 1
ATOM 2482 N N . VAL A 1 329 ? -18.730 -79.878 5.460 1.00 27.76 321 VAL A N 1
ATOM 2483 C CA . VAL A 1 329 ? -19.140 -79.911 4.057 1.00 24.05 321 VAL A CA 1
ATOM 2484 C C . VAL A 1 329 ? -19.877 -78.630 3.660 1.00 21.68 321 VAL A C 1
ATOM 2485 O O . VAL A 1 329 ? -19.806 -78.204 2.498 1.00 23.90 321 VAL A O 1
ATOM 2489 N N . ASN A 1 330 ? -20.579 -77.994 4.600 1.00 19.00 322 ASN A N 1
ATOM 2490 C CA . ASN A 1 330 ? -21.252 -76.732 4.303 1.00 21.84 322 ASN A CA 1
ATOM 2491 C C . ASN A 1 330 ? -20.261 -75.661 3.858 1.00 27.21 322 ASN A C 1
ATOM 2492 O O . ASN A 1 330 ? -20.525 -74.915 2.908 1.00 25.58 322 ASN A O 1
ATOM 2497 N N . TYR A 1 331 ? -19.121 -75.556 4.545 1.00 20.09 323 TYR A N 1
ATOM 2498 C CA . TYR A 1 331 ? -18.166 -74.503 4.214 1.00 24.94 323 TYR A CA 1
ATOM 2499 C C . TYR A 1 331 ? -17.504 -74.775 2.874 1.00 24.02 323 TYR A C 1
ATOM 2500 O O . TYR A 1 331 ? -17.251 -73.847 2.096 1.00 26.31 323 TYR A O 1
ATOM 2509 N N . LEU A 1 332 ? -17.214 -76.044 2.588 1.00 26.11 324 LEU A N 1
ATOM 2510 C CA . LEU A 1 332 ? -16.601 -76.377 1.309 1.00 23.22 324 LEU A CA 1
ATOM 2511 C C . LEU A 1 332 ? -17.577 -76.126 0.169 1.00 25.86 324 LEU A C 1
ATOM 2512 O O . LEU A 1 332 ? -17.200 -75.569 -0.870 1.00 26.22 324 LEU A O 1
ATOM 2517 N N . LEU A 1 333 ? -18.844 -76.512 0.361 1.00 22.85 325 LEU A N 1
ATOM 2518 C CA . LEU A 1 333 ? -19.866 -76.229 -0.641 1.00 21.21 325 LEU A CA 1
ATOM 2519 C C . LEU A 1 333 ? -20.024 -74.726 -0.860 1.00 24.06 325 LEU A C 1
ATOM 2520 O O . LEU A 1 333 ? -20.113 -74.275 -2.006 1.00 22.83 325 LEU A O 1
ATOM 2525 N N . ASP A 1 334 ? -20.069 -73.936 0.225 1.00 22.77 326 ASP A N 1
ATOM 2526 C CA . ASP A 1 334 ? -20.165 -72.476 0.078 1.00 29.50 326 ASP A CA 1
ATOM 2527 C C . ASP A 1 334 ? -19.026 -71.934 -0.775 1.00 25.37 326 ASP A C 1
ATOM 2528 O O . ASP A 1 334 ? -19.246 -71.114 -1.670 1.00 23.72 326 ASP A O 1
ATOM 2533 N N . ALA A 1 335 ? -17.797 -72.388 -0.509 1.00 20.94 327 ALA A N 1
ATOM 2534 C CA . ALA A 1 335 ? -16.653 -71.946 -1.306 1.00 23.75 327 ALA A CA 1
ATOM 2535 C C . ALA A 1 335 ? -16.838 -72.297 -2.776 1.00 24.64 327 ALA A C 1
ATOM 2536 O O . ALA A 1 335 ? -16.657 -71.445 -3.653 1.00 23.56 327 ALA A O 1
ATOM 2538 N N . LEU A 1 336 ? -17.203 -73.551 -3.069 1.00 23.48 328 LEU A N 1
ATOM 2539 C CA . LEU A 1 336 ? -17.344 -73.964 -4.469 1.00 28.31 328 LEU A CA 1
ATOM 2540 C C . LEU A 1 336 ? -18.481 -73.223 -5.164 1.00 25.01 328 LEU A C 1
ATOM 2541 O O . LEU A 1 336 ? -18.384 -72.894 -6.354 1.00 24.67 328 LEU A O 1
ATOM 2546 N N . SER A 1 337 ? -19.571 -72.956 -4.440 1.00 20.53 329 SER A N 1
ATOM 2547 C CA . SER A 1 337 ? -20.689 -72.235 -5.029 1.00 24.61 329 SER A CA 1
ATOM 2548 C C . SER A 1 337 ? -20.320 -70.800 -5.358 1.00 27.05 329 SER A C 1
ATOM 2549 O O . SER A 1 337 ? -20.951 -70.186 -6.220 1.00 26.91 329 SER A O 1
ATOM 2552 N N . ALA A 1 338 ? -19.316 -70.247 -4.679 1.00 28.36 330 ALA A N 1
ATOM 2553 C CA . ALA A 1 338 ? -18.903 -68.875 -4.928 1.00 32.07 330 ALA A CA 1
ATOM 2554 C C . ALA A 1 338 ? -17.815 -68.777 -5.986 1.00 30.31 330 ALA A C 1
ATOM 2555 O O . ALA A 1 338 ? -17.529 -67.674 -6.457 1.00 30.60 330 ALA A O 1
ATOM 2557 N N . LEU A 1 339 ? -17.202 -69.892 -6.363 1.00 27.34 331 LEU A N 1
ATOM 2558 C CA . LEU A 1 339 ? -16.291 -69.923 -7.496 1.00 29.44 331 LEU A CA 1
ATOM 2559 C C . LEU A 1 339 ? -17.094 -70.144 -8.778 1.00 29.84 331 LEU A C 1
ATOM 2560 O O . LEU A 1 339 ? -18.223 -70.637 -8.747 1.00 26.01 331 LEU A O 1
ATOM 2565 N N . ARG A 1 340 ? -16.503 -69.766 -9.914 1.00 29.25 332 ARG A N 1
ATOM 2566 C CA . ARG A 1 340 ? -17.225 -69.768 -11.181 1.00 31.11 332 ARG A CA 1
ATOM 2567 C C . ARG A 1 340 ? -16.581 -70.585 -12.299 1.00 29.95 332 ARG A C 1
ATOM 2568 O O . ARG A 1 340 ? -17.274 -70.900 -13.271 1.00 30.38 332 ARG A O 1
ATOM 2576 N N . ASP A 1 341 ? -15.293 -70.916 -12.216 1.00 27.09 333 ASP A N 1
ATOM 2577 C CA . ASP A 1 341 ? -14.670 -71.675 -13.296 1.00 29.66 333 ASP A CA 1
ATOM 2578 C C . ASP A 1 341 ? -15.257 -73.082 -13.378 1.00 27.02 333 ASP A C 1
ATOM 2579 O O . ASP A 1 341 ? -15.793 -73.612 -12.406 1.00 25.09 333 ASP A O 1
ATOM 2584 N N . GLU A 1 342 ? -15.156 -73.683 -14.565 1.00 27.53 334 GLU A N 1
ATOM 2585 C CA . GLU A 1 342 ? -15.546 -75.080 -14.720 1.00 26.98 334 GLU A CA 1
ATOM 2586 C C . GLU A 1 342 ? -14.691 -75.993 -13.846 1.00 28.13 334 GLU A C 1
ATOM 2587 O O . GLU A 1 342 ? -15.193 -76.987 -13.312 1.00 24.93 334 GLU A O 1
ATOM 2593 N N . GLU A 1 343 ? -13.414 -75.650 -13.662 1.00 31.70 335 GLU A N 1
ATOM 2594 C CA . GLU A 1 343 ? -12.478 -76.381 -12.811 1.00 29.75 335 GLU A CA 1
ATOM 2595 C C . GLU A 1 343 ? -11.916 -75.455 -11.747 1.00 27.32 335 GLU A C 1
ATOM 2596 O O . GLU A 1 343 ? -11.584 -74.300 -12.029 1.00 25.59 335 GLU A O 1
ATOM 2602 N N . VAL A 1 344 ? -11.799 -75.965 -10.527 1.00 24.53 336 VAL A N 1
ATOM 2603 C CA . VAL A 1 344 ? -11.178 -75.224 -9.442 1.00 24.74 336 VAL A CA 1
ATOM 2604 C C . VAL A 1 344 ? -9.935 -75.977 -8.988 1.00 25.76 336 VAL A C 1
ATOM 2605 O O . VAL A 1 344 ? -9.736 -77.159 -9.292 1.00 21.86 336 VAL A O 1
ATOM 2609 N N . ILE A 1 345 ? -9.096 -75.279 -8.234 1.00 25.98 337 ILE A N 1
ATOM 2610 C CA . ILE A 1 345 ? -7.897 -75.867 -7.660 1.00 30.37 337 ILE A CA 1
ATOM 2611 C C . ILE A 1 345 ? -8.038 -75.843 -6.152 1.00 25.22 337 ILE A C 1
ATOM 2612 O O . ILE A 1 345 ? -8.467 -74.835 -5.581 1.00 25.17 337 ILE A O 1
ATOM 2617 N N . ILE A 1 346 ? -7.714 -76.964 -5.516 1.00 21.94 338 ILE A N 1
ATOM 2618 C CA . ILE A 1 346 ? -7.616 -77.051 -4.064 1.00 24.23 338 ILE A CA 1
ATOM 2619 C C . ILE A 1 346 ? -6.150 -77.228 -3.710 1.00 30.08 338 ILE A C 1
ATOM 2620 O O . ILE A 1 346 ? -5.504 -78.179 -4.171 1.00 28.09 338 ILE A O 1
ATOM 2625 N N 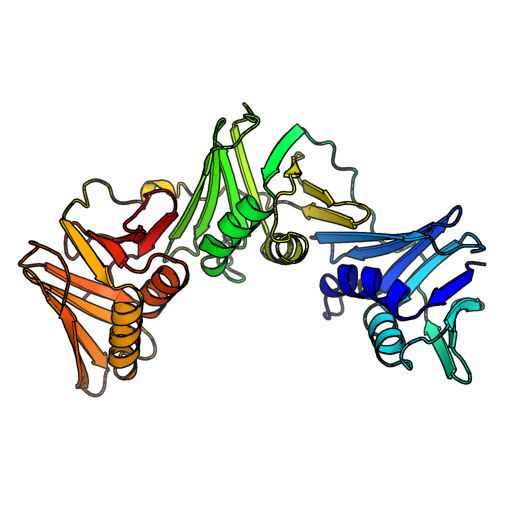. GLN A 1 347 ? -5.630 -76.325 -2.888 1.00 23.47 339 GLN A N 1
ATOM 2626 C CA . GLN A 1 347 ? -4.250 -76.391 -2.429 1.00 23.26 339 GLN A CA 1
ATOM 2627 C C . GLN A 1 347 ? -4.221 -76.923 -1.007 1.00 28.43 339 GLN A C 1
ATOM 2628 O O . GLN A 1 347 ? -4.940 -76.414 -0.137 1.00 22.55 339 GLN A O 1
ATOM 2634 N N . LEU A 1 348 ? -3.372 -77.921 -0.772 1.00 24.37 340 LEU A N 1
ATOM 2635 C CA . LEU A 1 348 ? -3.286 -78.591 0.515 1.00 20.80 340 LEU A CA 1
ATOM 2636 C C . LEU A 1 348 ? -1.842 -78.651 0.983 1.00 22.88 340 LEU A C 1
ATOM 2637 O O . LEU A 1 348 ? -0.904 -78.528 0.193 1.00 21.62 340 LEU A O 1
ATOM 2642 N N . ARG A 1 349 ? -1.680 -78.874 2.284 1.00 23.91 341 ARG A N 1
ATOM 2643 C CA . ARG A 1 349 ? -0.395 -79.267 2.843 1.00 30.85 341 ARG A CA 1
ATOM 2644 C C . ARG A 1 349 ? -0.459 -80.626 3.514 1.00 35.34 341 ARG A C 1
ATOM 2645 O O . ARG A 1 349 ? 0.387 -81.484 3.238 1.00 37.51 341 ARG A O 1
ATOM 2653 N N . ASP A 1 350 ? -1.425 -80.837 4.403 1.00 27.00 342 ASP A N 1
ATOM 2654 C CA . ASP A 1 350 ? -1.552 -82.087 5.146 1.00 30.45 342 ASP A CA 1
ATOM 2655 C C . ASP A 1 350 ? -2.931 -82.133 5.797 1.00 36.82 342 ASP A C 1
ATOM 2656 O O . ASP A 1 350 ? -3.749 -81.217 5.650 1.00 34.15 342 ASP A O 1
ATOM 2661 N N . SER A 1 351 ? -3.154 -83.200 6.570 1.00 35.66 343 SER A N 1
ATOM 2662 C CA . SER A 1 351 ? -4.454 -83.471 7.173 1.00 32.00 343 SER A CA 1
ATOM 2663 C C . SER A 1 351 ? -4.801 -82.514 8.312 1.00 33.48 343 SER A C 1
ATOM 2664 O O . SER A 1 351 ? -5.974 -82.415 8.689 1.00 38.98 343 SER A O 1
ATOM 2667 N N . ASN A 1 352 ? -3.821 -81.803 8.858 1.00 24.99 344 ASN A N 1
ATOM 2668 C CA . ASN A 1 352 ? -4.022 -80.940 10.016 1.00 39.96 344 ASN A CA 1
ATOM 2669 C C . ASN A 1 352 ? -3.954 -79.460 9.665 1.00 30.23 344 ASN A C 1
ATOM 2670 O O . ASN A 1 352 ? -3.817 -78.627 10.561 1.00 36.26 344 ASN A O 1
ATOM 2675 N N . SER A 1 353 ? -4.038 -79.118 8.388 1.00 31.50 345 SER A N 1
ATOM 2676 C CA . SER A 1 353 ? -3.860 -77.749 7.941 1.00 32.18 345 SER A CA 1
ATOM 2677 C C . SER A 1 353 ? -4.995 -77.371 7.011 1.00 24.85 345 SER A C 1
ATOM 2678 O O . SER A 1 353 ? -5.533 -78.217 6.292 1.00 23.63 345 SER A O 1
ATOM 2681 N N . SER A 1 354 ? -5.304 -76.076 6.997 1.00 21.55 346 SER A N 1
ATOM 2682 C CA . SER A 1 354 ? -6.392 -75.545 6.189 1.00 24.78 346 SER A CA 1
ATOM 2683 C C . SER A 1 354 ? -6.131 -75.754 4.703 1.00 27.10 346 SER A C 1
ATOM 2684 O O . SER A 1 354 ? -4.987 -75.848 4.241 1.00 25.56 346 SER A O 1
ATOM 2687 N N . ALA A 1 355 ? -7.222 -75.825 3.948 1.00 25.59 347 ALA A N 1
ATOM 2688 C CA . ALA A 1 355 ? -7.155 -75.891 2.501 1.00 22.52 347 ALA A CA 1
ATOM 2689 C C . ALA A 1 355 ? -7.439 -74.523 1.896 1.00 26.94 347 ALA A C 1
ATOM 2690 O O . ALA A 1 355 ? -8.202 -73.719 2.440 1.00 24.98 347 ALA A O 1
ATOM 2692 N N . LEU A 1 356 ? -6.832 -74.277 0.749 1.00 27.22 348 LEU A N 1
ATOM 2693 C CA . LEU A 1 356 ? -7.059 -73.067 -0.023 1.00 28.93 348 LEU A CA 1
ATOM 2694 C C . LEU A 1 356 ? -7.752 -73.470 -1.321 1.00 29.74 348 LEU A C 1
ATOM 2695 O O . LEU A 1 356 ? -7.202 -74.259 -2.096 1.00 28.11 348 LEU A O 1
ATOM 2700 N N . VAL A 1 357 ? -8.963 -72.952 -1.550 1.00 22.24 349 VAL A N 1
ATOM 2701 C CA . VAL A 1 357 ? -9.734 -73.275 -2.753 1.00 17.25 349 VAL A CA 1
ATOM 2702 C C . VAL A 1 357 ? -9.834 -72.021 -3.612 1.00 18.36 349 VAL A C 1
ATOM 2703 O O . VAL A 1 357 ? -10.141 -70.941 -3.101 1.00 23.91 349 VAL A O 1
ATOM 2707 N N . ARG A 1 358 ? -9.613 -72.173 -4.921 1.00 21.48 350 ARG A N 1
ATOM 2708 C CA . ARG A 1 358 ? -9.555 -71.037 -5.835 1.00 26.12 350 ARG A CA 1
ATOM 2709 C C . ARG A 1 358 ? -9.943 -71.481 -7.239 1.00 28.82 350 ARG A C 1
ATOM 2710 O O . ARG A 1 358 ? -10.034 -72.679 -7.533 1.00 24.22 350 ARG A O 1
ATOM 2718 N N . GLU A 1 359 ? -10.151 -70.493 -8.118 1.00 20.13 351 GLU A N 1
ATOM 2719 C CA . GLU A 1 359 ? -10.333 -70.780 -9.536 1.00 20.73 351 GLU A CA 1
ATOM 2720 C C . GLU A 1 359 ? -9.072 -71.424 -10.109 1.00 29.20 351 GLU A C 1
ATOM 2721 O O . GLU A 1 359 ? -7.953 -71.157 -9.662 1.00 26.80 351 GLU A O 1
ATOM 2727 N N . SER A 1 360 ? -9.249 -72.278 -11.118 1.00 29.07 352 SER A N 1
ATOM 2728 C CA . SER A 1 360 ? -8.073 -72.826 -11.781 1.00 33.43 352 SER A CA 1
ATOM 2729 C C . SER A 1 360 ? -7.374 -71.778 -12.631 1.00 34.27 352 SER A C 1
ATOM 2730 O O . SER A 1 360 ? -6.177 -71.907 -12.896 1.00 34.95 352 SER A O 1
ATOM 2733 N N . SER A 1 361 ? -8.082 -70.727 -13.028 1.00 35.53 353 SER A N 1
ATOM 2734 C CA . SER A 1 361 ? -7.556 -69.738 -13.959 1.00 38.61 353 SER A CA 1
ATOM 2735 C C . SER A 1 361 ? -6.940 -68.519 -13.278 1.00 32.28 353 SER A C 1
ATOM 2736 O O . SER A 1 361 ? -6.419 -67.648 -13.979 1.00 42.08 353 SER A O 1
ATOM 2739 N N . SER A 1 362 ? -6.975 -68.430 -11.949 1.00 31.37 354 SER A N 1
ATOM 2740 C CA . SER A 1 362 ? -6.552 -67.203 -11.281 1.00 35.60 354 SER A CA 1
ATOM 2741 C C . SER A 1 362 ? -6.364 -67.466 -9.795 1.00 34.46 354 SER A C 1
ATOM 2742 O O . SER A 1 362 ? -6.931 -68.410 -9.242 1.00 33.06 354 SER A O 1
ATOM 2745 N N . GLU A 1 363 ? -5.579 -66.597 -9.148 1.00 28.95 355 GLU A N 1
ATOM 2746 C CA . GLU A 1 363 ? -5.454 -66.587 -7.694 1.00 33.40 355 GLU A CA 1
ATOM 2747 C C . GLU A 1 363 ? -6.163 -65.393 -7.055 1.00 31.55 355 GLU A C 1
ATOM 2748 O O . GLU A 1 363 ? -6.015 -65.163 -5.846 1.00 30.32 355 GLU A O 1
ATOM 2754 N N . LYS A 1 364 ? -6.949 -64.642 -7.832 1.00 28.00 356 LYS A N 1
ATOM 2755 C CA . LYS A 1 364 ? -7.572 -63.429 -7.309 1.00 36.58 356 LYS A CA 1
ATOM 2756 C C . LYS A 1 364 ? -8.624 -63.749 -6.250 1.00 29.83 356 LYS A C 1
ATOM 2757 O O . LYS A 1 364 ? -8.753 -63.015 -5.268 1.00 28.16 356 LYS A O 1
ATOM 2763 N N . SER A 1 365 ? -9.375 -64.836 -6.424 1.00 24.75 357 SER A N 1
ATOM 2764 C CA . SER A 1 365 ? -10.393 -65.256 -5.466 1.00 25.46 357 SER A CA 1
ATOM 2765 C C . SER A 1 365 ? -9.877 -66.451 -4.680 1.00 28.06 357 SER A C 1
ATOM 2766 O O . SER A 1 365 ? -9.444 -67.441 -5.277 1.00 31.17 357 SER A O 1
ATOM 2769 N N . ARG A 1 366 ? -9.934 -66.369 -3.347 1.00 24.77 358 ARG A N 1
ATOM 2770 C CA . ARG A 1 366 ? -9.359 -67.420 -2.516 1.00 26.24 358 ARG A CA 1
ATOM 2771 C C . ARG A 1 366 ? -10.261 -67.728 -1.333 1.00 27.61 358 ARG A C 1
ATOM 2772 O O . ARG A 1 366 ? -10.792 -66.819 -0.688 1.00 24.12 358 ARG A O 1
ATOM 2780 N N . HIS A 1 367 ? -10.393 -69.019 -1.036 1.00 21.80 359 HIS A N 1
ATOM 2781 C CA . HIS A 1 367 ? -11.208 -69.513 0.066 1.00 21.32 359 HIS A CA 1
ATOM 2782 C C . HIS A 1 367 ? -10.347 -70.345 1.004 1.00 21.25 359 HIS A C 1
ATOM 2783 O O . HIS A 1 367 ? -9.627 -71.241 0.556 1.00 21.80 359 HIS A O 1
ATOM 2790 N N . VAL A 1 368 ? -10.424 -70.065 2.301 1.00 19.07 360 VAL A N 1
ATOM 2791 C CA . VAL A 1 368 ? -9.723 -70.876 3.288 1.00 25.84 360 VAL A CA 1
ATOM 2792 C C . VAL A 1 368 ? -10.771 -71.673 4.045 1.00 26.07 360 VAL A C 1
ATOM 2793 O O . VAL A 1 368 ? -11.700 -71.103 4.636 1.00 20.84 360 VAL A O 1
ATOM 2797 N N . VAL A 1 369 ? -10.640 -72.991 3.989 1.00 24.86 361 VAL A N 1
ATOM 2798 C CA . VAL A 1 369 ? -11.521 -73.912 4.693 1.00 30.00 361 VAL A CA 1
ATOM 2799 C C . VAL A 1 369 ? -10.663 -74.668 5.694 1.00 28.43 361 VAL A C 1
ATOM 2800 O O . VAL A 1 369 ? -9.659 -75.285 5.316 1.00 31.86 361 VAL A O 1
ATOM 2804 N N . MET A 1 370 ? -11.034 -74.600 6.943 1.00 26.58 362 MET A N 1
ATOM 2805 C CA . MET A 1 370 ? -10.248 -75.163 8.025 1.00 26.61 362 MET A CA 1
ATOM 2806 C C . MET A 1 370 ? -10.426 -76.678 8.092 1.00 31.02 362 MET A C 1
ATOM 2807 O O . MET A 1 370 ? -11.458 -77.212 7.677 1.00 28.06 362 MET A O 1
ATOM 2812 N N . PRO A 1 371 ? -9.428 -77.397 8.596 1.00 29.63 363 PRO A N 1
ATOM 2813 C CA . PRO A 1 371 ? -9.591 -78.841 8.756 1.00 24.35 363 PRO A CA 1
ATOM 2814 C C . PRO A 1 371 ? -10.517 -79.145 9.923 1.00 29.39 363 PRO A C 1
ATOM 2815 O O . PRO A 1 371 ? -10.666 -78.359 10.859 1.00 35.25 363 PRO A O 1
ATOM 2819 N N . LEU A 1 372 ? -11.171 -80.288 9.827 1.00 30.78 364 LEU A N 1
ATOM 2820 C CA . LEU A 1 372 ? -12.035 -80.822 10.864 1.00 39.71 364 LEU A CA 1
ATOM 2821 C C . LEU A 1 372 ? -11.474 -82.189 11.235 1.00 45.48 364 LEU A C 1
ATOM 2822 O O . LEU A 1 372 ? -11.012 -82.930 10.360 1.00 47.92 364 LEU A O 1
ATOM 2827 N N . ARG A 1 373 ? -11.456 -82.509 12.526 1.00 47.11 365 ARG A N 1
ATOM 2828 C CA . ARG A 1 373 ? -10.711 -83.686 12.962 1.00 57.23 365 ARG A CA 1
ATOM 2829 C C . ARG A 1 373 ? -11.442 -84.982 12.607 1.00 59.76 365 ARG A C 1
ATOM 2830 O O . ARG A 1 373 ? -12.664 -85.099 12.759 1.00 52.14 365 ARG A O 1
ATOM 2838 N N . LEU A 1 374 ? -10.673 -85.957 12.124 1.00 66.44 366 LEU A N 1
ATOM 2839 C CA . LEU A 1 374 ? -11.215 -87.229 11.655 1.00 74.90 366 LEU A CA 1
ATOM 2840 C C . LEU A 1 374 ? -11.158 -88.295 12.747 1.00 78.25 366 LEU A C 1
ATOM 2841 O O . LEU A 1 374 ? -10.461 -88.137 13.752 1.00 79.52 366 LEU A O 1
#

Secondary structure (DSSP, 8-state):
--EEEEEHHHHHHHHHHHHTTS-SS-SSGGGGEEEEEEETTEEEEEEE-SSEEEEEEEE-SS-B-EEEEEEHHHHHHHHHHSPTT-EEEEEEETTEEEEEETTEEEEEE-B-GGGSPPPPP---SEEEEEEHHHHHHHHHTTGGGS-SS-SSGGGSEEEEEEESSEEEEEEE-SSEEEEEEEE-SS----EEEEEEEHHHHHHHHHH--SSS-EEEEEE-SSEEEEEETTEEEEEEPP-S----GGGGS-SS--EEEEEEHHHHHHHHHHHHTTS-TTT-EEEEEEETTEEEEEEE-TT--EEEEEEE-B----SEEEEEEHHHHHHHHHH--SSEEEEEE--TTS-EEEEETT-SSEEEEE--B--

Radius of gyration: 25.2 Å; Cα contacts (8 Å, |Δi|>4): 910; chains: 1; bounding box: 65×69×37 Å

InterPro domains:
  IPR001001 DNA polymerase III, beta sliding clamp [PIRSF000804] (1-366)
  IPR001001 DNA polymerase III, beta sliding clamp [PTHR30478] (1-366)
  IPR001001 DNA polymerase III, beta sliding clamp [SM00480] (17-362)
  IPR001001 DNA polymerase III, beta sliding clamp [TIGR00663] (1-366)
  IPR001001 DNA polymerase III, beta sliding clamp [cd00140] (1-365)
  IPR022634 DNA polymerase III, beta sliding clamp, N-terminal [PF00712] (1-118)
  IPR022635 DNA polymerase III, beta sliding clamp, C-terminal [PF02768] (247-365)
  IPR022637 DNA polymerase III, beta sliding clamp, central [PF02767] (130-243)
  IPR046938 DNA clamp superfamily [SSF55979] (1-116)
  IPR046938 DNA clamp superfamily [SSF55979] (128-244)
  IPR046938 DNA clamp superfamily [SSF55979] (246-366)

Foldseek 3Di:
DWKFKDWLVVVLVQLVLALVQQDPDPDPVLQQWWKWWDDPQKIKTWHHPVFKIKIFMDGGPPIDTDIWIFRRVVVNVVSVPPDHGWIWMWDDDPQWIWIDTDPDIDITGTDGSVPDDDDDDFPFPFKAKDWLQVVLLQCLLFVVAAADPDPVQLSQFWKFWQDFQKTKIWHHRPFKIKMFMDGGDPTRRDTDIWTFGSSLSVSSSVVGDDDGDIWMWRDGPFWTWTDDPRMIMIGGTPPDDDDPVVVQVDDPLAFKKKFFLVVVLVQLVQQQVAAAPVQQKWKWADAAQKTWIKHHYPVRDMDTDMGTIHGHDHDAMFMFNSVLVSSNSVSADERMKMWGGDHRQGWIWIGRPVDPRIIMTTGTDDD

B-factor: mean 35.72, std 14.83, range [14.5, 108.61]

Nearest PDB structures (foldseek):
  7rzm-assembly1_A  TM=1.003E+00  e=1.464E-74  Stenotrophomonas maltophilia K279a
  6pth-assembly1_A-2  TM=9.688E-01  e=7.305E-52  Pseudomonas aeruginosa PAO1
  4tsz-assembly3_F  TM=9.737E-01  e=2.813E-51  Pseudomonas aeruginosa
  6ams-assembly2_D  TM=9.739E-01  e=8.413E-50  Pseudomonas aeruginosa PAO1
  6ams-assembly1_A  TM=9.736E-01  e=2.611E-49  Pseudomonas aeruginosa PAO1

Sequence (367 aa):
HMRFTLQREAFLKPLAQVVNVVERRQTLPVLANFLVQVQNGQLSLTGTDLEVEMVSRIAVEDAQDGETTIPARRKLFEIIRALPDGSRITVSQTGDKITVQAGRSRFTLATLPSNDFPSVDEVEATERVAIGEATLKELIERTAFAMAQQQDVRYYLNGLLFDLRGDALRTVATDGHRLALCETDLAKPSGSKRQIIVPRKGVTELQQRLLESGDREIELEVGRSHVRVKRDDVTFTSKLIDGRFPDYEAVIPIGADREVKVDREALRASLQRAAILSNEKYRGIRVEVSPGNLKISAHNPEQEEAQEEIEADTTVSDLAIGFNVNYLLDALSALRDEEVIIQLRDSNSSALVRESSSEKSRHVVMPLRL

Solvent-accessible surface area: 17488 Å² total; per-residue (Å²): 109,1,109,1,33,10,69,27,70,46,1,30,147,1,0,39,63,0,5,60,0,18,88,110,55,110,85,95,100,7,10,53,8,0,25,1,51,4,132,139,28,73,1,6,0,9,0,6,26,89,64,0,14,2,9,3,85,43,86,1,107,142,19,94,88,24,81,5,0,0,20,1,109,130,0,18,86,27,0,122,88,11,95,121,43,16,124,0,30,0,6,54,82,72,111,84,0,11,0,72,7,84,242,42,166,66,64,15,57,22,61,78,25,144,75,18,41,108,51,74,94,23,81,31,92,34,137,1,22,7,30,0,41,51,0,48,62,3,0,76,18,0,15,72,0,9,3,132,91,46,146,100,120,50,0,29,0,0,0,2,7,3,100,15,96,8,0,15,0,0,0,14,22,39,102,31,6,0,1,5,32,22,95,16,98,53,88,31,65,36,87,60,61,6,6,2,4,68,51,0,0,53,1,1,43,112,15,4,88,94,48,145,90,115,10,72,2,11,1,1,88,64,28,2,36,0,109,25,107,81,11,17,0,1,0,99,25,26,140,29,171,10,43,116,12,80,80,79,18,28,153,42,5,116,122,86,2,71,2,54,31,91,40,1,55,37,4,0,82,123,0,5,134,50,4,34,166,154,135,63,18,2,84,10,58,2,36,87,33,33,2,85,0,15,4,122,18,89,120,149,89,104,13,117,33,104,20,148,10,94,18,129,13,59,146,14,24,0,0,4,28,0,60,50,2,23,50,3,0,64,13,2,117,35,139,63,0,14,11,25,5,114,54,47,128,33,21,0,7,0,26,6,29,90,38,110,80,5,41,3,3,1,96,40,54,229,119

Organism: Stenotrophomonas maltophilia (strain K279a) (NCBI:txid522373)